Protein AF-A0AAD9JM05-F1 (afdb_monom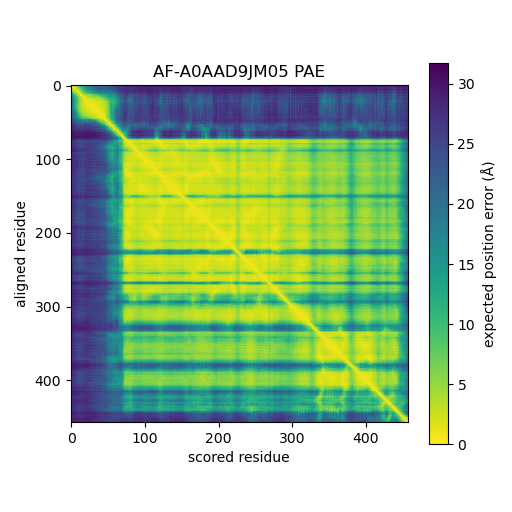er)

Structure (mmCIF, N/CA/C/O backbone):
data_AF-A0AAD9JM05-F1
#
_entry.id   AF-A0AAD9JM05-F1
#
loop_
_atom_site.group_PDB
_atom_site.id
_atom_site.type_symbol
_atom_site.label_atom_id
_atom_site.label_alt_id
_atom_site.label_comp_id
_atom_site.label_asym_id
_atom_site.label_entity_id
_atom_site.label_seq_id
_atom_site.pdbx_PDB_ins_code
_atom_site.Cartn_x
_atom_site.Cartn_y
_atom_site.Cartn_z
_atom_site.occupancy
_atom_site.B_iso_or_equiv
_atom_site.auth_seq_id
_atom_site.auth_comp_id
_atom_site.auth_asym_id
_atom_site.auth_atom_id
_atom_site.pdbx_PDB_model_num
ATOM 1 N N . MET A 1 1 ? 56.831 50.254 66.322 1.00 37.78 1 MET A N 1
ATOM 2 C CA . MET A 1 1 ? 56.619 48.962 65.635 1.00 37.78 1 MET A CA 1
ATOM 3 C C . MET A 1 1 ? 55.403 49.126 64.731 1.00 37.78 1 MET A C 1
ATOM 5 O O . MET A 1 1 ? 54.398 49.656 65.181 1.00 37.78 1 MET A O 1
ATOM 9 N N . PHE A 1 2 ? 55.580 48.858 63.439 1.00 45.72 2 PHE A N 1
ATOM 10 C CA . PHE A 1 2 ? 54.676 49.184 62.328 1.00 45.72 2 PHE A CA 1
ATOM 11 C C . PHE A 1 2 ? 53.300 48.504 62.426 1.00 45.72 2 PHE A C 1
ATOM 13 O O . PHE A 1 2 ? 53.253 47.329 62.763 1.00 45.72 2 PHE A O 1
ATOM 20 N N . LEU A 1 3 ? 52.231 49.178 61.975 1.00 38.38 3 LEU A N 1
ATOM 21 C CA . LEU A 1 3 ? 51.399 48.701 60.855 1.00 38.38 3 LEU A CA 1
ATOM 22 C C . LEU A 1 3 ? 50.434 49.791 60.358 1.00 38.38 3 LEU A C 1
ATOM 24 O O . LEU A 1 3 ? 49.739 50.459 61.118 1.00 38.38 3 LEU A O 1
ATOM 28 N N . ARG A 1 4 ? 50.478 49.988 59.037 1.00 42.06 4 ARG A N 1
ATOM 29 C CA . ARG A 1 4 ? 49.825 51.038 58.252 1.00 42.06 4 ARG A CA 1
ATOM 30 C C . ARG A 1 4 ? 48.463 50.585 57.723 1.00 42.06 4 ARG A C 1
ATOM 32 O O . ARG A 1 4 ? 48.304 49.465 57.253 1.00 42.06 4 ARG A O 1
ATOM 39 N N . SER A 1 5 ? 47.563 51.562 57.668 1.00 50.72 5 SER A N 1
ATOM 40 C CA . SER A 1 5 ? 46.422 51.694 56.755 1.00 50.72 5 SER A CA 1
ATOM 41 C C . SER A 1 5 ? 46.733 51.267 55.309 1.00 50.72 5 SER A C 1
ATOM 43 O O . SER A 1 5 ? 47.738 51.700 54.741 1.00 50.72 5 SER A O 1
ATOM 45 N N . THR A 1 6 ? 45.835 50.495 54.681 1.00 43.38 6 THR A N 1
ATOM 46 C CA . THR A 1 6 ? 45.721 50.420 53.213 1.00 43.38 6 THR A CA 1
ATOM 47 C C . THR A 1 6 ? 44.271 50.437 52.726 1.00 43.38 6 THR A C 1
ATOM 49 O O . THR A 1 6 ? 43.371 49.807 53.271 1.00 43.38 6 THR A O 1
ATOM 52 N N . ARG A 1 7 ? 44.096 51.254 51.685 1.00 42.69 7 ARG A N 1
ATOM 53 C CA . ARG A 1 7 ? 42.875 51.724 51.030 1.00 42.69 7 ARG A CA 1
ATOM 54 C C . ARG A 1 7 ? 42.122 50.661 50.222 1.00 42.69 7 ARG A C 1
ATOM 56 O O . ARG A 1 7 ? 42.712 49.852 49.517 1.00 42.69 7 ARG A O 1
ATOM 63 N N . VAL A 1 8 ? 40.808 50.863 50.194 1.00 53.06 8 VAL A N 1
ATOM 64 C CA . VAL A 1 8 ? 39.840 50.468 49.160 1.00 53.06 8 VAL A CA 1
ATOM 65 C C . VAL A 1 8 ? 40.237 51.023 47.782 1.00 53.06 8 VAL A C 1
ATOM 67 O O . VAL A 1 8 ? 40.497 52.223 47.674 1.00 53.06 8 VAL A O 1
ATOM 70 N N . ARG A 1 9 ? 40.208 50.197 46.719 1.00 51.00 9 ARG A N 1
ATOM 71 C CA . ARG A 1 9 ? 40.033 50.651 45.321 1.00 51.00 9 ARG A CA 1
ATOM 72 C C . ARG A 1 9 ? 39.644 49.528 44.339 1.00 51.00 9 ARG A C 1
ATOM 74 O O . ARG A 1 9 ? 40.257 48.471 44.312 1.00 51.00 9 ARG A O 1
ATOM 81 N N . CYS A 1 10 ? 38.716 49.902 43.450 1.00 49.16 10 CYS A N 1
ATOM 82 C CA . CYS A 1 10 ? 38.529 49.465 42.057 1.00 49.16 10 CYS A CA 1
ATOM 83 C C . CYS A 1 10 ? 37.802 48.140 41.742 1.00 49.16 10 CYS A C 1
ATOM 85 O O . CYS A 1 10 ? 38.430 47.131 41.447 1.00 49.16 10 CYS A O 1
ATOM 87 N N . ILE A 1 11 ? 36.478 48.227 41.537 1.00 57.25 11 ILE A N 1
ATOM 88 C CA . ILE A 1 11 ? 35.758 47.390 40.554 1.00 57.25 11 ILE A CA 1
ATOM 89 C C . ILE A 1 11 ? 34.821 48.275 39.702 1.00 57.25 11 ILE A C 1
ATOM 91 O O . ILE A 1 11 ? 33.682 48.497 40.098 1.00 57.25 11 ILE A O 1
ATOM 95 N N . PRO A 1 12 ? 35.256 48.792 38.530 1.00 54.28 12 PRO A N 1
ATOM 96 C CA . PRO A 1 12 ? 34.294 49.275 37.528 1.00 54.28 12 PRO A CA 1
ATOM 97 C C . PRO A 1 12 ? 34.461 48.667 36.124 1.00 54.28 12 PRO A C 1
ATOM 99 O O . PRO A 1 12 ? 33.682 48.986 35.233 1.00 54.28 12 PRO A O 1
ATOM 102 N N . LYS A 1 13 ? 35.434 47.774 35.879 1.00 52.75 13 LYS A N 1
ATOM 103 C CA . LYS A 1 13 ? 35.689 47.250 34.517 1.00 52.75 13 LYS A CA 1
ATOM 104 C C . LYS A 1 13 ? 34.936 45.963 34.154 1.00 52.75 13 LYS A C 1
ATOM 106 O O . LYS A 1 13 ? 34.778 45.678 32.971 1.00 52.75 13 LYS A O 1
ATOM 111 N N . CYS A 1 14 ? 34.414 45.209 35.125 1.00 50.91 14 CYS A N 1
ATOM 112 C CA . CYS A 1 14 ? 33.784 43.912 34.835 1.00 50.91 14 CYS A CA 1
ATOM 113 C C . CYS A 1 14 ? 32.326 44.025 34.335 1.00 50.91 14 CYS A C 1
ATOM 115 O O . CYS A 1 14 ? 31.890 43.226 33.509 1.00 50.91 14 CYS A O 1
ATOM 117 N N . MET A 1 15 ? 31.573 45.054 34.748 1.00 52.94 15 MET A N 1
ATOM 118 C CA . MET A 1 15 ? 30.158 45.198 34.357 1.00 52.94 15 MET A CA 1
ATOM 119 C C . MET A 1 15 ? 29.945 45.745 32.936 1.00 52.94 15 MET A C 1
ATOM 121 O O . MET A 1 15 ? 28.918 45.454 32.320 1.00 52.94 15 MET A O 1
ATOM 125 N N . ALA A 1 16 ? 30.904 46.494 32.380 1.00 57.19 16 ALA A N 1
ATOM 126 C CA . ALA A 1 16 ? 30.787 47.057 31.031 1.00 57.19 16 ALA A CA 1
ATOM 127 C C . ALA A 1 16 ? 30.811 45.967 29.938 1.00 57.19 16 ALA A C 1
ATOM 129 O O . ALA A 1 16 ? 30.020 46.005 28.994 1.00 57.19 16 ALA A O 1
ATOM 130 N N . ASN A 1 17 ? 31.637 44.931 30.117 1.00 64.06 17 ASN A N 1
ATOM 131 C CA . ASN A 1 17 ? 31.739 43.818 29.167 1.00 64.06 17 ASN A CA 1
ATOM 132 C C . ASN A 1 17 ? 30.512 42.894 29.179 1.00 64.06 17 ASN A C 1
ATOM 134 O O . ASN A 1 17 ? 30.196 42.270 28.166 1.00 64.06 17 ASN A O 1
ATOM 138 N N . PHE A 1 18 ? 29.789 42.821 30.298 1.00 71.88 18 PHE A N 1
ATOM 139 C CA . PHE A 1 18 ? 28.595 41.985 30.406 1.00 71.88 18 PHE A CA 1
ATOM 140 C C . PHE A 1 18 ? 27.402 42.582 29.645 1.00 71.88 18 PHE A C 1
ATOM 142 O O . PHE A 1 18 ? 26.741 41.878 28.880 1.00 71.88 18 PHE A O 1
ATOM 149 N N . LYS A 1 19 ? 27.182 43.899 29.770 1.00 74.81 19 LYS A N 1
ATOM 150 C CA . LYS A 1 19 ? 26.104 44.602 29.052 1.00 74.81 19 LYS A CA 1
ATOM 151 C C . LYS A 1 19 ? 26.294 44.557 27.534 1.00 74.81 19 LYS A C 1
ATOM 153 O O . LYS A 1 19 ? 25.334 44.295 26.814 1.00 74.81 19 LYS A O 1
ATOM 158 N N . SER A 1 20 ? 27.531 44.714 27.056 1.00 79.00 20 SER A N 1
ATOM 159 C CA . SER A 1 20 ? 27.848 44.633 25.622 1.00 79.00 20 SER A CA 1
ATOM 160 C C . SER A 1 20 ? 27.549 43.243 25.037 1.00 79.00 20 SER A C 1
ATOM 162 O O . SER A 1 20 ? 26.911 43.122 23.993 1.00 79.00 20 SER A O 1
ATOM 164 N N . ARG A 1 21 ? 27.892 42.165 25.756 1.00 83.44 21 ARG A N 1
ATOM 165 C CA . ARG A 1 21 ? 27.614 40.790 25.306 1.00 83.44 21 ARG A CA 1
ATOM 166 C C . ARG A 1 21 ? 26.123 40.449 25.259 1.00 83.44 21 ARG A C 1
ATOM 168 O O . ARG A 1 21 ? 25.711 39.702 24.374 1.00 83.44 21 ARG A O 1
ATOM 175 N N . ILE A 1 22 ? 25.317 40.974 26.184 1.00 88.31 22 ILE A N 1
ATOM 176 C CA . ILE A 1 22 ? 23.855 40.789 26.159 1.00 88.31 22 ILE A CA 1
ATOM 177 C C . ILE A 1 22 ? 23.239 41.556 24.989 1.00 88.31 22 ILE A C 1
ATOM 179 O O . ILE A 1 22 ? 22.421 40.997 24.262 1.00 88.31 22 ILE A O 1
ATOM 183 N N . LEU A 1 23 ? 23.674 42.798 24.768 1.00 90.12 23 LEU A N 1
ATOM 184 C CA . LEU A 1 23 ? 23.165 43.626 23.679 1.00 90.12 23 LEU A CA 1
ATOM 185 C C . LEU A 1 23 ? 23.454 42.999 22.306 1.00 90.12 23 LEU A C 1
ATOM 187 O O . LEU A 1 23 ? 22.552 42.903 21.480 1.00 90.12 23 LEU A O 1
ATOM 191 N N . ILE A 1 24 ? 24.666 42.473 22.093 1.00 92.75 24 ILE A N 1
ATOM 192 C CA . ILE A 1 24 ? 25.031 41.768 20.852 1.00 92.75 24 ILE A CA 1
ATOM 193 C C . ILE A 1 24 ? 24.142 40.534 20.628 1.00 92.75 24 ILE A C 1
ATOM 195 O O . ILE A 1 24 ? 23.675 40.303 19.514 1.00 92.75 24 ILE A O 1
ATOM 199 N N . LYS A 1 25 ? 23.858 39.753 21.680 1.00 90.94 25 LYS A N 1
ATOM 200 C CA . LYS A 1 25 ? 22.977 38.578 21.576 1.00 90.94 25 LYS A CA 1
ATOM 201 C C . LYS A 1 25 ? 21.530 38.955 21.250 1.00 90.94 25 LYS A C 1
ATOM 203 O O . LYS A 1 25 ? 20.905 38.265 20.450 1.00 90.94 25 LYS A O 1
ATOM 208 N N . LEU A 1 26 ? 21.014 40.041 21.828 1.00 93.00 26 LEU A N 1
ATOM 209 C CA . LEU A 1 26 ? 19.670 40.543 21.528 1.00 93.00 26 LEU A CA 1
ATOM 210 C C . LEU A 1 26 ? 19.562 41.047 20.086 1.00 93.00 26 LEU A C 1
ATOM 212 O O . LEU A 1 26 ? 18.587 40.731 19.412 1.00 93.00 26 LEU A O 1
ATOM 216 N N . ILE A 1 27 ? 20.579 41.756 19.587 1.00 94.69 27 ILE A N 1
ATOM 217 C CA . ILE A 1 27 ? 20.626 42.219 18.193 1.00 94.69 27 ILE A CA 1
ATOM 218 C C . ILE A 1 27 ? 20.654 41.026 17.228 1.00 94.69 27 ILE A C 1
ATOM 220 O O . ILE A 1 27 ? 19.870 40.989 16.283 1.00 94.69 27 ILE A O 1
ATOM 224 N N . LEU A 1 28 ? 21.490 40.015 17.487 1.00 93.44 28 LEU A N 1
ATOM 225 C CA . LEU A 1 28 ? 21.538 38.799 16.666 1.00 93.44 28 LEU A CA 1
ATOM 226 C C . LEU A 1 28 ? 20.205 38.042 16.668 1.00 93.44 28 LEU A C 1
ATOM 228 O O . LEU A 1 28 ? 19.767 37.574 15.618 1.00 93.44 28 LEU A O 1
ATOM 232 N N . PHE A 1 29 ? 19.543 37.950 17.824 1.00 94.25 29 PHE A N 1
ATOM 233 C CA . PHE A 1 29 ? 18.219 37.340 17.927 1.00 94.25 29 PHE A CA 1
ATOM 234 C C . PHE A 1 29 ? 17.171 38.116 17.119 1.00 94.25 29 PHE A C 1
ATOM 236 O O . PHE A 1 29 ? 16.393 37.505 16.390 1.00 94.25 29 PHE A O 1
ATOM 243 N N . LEU A 1 30 ? 17.183 39.452 17.189 1.00 93.69 30 LEU A N 1
ATOM 244 C CA . LEU A 1 30 ? 16.259 40.299 16.435 1.00 93.69 30 LEU A CA 1
ATOM 245 C C . LEU A 1 30 ? 16.467 40.154 14.919 1.00 93.69 30 LEU A C 1
ATOM 247 O O . LEU A 1 30 ? 15.496 40.022 14.180 1.00 93.69 30 LEU A O 1
ATOM 251 N N . ILE A 1 31 ? 17.723 40.110 14.459 1.00 95.12 31 ILE A N 1
ATOM 252 C CA . ILE A 1 31 ? 18.063 39.894 13.043 1.00 95.12 31 ILE A CA 1
ATOM 253 C C . ILE A 1 31 ? 17.558 38.525 12.573 1.00 95.12 31 ILE A C 1
ATOM 255 O O . ILE A 1 31 ? 16.892 38.440 11.544 1.00 95.12 31 ILE A O 1
ATOM 259 N N . LEU A 1 32 ? 17.816 37.458 13.337 1.00 92.62 32 LEU A N 1
ATOM 260 C CA . LEU A 1 32 ? 17.319 36.112 13.028 1.00 92.62 32 LEU A CA 1
ATOM 261 C C . LEU A 1 32 ? 15.789 36.060 12.984 1.00 92.62 32 LEU A C 1
ATOM 263 O O . LEU A 1 32 ? 15.227 35.433 12.088 1.00 92.62 32 LEU A O 1
ATOM 267 N N . PHE A 1 33 ? 15.117 36.741 13.913 1.00 93.94 33 PHE A N 1
ATOM 268 C CA . PHE A 1 33 ? 13.662 36.826 13.942 1.00 93.94 33 PHE A CA 1
ATOM 269 C C . PHE A 1 33 ? 13.113 37.554 12.709 1.00 93.94 33 PHE A C 1
ATOM 271 O O . PHE A 1 33 ? 12.190 37.054 12.068 1.00 93.94 33 PHE A O 1
ATOM 278 N N . VAL A 1 34 ? 13.708 38.683 12.313 1.00 93.88 34 VAL A N 1
ATOM 279 C CA . VAL A 1 34 ? 13.317 39.418 11.099 1.00 93.88 34 VAL A CA 1
ATOM 280 C C . VAL A 1 34 ? 13.545 38.570 9.846 1.00 93.88 34 VAL A C 1
ATOM 282 O O . VAL A 1 34 ? 12.632 38.447 9.035 1.00 93.88 34 VAL A O 1
ATOM 285 N N . VAL A 1 35 ? 14.704 37.916 9.709 1.00 93.44 35 VAL A N 1
ATOM 286 C CA . VAL A 1 35 ? 14.995 37.018 8.575 1.00 93.44 35 VAL A CA 1
ATOM 287 C C . VAL A 1 35 ? 13.996 35.863 8.518 1.00 93.44 35 VAL A C 1
ATOM 289 O O . VAL A 1 35 ? 13.474 35.561 7.447 1.00 93.44 35 VAL A O 1
ATOM 292 N N . PHE A 1 36 ? 13.679 35.247 9.658 1.00 90.88 36 PHE A N 1
ATOM 293 C CA . PHE A 1 36 ? 12.687 34.175 9.732 1.00 90.88 36 PHE A CA 1
ATOM 294 C C . PHE A 1 36 ? 11.293 34.661 9.317 1.00 90.88 36 PHE A C 1
ATOM 296 O O . PHE A 1 36 ? 10.617 33.997 8.535 1.00 90.88 36 PHE A O 1
ATOM 303 N N . THR A 1 37 ? 10.882 35.839 9.790 1.00 87.19 37 THR A N 1
ATOM 304 C CA . THR A 1 37 ? 9.564 36.418 9.488 1.00 87.19 37 THR A CA 1
ATOM 305 C C . THR A 1 37 ? 9.453 36.799 8.011 1.00 87.19 37 THR A C 1
ATOM 307 O O . THR A 1 37 ? 8.451 36.481 7.372 1.00 87.19 37 THR A O 1
ATOM 310 N N . LEU A 1 38 ? 10.504 37.398 7.441 1.00 86.50 38 LEU A N 1
ATOM 311 C CA . LEU A 1 38 ? 10.576 37.723 6.016 1.00 86.50 38 LEU A CA 1
ATOM 312 C C . LEU A 1 38 ? 10.581 36.461 5.154 1.00 86.50 38 LEU A C 1
ATOM 314 O O . LEU A 1 38 ? 9.834 36.401 4.185 1.00 86.50 38 LEU A O 1
ATOM 318 N N . HIS A 1 39 ? 11.347 35.431 5.524 1.00 82.50 39 HIS A N 1
ATOM 319 C CA . HIS A 1 39 ? 11.355 34.154 4.809 1.00 82.50 39 HIS A CA 1
ATOM 320 C C . HIS A 1 39 ? 9.986 33.464 4.863 1.00 82.50 39 HIS A C 1
ATOM 322 O O . HIS A 1 39 ? 9.526 32.929 3.857 1.00 82.50 39 HIS A O 1
ATOM 328 N N . TYR A 1 40 ? 9.301 33.522 6.008 1.00 79.50 40 TYR A N 1
ATOM 329 C CA . TYR A 1 40 ? 7.964 32.954 6.168 1.00 79.50 40 TYR A CA 1
ATOM 330 C C . TYR A 1 40 ? 6.915 33.709 5.344 1.00 79.50 40 TYR A C 1
ATOM 332 O O . TYR A 1 40 ? 6.093 33.082 4.678 1.00 79.50 40 TYR A O 1
ATOM 340 N N . GLN A 1 41 ? 6.960 35.046 5.327 1.00 77.19 41 GLN A N 1
ATOM 341 C CA . GLN A 1 41 ? 6.069 35.843 4.482 1.00 77.19 41 GLN A CA 1
ATOM 342 C C . GLN A 1 41 ? 6.364 35.662 2.990 1.00 77.19 41 GLN A C 1
ATOM 344 O O . GLN A 1 41 ? 5.424 35.554 2.208 1.00 77.19 41 GLN A O 1
ATOM 349 N N . PHE A 1 42 ? 7.633 35.537 2.587 1.00 73.12 42 PHE A N 1
ATOM 350 C CA . PHE A 1 42 ? 7.993 35.215 1.202 1.00 73.12 42 PHE A CA 1
ATOM 351 C C . PHE A 1 42 ? 7.511 33.816 0.800 1.00 73.12 42 PHE A C 1
ATOM 353 O O . PHE A 1 42 ? 6.931 33.652 -0.269 1.00 73.12 42 PHE A O 1
ATOM 360 N N . ALA A 1 43 ? 7.673 32.811 1.664 1.00 69.38 43 ALA A N 1
ATOM 361 C CA . ALA A 1 43 ? 7.160 31.465 1.417 1.00 69.38 43 ALA A CA 1
ATOM 362 C C . ALA A 1 43 ? 5.622 31.427 1.343 1.00 69.38 43 ALA A C 1
ATOM 364 O O . ALA A 1 43 ? 5.064 30.621 0.606 1.00 69.38 43 ALA A O 1
ATOM 365 N N . PHE A 1 44 ? 4.931 32.307 2.070 1.00 63.91 44 PHE A N 1
ATOM 366 C CA . PHE A 1 44 ? 3.475 32.430 2.021 1.00 63.91 44 PHE A CA 1
ATOM 367 C C . PHE A 1 44 ? 2.983 33.166 0.763 1.00 63.91 44 PHE A C 1
ATOM 369 O O . PHE A 1 44 ? 2.024 32.723 0.138 1.00 63.91 44 PHE A O 1
ATOM 376 N N . LEU A 1 45 ? 3.655 34.251 0.362 1.00 59.59 45 LEU A N 1
ATOM 377 C CA . LEU A 1 45 ? 3.280 35.062 -0.804 1.00 59.59 45 LEU A CA 1
ATOM 378 C C . LEU A 1 45 ? 3.657 34.405 -2.139 1.00 59.59 45 LEU A C 1
ATOM 380 O O . LEU A 1 45 ? 2.915 34.532 -3.108 1.00 59.59 45 LEU A O 1
ATOM 384 N N . PHE A 1 46 ? 4.768 33.666 -2.189 1.00 55.12 46 PHE A N 1
ATOM 385 C CA . PHE A 1 46 ? 5.264 33.025 -3.413 1.00 55.12 46 PHE A CA 1
ATOM 386 C C . PHE A 1 46 ? 5.100 31.497 -3.424 1.00 55.12 46 PHE A C 1
ATOM 388 O O . PHE A 1 46 ? 5.343 30.865 -4.446 1.00 55.12 46 PHE A O 1
ATOM 395 N N . GLY A 1 47 ? 4.621 30.890 -2.331 1.00 41.00 47 GLY A N 1
ATOM 396 C CA . GLY A 1 47 ? 4.272 29.462 -2.263 1.00 41.00 47 GLY A CA 1
ATOM 397 C C . GLY A 1 47 ? 2.966 29.088 -2.977 1.00 41.00 47 GLY A C 1
ATOM 398 O O . GLY A 1 47 ? 2.592 27.916 -3.003 1.00 41.00 47 GLY A O 1
ATOM 399 N N . SER A 1 48 ? 2.278 30.063 -3.577 1.00 39.59 48 SER A N 1
ATOM 400 C CA . SER A 1 48 ? 1.176 29.863 -4.524 1.00 39.59 48 SER A CA 1
ATOM 401 C C . SER A 1 48 ? 1.728 29.617 -5.936 1.00 39.59 48 SER A C 1
ATOM 403 O O . SER A 1 48 ? 1.404 30.320 -6.896 1.00 39.59 48 SER A O 1
ATOM 405 N N . GLU A 1 49 ? 2.599 28.625 -6.082 1.00 38.81 49 GLU A N 1
ATOM 406 C CA . GLU A 1 49 ? 2.994 28.146 -7.402 1.00 38.81 49 GLU A CA 1
ATOM 407 C C . GLU A 1 49 ? 1.755 27.518 -8.059 1.00 38.81 49 GLU A C 1
ATOM 409 O O . GLU A 1 49 ? 1.042 26.736 -7.422 1.00 38.81 49 GLU A O 1
ATOM 414 N N . LYS A 1 50 ? 1.452 27.921 -9.302 1.00 38.56 50 LYS A N 1
ATOM 415 C CA . LYS A 1 50 ? 0.313 27.431 -10.091 1.00 38.56 50 LYS A CA 1
ATOM 416 C C . LYS A 1 50 ? 0.282 25.902 -10.041 1.00 38.56 50 LYS A C 1
ATOM 418 O O . LYS A 1 50 ? 1.008 25.235 -10.774 1.00 38.56 50 LYS A O 1
ATOM 423 N N . ARG A 1 51 ? -0.585 25.339 -9.194 1.00 41.16 51 ARG A N 1
ATOM 424 C CA . ARG A 1 51 ? -0.959 23.931 -9.286 1.00 41.16 51 ARG A CA 1
ATOM 425 C C . ARG A 1 51 ? -1.583 23.744 -10.657 1.00 41.16 51 ARG A C 1
ATOM 427 O O . ARG A 1 51 ? -2.644 24.302 -10.929 1.00 41.16 51 ARG A O 1
ATOM 434 N N . SER A 1 52 ? -0.890 22.985 -11.501 1.00 39.22 52 SER A N 1
ATOM 435 C CA . SER A 1 52 ? -1.473 22.364 -12.682 1.00 39.22 52 SER A CA 1
ATOM 436 C C . SER A 1 52 ? -2.796 21.725 -12.261 1.00 39.22 52 SER A C 1
ATOM 438 O O . SER A 1 52 ? -2.823 20.805 -11.442 1.00 39.22 52 SER A O 1
ATOM 440 N N . SER A 1 53 ? -3.889 22.314 -12.731 1.00 35.38 53 SER A N 1
ATOM 441 C CA . SER A 1 53 ? -5.246 21.809 -12.582 1.00 35.38 53 SER A CA 1
ATOM 442 C C . SER A 1 53 ? -5.477 20.864 -13.747 1.00 35.38 53 SER A C 1
ATOM 444 O O . SER A 1 53 ? -6.187 21.202 -14.683 1.00 35.38 53 SER A O 1
ATOM 446 N N . ASP A 1 54 ? -4.798 19.719 -13.716 1.00 39.19 54 ASP A N 1
ATOM 447 C CA . ASP A 1 54 ? -5.074 18.628 -14.644 1.00 39.19 54 ASP A CA 1
ATOM 448 C C . ASP A 1 54 ? -6.097 17.702 -13.959 1.00 39.19 54 ASP A C 1
ATOM 450 O O . ASP A 1 54 ? -5.728 16.956 -13.044 1.00 39.19 54 ASP A O 1
ATOM 454 N N . PRO A 1 55 ? -7.404 17.826 -14.266 1.00 36.72 55 PRO A N 1
ATOM 455 C CA . PRO A 1 55 ? -8.467 17.084 -13.587 1.00 36.72 55 PRO A CA 1
ATOM 456 C C . PRO A 1 55 ? -8.444 15.571 -13.872 1.00 36.72 55 PRO A C 1
ATOM 458 O O . PRO A 1 55 ? -9.140 14.830 -13.180 1.00 36.72 55 PRO A O 1
ATOM 461 N N . ASP A 1 56 ? -7.607 15.104 -14.805 1.00 36.28 56 ASP A N 1
ATOM 462 C CA . ASP A 1 56 ? -7.525 13.696 -15.219 1.00 36.28 56 ASP A CA 1
ATOM 463 C C . ASP A 1 56 ? -6.525 12.841 -14.407 1.00 36.28 56 ASP A C 1
ATOM 465 O O . ASP A 1 56 ? -6.420 11.634 -14.621 1.00 36.28 56 ASP A O 1
ATOM 469 N N . ASP A 1 57 ? -5.809 13.413 -13.429 1.00 38.59 57 ASP A N 1
ATOM 470 C CA . ASP A 1 57 ? -4.807 12.688 -12.617 1.00 38.59 57 ASP A CA 1
ATOM 471 C C . ASP A 1 57 ? -5.415 11.923 -11.408 1.00 38.59 57 ASP A C 1
ATOM 473 O O . ASP A 1 57 ? -4.684 11.346 -10.595 1.00 38.59 57 ASP A O 1
ATOM 477 N N . PHE A 1 58 ? -6.747 11.883 -11.264 1.00 36.78 58 PHE A N 1
ATOM 478 C CA . PHE A 1 58 ? -7.421 11.095 -10.225 1.00 36.78 58 PHE A CA 1
ATOM 479 C C . PHE A 1 58 ? -7.796 9.704 -10.747 1.00 36.78 58 PHE A C 1
ATOM 481 O O . PHE A 1 58 ? -8.713 9.547 -11.548 1.00 36.78 58 PHE A O 1
ATOM 488 N N . VAL A 1 59 ? -7.095 8.686 -10.236 1.00 40.34 59 VAL A N 1
ATOM 489 C CA . VAL A 1 59 ? -7.410 7.260 -10.418 1.00 40.34 59 VAL A CA 1
ATOM 490 C C . VAL A 1 59 ? -8.915 7.038 -10.227 1.00 40.34 59 VAL A C 1
ATOM 492 O O . VAL A 1 59 ? -9.470 7.306 -9.160 1.00 40.34 59 VAL A O 1
ATOM 495 N N . THR A 1 60 ? -9.593 6.578 -11.275 1.00 28.61 60 THR A N 1
ATOM 496 C CA . THR A 1 60 ? -11.016 6.239 -11.245 1.00 28.61 60 THR A CA 1
ATOM 497 C C . THR A 1 60 ? -11.186 4.872 -10.582 1.00 28.61 60 THR A C 1
ATOM 499 O O . THR A 1 60 ? -11.022 3.823 -11.198 1.00 28.61 60 THR A O 1
ATOM 502 N N . TYR A 1 61 ? -11.499 4.886 -9.286 1.00 34.66 61 TYR A N 1
ATOM 503 C CA . TYR A 1 61 ? -11.702 3.681 -8.479 1.00 34.66 61 TYR A CA 1
ATOM 504 C C . TYR A 1 61 ? -12.987 2.948 -8.893 1.00 34.66 61 TYR A C 1
ATOM 506 O O . TYR A 1 61 ? -14.101 3.458 -8.729 1.00 34.66 61 TYR A O 1
ATOM 514 N N . SER A 1 62 ? -12.830 1.728 -9.409 1.00 31.48 62 SER A N 1
ATOM 515 C CA . SER A 1 62 ? -13.938 0.845 -9.780 1.00 31.48 62 SER A CA 1
ATOM 516 C C . SER A 1 62 ? -14.679 0.365 -8.529 1.00 31.48 62 SER A C 1
ATOM 518 O O . SER A 1 62 ? -14.117 -0.275 -7.643 1.00 31.48 62 SER A O 1
ATOM 520 N N . SER A 1 63 ? -15.968 0.685 -8.439 1.00 29.95 63 SER A N 1
ATOM 521 C CA . SER A 1 63 ? -16.812 0.368 -7.288 1.00 29.95 63 SER A CA 1
ATOM 522 C C . SER A 1 63 ? -17.161 -1.123 -7.217 1.00 29.95 63 SER A C 1
ATOM 524 O O . SER A 1 63 ? -17.982 -1.602 -8.003 1.00 29.95 63 SER A O 1
ATOM 526 N N . ARG A 1 64 ? -16.642 -1.852 -6.221 1.00 32.94 64 ARG A N 1
ATOM 527 C CA . ARG A 1 64 ? -17.224 -3.133 -5.779 1.00 32.94 64 ARG A CA 1
ATOM 528 C C . ARG A 1 64 ? -17.287 -3.241 -4.256 1.00 32.94 64 ARG A C 1
ATOM 530 O O . ARG A 1 64 ? -16.448 -2.710 -3.540 1.00 32.94 64 ARG A O 1
ATOM 537 N N . ARG A 1 65 ? -18.361 -3.892 -3.794 1.00 33.97 65 ARG A N 1
ATOM 538 C CA . ARG A 1 65 ? -18.741 -4.093 -2.388 1.00 33.97 65 ARG A CA 1
ATOM 539 C C . ARG A 1 65 ? -17.693 -4.914 -1.633 1.00 33.97 65 ARG A C 1
ATOM 541 O O . ARG A 1 65 ? -17.095 -5.818 -2.208 1.00 33.97 65 ARG A O 1
ATOM 548 N N . VAL A 1 66 ? -17.572 -4.643 -0.334 1.00 36.78 66 VAL A N 1
ATOM 549 C CA . VAL A 1 66 ? -16.908 -5.512 0.650 1.00 36.78 66 VAL A CA 1
ATOM 550 C C . VAL A 1 66 ? -17.562 -6.898 0.582 1.00 36.78 66 VAL A C 1
ATOM 552 O O . VAL A 1 66 ? -18.776 -7.012 0.755 1.00 36.78 66 VAL A O 1
ATOM 555 N N . ARG A 1 67 ? -16.776 -7.927 0.243 1.00 41.47 67 ARG A N 1
ATOM 556 C CA . ARG A 1 67 ? -17.245 -9.307 0.048 1.00 41.47 67 ARG A CA 1
ATOM 557 C C . ARG A 1 67 ? -17.066 -10.131 1.330 1.00 41.47 67 ARG A C 1
ATOM 559 O O . ARG A 1 67 ? -16.042 -9.970 1.993 1.00 41.47 67 ARG A O 1
ATOM 566 N N . PRO A 1 68 ? -18.029 -10.998 1.686 1.00 34.59 68 PRO A N 1
ATOM 567 C CA . PRO A 1 68 ? -17.855 -11.977 2.750 1.00 34.59 68 PRO A CA 1
ATOM 568 C C . PRO A 1 68 ? -16.965 -13.140 2.286 1.00 34.59 68 PRO A C 1
ATOM 570 O O . PRO A 1 68 ? -16.810 -13.398 1.092 1.00 34.59 68 PRO A O 1
ATOM 573 N N . ALA A 1 69 ? -16.359 -13.810 3.262 1.00 43.00 69 ALA A N 1
ATOM 574 C CA . ALA A 1 69 ? -15.303 -14.790 3.077 1.00 43.00 69 ALA A CA 1
ATOM 575 C C . ALA A 1 69 ? -15.800 -16.121 2.469 1.00 43.00 69 ALA A C 1
ATOM 577 O O . ALA A 1 69 ? -16.827 -16.655 2.876 1.00 43.00 69 ALA A O 1
ATOM 578 N N . PHE A 1 70 ? -14.998 -16.646 1.535 1.00 51.72 70 PHE A N 1
ATOM 579 C CA . PHE A 1 70 ? -14.989 -18.015 0.997 1.00 51.72 70 PHE A CA 1
ATOM 580 C C . PHE A 1 70 ? -16.283 -18.527 0.338 1.00 51.72 70 PHE A C 1
ATOM 582 O O . PHE A 1 70 ? -16.961 -19.416 0.844 1.00 51.72 70 PHE A O 1
ATOM 589 N N . GLY A 1 71 ? -16.547 -18.044 -0.880 1.00 35.88 71 GLY A N 1
ATOM 590 C CA . GLY A 1 71 ? -17.451 -18.689 -1.835 1.00 35.88 71 GLY A CA 1
ATOM 591 C C . GLY A 1 71 ? -17.117 -18.291 -3.275 1.00 35.88 71 GLY A C 1
ATOM 592 O O . GLY A 1 71 ? -17.438 -17.185 -3.686 1.00 35.88 71 GLY A O 1
ATOM 593 N N . GLY A 1 72 ? -16.446 -19.169 -4.030 1.00 53.22 72 GLY A N 1
ATOM 594 C CA . GLY A 1 72 ? -16.285 -19.089 -5.496 1.00 53.22 72 GLY A CA 1
ATOM 595 C C . GLY A 1 72 ? -15.476 -17.923 -6.090 1.00 53.22 72 GLY A C 1
ATOM 596 O O . GLY A 1 72 ? -15.249 -17.915 -7.297 1.00 53.22 72 GLY A O 1
ATOM 597 N N . ASP A 1 73 ? -15.040 -16.952 -5.291 1.00 67.12 73 ASP A N 1
ATOM 598 C CA . ASP A 1 73 ? -14.342 -15.763 -5.780 1.00 67.12 73 ASP A CA 1
ATOM 599 C C . ASP A 1 73 ? -12.814 -15.941 -5.809 1.00 67.12 73 ASP A C 1
ATOM 601 O O . ASP A 1 73 ? -12.195 -16.426 -4.863 1.00 67.12 73 ASP A O 1
ATOM 605 N N . VAL A 1 74 ? -12.210 -15.514 -6.919 1.00 89.19 74 VAL A N 1
ATOM 606 C CA . VAL A 1 74 ? -10.758 -15.463 -7.135 1.00 89.19 74 VAL A CA 1
ATOM 607 C C . VAL A 1 74 ? -10.141 -14.392 -6.231 1.00 89.19 74 VAL A C 1
ATOM 609 O O . VAL A 1 74 ? -10.584 -13.243 -6.259 1.00 89.19 74 VAL A O 1
ATOM 612 N N . PHE A 1 75 ? -9.106 -14.748 -5.462 1.00 94.56 75 PHE A N 1
ATOM 613 C CA . PHE A 1 75 ? -8.379 -13.792 -4.621 1.00 94.56 75 PHE A CA 1
ATOM 614 C C . PHE A 1 75 ? -7.651 -12.746 -5.460 1.00 94.56 75 PHE A C 1
ATOM 616 O O . PHE A 1 75 ? -6.926 -13.090 -6.401 1.00 94.56 75 PHE A O 1
ATOM 623 N N . ARG A 1 76 ? -7.774 -11.476 -5.066 1.00 97.00 76 ARG A N 1
ATOM 624 C CA . ARG A 1 76 ? -7.024 -10.378 -5.673 1.00 97.00 76 ARG A CA 1
ATOM 625 C C . ARG A 1 76 ? -5.681 -10.188 -4.982 1.00 97.00 76 ARG A C 1
ATOM 627 O O . ARG A 1 76 ? -5.620 -9.892 -3.788 1.00 97.00 76 ARG A O 1
ATOM 634 N N . VAL A 1 77 ? -4.606 -10.287 -5.757 1.00 98.19 77 VAL A N 1
ATOM 635 C CA . VAL A 1 77 ? -3.229 -10.130 -5.282 1.00 98.19 77 VAL A CA 1
ATOM 636 C C . VAL A 1 77 ? -2.633 -8.866 -5.881 1.00 98.19 77 VAL A C 1
ATOM 638 O O . VAL A 1 77 ? -2.406 -8.766 -7.087 1.00 98.19 77 VAL A O 1
ATOM 641 N N . ALA A 1 78 ? -2.359 -7.898 -5.018 1.00 98.44 78 ALA A N 1
ATOM 642 C CA . ALA A 1 78 ? -1.638 -6.696 -5.375 1.00 98.44 78 ALA A CA 1
ATOM 643 C C . ALA A 1 78 ? -0.133 -6.938 -5.278 1.00 98.44 78 ALA A C 1
ATOM 645 O O . ALA A 1 78 ? 0.383 -7.282 -4.221 1.00 98.44 78 ALA A O 1
ATOM 646 N N . ILE A 1 79 ? 0.579 -6.730 -6.376 1.00 98.31 79 ILE A N 1
ATOM 647 C CA . ILE A 1 79 ? 2.038 -6.736 -6.436 1.00 98.31 79 ILE A CA 1
ATOM 648 C C . ILE A 1 79 ? 2.471 -5.291 -6.556 1.00 98.31 79 ILE A C 1
ATOM 650 O O . ILE A 1 79 ? 1.994 -4.582 -7.434 1.00 98.31 79 ILE A O 1
ATOM 654 N N . GLY A 1 80 ? 3.363 -4.814 -5.705 1.00 95.56 80 GLY A N 1
ATOM 655 C CA . GLY A 1 80 ? 3.674 -3.396 -5.756 1.00 95.56 80 GLY A CA 1
ATOM 656 C C . GLY A 1 80 ? 4.988 -2.995 -5.141 1.00 95.56 80 GLY A C 1
ATOM 657 O O . GLY A 1 80 ? 5.616 -3.734 -4.388 1.00 95.56 80 GLY A O 1
ATOM 658 N N . GLY A 1 81 ? 5.404 -1.793 -5.499 1.00 95.25 81 GLY A N 1
ATOM 659 C CA . GLY A 1 81 ? 6.725 -1.282 -5.191 1.00 95.25 81 GLY A CA 1
ATOM 660 C C . GLY A 1 81 ? 6.838 0.208 -5.468 1.00 95.25 81 GLY A C 1
ATOM 661 O O . GLY A 1 81 ? 5.861 0.879 -5.805 1.00 95.25 81 GLY A O 1
ATOM 662 N N . ALA A 1 82 ? 8.058 0.718 -5.354 1.00 94.75 82 ALA A N 1
ATOM 663 C CA . ALA A 1 82 ? 8.414 2.021 -5.894 1.00 94.75 82 ALA A CA 1
ATOM 664 C C . ALA A 1 82 ? 9.105 1.820 -7.247 1.00 94.75 82 ALA A C 1
ATOM 666 O O . ALA A 1 82 ? 9.938 0.923 -7.381 1.00 94.75 82 ALA A O 1
ATOM 667 N N . VAL A 1 83 ? 8.784 2.665 -8.220 1.00 95.00 83 VAL A N 1
ATOM 668 C CA . VAL A 1 83 ? 9.455 2.714 -9.522 1.00 95.00 83 VAL A CA 1
ATOM 669 C C . VAL A 1 83 ? 10.021 4.110 -9.737 1.00 95.00 83 VAL A C 1
ATOM 671 O O . VAL A 1 83 ? 9.458 5.105 -9.277 1.00 95.00 83 VAL A O 1
ATOM 674 N N . SER A 1 84 ? 11.153 4.196 -10.431 1.00 93.62 84 SER A N 1
ATOM 675 C CA . SER A 1 84 ? 11.703 5.483 -10.834 1.00 93.62 84 SER A CA 1
ATOM 676 C C . SER A 1 84 ? 12.544 5.388 -12.094 1.00 93.62 84 SER A C 1
ATOM 678 O O . SER A 1 84 ? 13.335 4.455 -12.251 1.00 93.62 84 SER A O 1
ATOM 680 N N . SER A 1 85 ? 12.418 6.413 -12.936 1.00 93.44 85 SER A N 1
ATOM 681 C CA . SER A 1 85 ? 13.271 6.657 -14.096 1.00 93.44 85 SER A CA 1
ATOM 682 C C . SER A 1 85 ? 14.629 7.272 -13.740 1.00 93.44 85 SER A C 1
ATOM 684 O O . SER A 1 85 ? 15.480 7.451 -1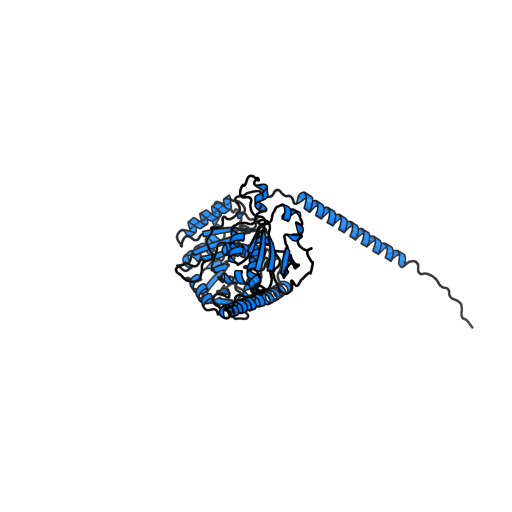4.613 1.00 93.44 85 SER A O 1
ATOM 686 N N . LYS A 1 86 ? 14.850 7.654 -12.474 1.00 89.50 86 LYS A N 1
ATOM 687 C CA . LYS A 1 86 ? 16.085 8.312 -12.028 1.00 89.50 86 LYS A CA 1
ATOM 688 C C . LYS A 1 86 ? 17.281 7.376 -12.197 1.00 89.50 86 LYS A C 1
ATOM 690 O O . LYS A 1 86 ? 17.260 6.234 -11.747 1.00 89.50 86 LYS A O 1
ATOM 695 N N . GLY A 1 87 ? 18.340 7.898 -12.814 1.00 86.25 87 GLY A N 1
ATOM 696 C CA . GLY A 1 87 ? 19.559 7.147 -13.124 1.00 86.25 87 GLY A CA 1
ATOM 697 C C . GLY A 1 87 ? 19.553 6.461 -14.493 1.00 86.25 87 GLY A C 1
ATOM 698 O O . GLY A 1 87 ? 20.593 5.946 -14.888 1.00 86.25 87 GLY A O 1
ATOM 699 N N . ILE A 1 88 ? 18.440 6.495 -15.238 1.00 88.88 88 ILE A N 1
ATOM 700 C CA . ILE A 1 88 ? 18.384 5.989 -16.616 1.00 88.88 88 ILE A CA 1
ATOM 701 C C . ILE A 1 88 ? 18.676 7.130 -17.584 1.00 88.88 88 ILE A C 1
ATOM 703 O O . ILE A 1 88 ? 17.897 8.076 -17.707 1.00 88.88 88 ILE A O 1
ATOM 707 N N . ILE A 1 89 ? 19.821 7.054 -18.258 1.00 86.25 89 ILE A N 1
ATOM 708 C CA . ILE A 1 89 ? 20.227 8.046 -19.254 1.00 86.25 89 ILE A CA 1
ATOM 709 C C . ILE A 1 89 ? 19.440 7.786 -20.548 1.00 86.25 89 ILE A C 1
ATOM 711 O O . ILE A 1 89 ? 19.289 6.639 -20.953 1.00 86.25 89 ILE A O 1
ATOM 715 N N . HIS A 1 90 ? 18.946 8.846 -21.195 1.00 89.31 90 HIS A N 1
ATOM 716 C CA . HIS A 1 90 ? 18.209 8.782 -22.469 1.00 89.31 90 HIS A CA 1
ATOM 717 C C . HIS A 1 90 ? 16.900 7.974 -22.438 1.00 89.31 90 HIS A C 1
ATOM 719 O O . HIS A 1 90 ? 16.455 7.477 -23.474 1.00 89.31 90 HIS A O 1
ATOM 725 N N . LEU A 1 91 ? 16.240 7.876 -21.279 1.00 94.69 91 LEU A N 1
ATOM 726 C CA . LEU A 1 91 ? 14.898 7.303 -21.235 1.00 94.69 91 LEU A CA 1
ATOM 727 C C . LEU A 1 91 ? 13.927 8.194 -22.025 1.00 94.69 91 LEU A C 1
ATOM 729 O O . LEU A 1 91 ? 13.805 9.388 -21.760 1.00 94.69 91 LEU A O 1
ATOM 733 N N . THR A 1 92 ? 13.223 7.593 -22.975 1.00 96.94 92 THR A N 1
ATOM 734 C CA . THR A 1 92 ? 12.171 8.206 -23.794 1.00 96.94 92 THR A CA 1
ATOM 735 C C . THR A 1 92 ? 10.922 7.324 -23.734 1.00 96.94 92 THR A C 1
ATOM 737 O O . THR A 1 92 ? 11.016 6.172 -23.303 1.00 96.94 92 THR A O 1
ATOM 740 N N . PRO A 1 93 ? 9.749 7.782 -24.206 1.00 97.56 93 PRO A N 1
ATOM 741 C CA . PRO A 1 93 ? 8.582 6.907 -24.315 1.00 97.56 93 PRO A CA 1
ATOM 742 C C . PRO A 1 93 ? 8.846 5.645 -25.157 1.00 97.56 93 PRO A C 1
ATOM 744 O O . PRO A 1 93 ? 8.343 4.576 -24.829 1.00 97.56 93 PRO A O 1
ATOM 747 N N . ALA A 1 94 ? 9.682 5.734 -26.199 1.00 96.56 94 ALA A N 1
ATOM 748 C CA . ALA A 1 94 ? 10.041 4.587 -27.038 1.00 96.56 94 ALA A CA 1
ATOM 749 C C . ALA A 1 94 ? 10.947 3.571 -26.319 1.00 96.56 94 ALA A C 1
ATOM 751 O O . ALA A 1 94 ? 10.902 2.384 -26.629 1.00 96.56 94 ALA A O 1
ATOM 752 N N . THR A 1 95 ? 11.738 4.027 -25.345 1.00 96.56 95 THR A N 1
ATOM 753 C CA . THR A 1 95 ? 12.678 3.205 -24.565 1.00 96.56 95 THR A CA 1
ATOM 754 C C . THR A 1 95 ? 12.187 2.933 -23.142 1.00 96.56 95 THR A C 1
ATOM 756 O O . THR A 1 95 ? 12.953 2.521 -22.278 1.00 96.56 95 THR A O 1
ATOM 759 N N . ILE A 1 96 ? 10.888 3.108 -22.868 1.00 97.19 96 ILE A N 1
ATOM 760 C CA . ILE A 1 96 ? 10.302 2.922 -21.528 1.00 97.19 96 ILE A CA 1
ATOM 761 C C . ILE A 1 96 ? 10.554 1.522 -20.939 1.00 97.19 96 ILE A C 1
ATOM 763 O O . ILE A 1 96 ? 10.591 1.346 -19.721 1.00 97.19 96 ILE A O 1
ATOM 767 N N . THR A 1 97 ? 10.766 0.530 -21.807 1.00 96.44 97 THR A N 1
ATOM 768 C CA . THR A 1 97 ? 11.090 -0.857 -21.457 1.00 96.44 97 THR A CA 1
ATOM 769 C C . THR A 1 97 ? 12.476 -1.043 -20.844 1.00 96.44 97 THR A C 1
ATOM 771 O O . THR A 1 97 ? 12.762 -2.130 -20.350 1.00 96.44 97 THR A O 1
ATOM 774 N N . ASP A 1 98 ? 13.316 -0.007 -20.827 1.00 94.88 98 ASP A N 1
ATOM 775 C CA . ASP A 1 98 ? 14.626 -0.036 -20.169 1.00 94.88 98 ASP A CA 1
ATOM 776 C C . ASP A 1 98 ? 14.499 0.016 -18.635 1.00 94.88 98 ASP A C 1
ATOM 778 O O . ASP A 1 98 ? 15.435 -0.329 -17.909 1.00 94.88 98 ASP A O 1
ATOM 782 N N . LEU A 1 99 ? 13.319 0.389 -18.115 1.00 94.69 99 LEU A N 1
ATOM 783 C CA . LEU A 1 99 ? 13.013 0.288 -16.689 1.00 94.69 99 LEU A CA 1
ATOM 784 C C . LEU A 1 99 ? 13.140 -1.178 -16.215 1.00 94.69 99 LEU A C 1
ATOM 786 O O . LEU A 1 99 ? 12.544 -2.063 -16.842 1.00 94.69 99 LEU A O 1
ATOM 790 N N . PRO A 1 100 ? 13.827 -1.448 -15.080 1.00 93.50 100 PRO A N 1
ATOM 791 C CA . PRO A 1 100 ? 14.088 -2.804 -14.578 1.00 93.50 100 PRO A CA 1
ATOM 792 C C . PRO A 1 100 ? 12.877 -3.731 -14.523 1.00 93.50 100 PRO A C 1
ATOM 794 O O . PRO A 1 100 ? 13.000 -4.919 -14.833 1.00 93.50 100 PRO A O 1
ATOM 797 N N . MET A 1 101 ? 11.687 -3.196 -14.222 1.00 95.12 101 MET A N 1
ATOM 798 C CA . MET A 1 101 ? 10.480 -4.018 -14.145 1.00 95.12 101 MET A CA 1
ATOM 799 C C . MET A 1 101 ? 10.205 -4.801 -15.431 1.00 95.12 101 MET A C 1
ATOM 801 O O . MET A 1 101 ? 9.809 -5.961 -15.351 1.00 95.12 101 MET A O 1
ATOM 805 N N . PHE A 1 102 ? 10.452 -4.232 -16.614 1.00 95.81 102 PHE A N 1
ATOM 806 C CA . PHE A 1 102 ? 10.071 -4.866 -17.882 1.00 95.81 102 PHE A CA 1
ATOM 807 C C . PHE A 1 102 ? 10.948 -6.057 -18.269 1.00 95.81 102 PHE A C 1
ATOM 809 O O . PHE A 1 102 ? 10.477 -6.980 -18.950 1.00 95.81 102 PHE A O 1
ATOM 816 N N . TRP A 1 103 ? 12.207 -6.060 -17.836 1.00 93.69 103 TRP A N 1
ATOM 817 C CA . TRP A 1 103 ? 13.181 -7.078 -18.219 1.00 93.69 103 TRP A CA 1
ATOM 818 C C . TRP A 1 103 ? 13.617 -7.988 -17.060 1.00 93.69 103 TRP A C 1
ATOM 820 O O . TRP A 1 103 ? 14.057 -9.105 -17.331 1.00 93.69 103 TRP A O 1
ATOM 830 N N . VAL A 1 104 ? 13.395 -7.596 -15.798 1.00 93.94 104 VAL A N 1
ATOM 831 C CA . VAL A 1 104 ? 13.637 -8.436 -14.607 1.00 93.94 104 VAL A CA 1
ATOM 832 C C . VAL A 1 104 ? 12.332 -8.994 -14.028 1.00 93.94 104 VAL A C 1
ATOM 834 O O . VAL A 1 104 ? 12.102 -10.211 -14.036 1.00 93.94 104 VAL A O 1
ATOM 837 N N . LEU A 1 105 ? 11.457 -8.113 -13.538 1.00 96.31 105 LEU A N 1
ATOM 838 C CA . LEU A 1 105 ? 10.302 -8.500 -12.727 1.00 96.31 105 LEU A CA 1
ATOM 839 C C . LEU A 1 105 ? 9.183 -9.143 -13.553 1.00 96.31 105 LEU A C 1
ATOM 841 O O . LEU A 1 105 ? 8.824 -10.292 -13.311 1.00 96.31 105 LEU A O 1
ATOM 845 N N . LEU A 1 106 ? 8.647 -8.444 -14.553 1.00 96.56 106 LEU A N 1
ATOM 846 C CA . LEU A 1 106 ? 7.509 -8.928 -15.344 1.00 96.56 106 LEU A CA 1
ATOM 847 C C . LEU A 1 106 ? 7.768 -10.288 -16.020 1.00 96.56 106 LEU A C 1
ATOM 849 O O . LEU A 1 106 ? 6.913 -11.173 -15.932 1.00 96.56 106 LEU A O 1
ATOM 853 N N . PRO A 1 107 ? 8.944 -10.537 -16.637 1.00 96.12 107 PRO A N 1
ATOM 854 C CA . PRO A 1 107 ? 9.203 -11.822 -17.281 1.00 96.12 107 PRO A CA 1
ATOM 855 C C . PRO A 1 107 ? 9.304 -12.962 -16.268 1.00 96.12 107 PRO A C 1
ATOM 857 O O . PRO A 1 107 ? 8.889 -14.084 -16.557 1.00 96.12 107 PRO A O 1
ATOM 860 N N . SER A 1 108 ? 9.882 -12.693 -15.094 1.00 97.31 108 SER A N 1
ATOM 861 C CA . SER A 1 108 ? 10.009 -13.691 -14.033 1.00 97.31 108 SER A CA 1
ATOM 862 C C . SER A 1 108 ? 8.667 -13.980 -13.359 1.00 97.31 108 SER A C 1
ATOM 864 O O . SER A 1 108 ? 8.356 -15.148 -13.129 1.00 97.31 108 SER A O 1
ATOM 866 N N . PHE A 1 109 ? 7.815 -12.968 -13.177 1.00 97.62 109 PHE A N 1
ATOM 867 C CA . PHE A 1 109 ? 6.426 -13.134 -12.753 1.00 97.62 109 PHE A CA 1
ATOM 868 C C . PHE A 1 109 ? 5.651 -14.071 -13.682 1.00 97.62 109 PHE A C 1
ATOM 870 O O . PHE A 1 109 ? 5.112 -15.065 -13.202 1.00 97.62 109 PHE A O 1
ATOM 877 N N . CYS A 1 110 ? 5.660 -13.835 -15.002 1.00 96.31 110 CYS A N 1
ATOM 878 C CA . CYS A 1 110 ? 4.892 -14.661 -15.943 1.00 96.31 110 CYS A CA 1
ATOM 879 C C . CYS A 1 110 ? 5.261 -16.156 -15.868 1.00 96.31 110 CYS A C 1
ATOM 881 O O . CYS A 1 110 ? 4.438 -17.015 -16.169 1.00 96.31 110 CYS A O 1
ATOM 883 N N . ARG A 1 111 ? 6.502 -16.481 -15.477 1.00 96.88 111 ARG A N 1
ATOM 884 C CA . ARG A 1 111 ? 6.987 -17.865 -15.347 1.00 96.88 111 ARG A CA 1
ATOM 885 C C . ARG A 1 111 ? 6.694 -18.509 -13.994 1.00 96.88 111 ARG A C 1
ATOM 887 O O . ARG A 1 111 ? 6.843 -19.726 -13.878 1.00 96.88 111 ARG A O 1
ATOM 894 N N . THR A 1 112 ? 6.397 -17.714 -12.969 1.00 97.69 112 THR A N 1
ATOM 895 C CA . THR A 1 112 ? 6.422 -18.166 -11.568 1.00 97.69 112 THR A CA 1
ATOM 896 C C . THR A 1 112 ? 5.136 -17.914 -10.793 1.00 97.69 112 THR A C 1
ATOM 898 O O . THR A 1 112 ? 4.910 -18.605 -9.800 1.00 97.69 112 THR A O 1
ATOM 901 N N . ALA A 1 113 ? 4.297 -16.969 -11.223 1.00 96.38 113 ALA A N 1
ATOM 902 C CA . ALA A 1 113 ? 3.006 -16.690 -10.606 1.00 96.38 113 ALA A CA 1
ATOM 903 C C . ALA A 1 113 ? 2.125 -17.948 -10.550 1.00 96.38 113 ALA A C 1
ATOM 905 O O . ALA A 1 113 ? 2.176 -18.801 -11.436 1.00 96.38 113 ALA A O 1
ATOM 906 N N . SER A 1 114 ? 1.327 -18.067 -9.488 1.00 96.12 114 SER A N 1
ATOM 907 C CA . SER A 1 114 ? 0.386 -19.185 -9.354 1.00 96.12 114 SER A CA 1
ATOM 908 C C . SER A 1 114 ? -0.847 -18.917 -10.222 1.00 96.12 114 SER A C 1
ATOM 910 O O . SER A 1 114 ? -1.320 -17.783 -10.258 1.00 96.12 114 SER A O 1
ATOM 912 N N . PRO A 1 115 ? -1.422 -19.913 -10.909 1.00 94.19 115 PRO A N 1
ATOM 913 C CA . PRO A 1 115 ? -2.716 -19.728 -11.558 1.00 94.19 115 PRO A CA 1
ATOM 914 C C . PRO A 1 115 ? -3.831 -19.534 -10.513 1.00 94.19 115 PRO A C 1
ATOM 916 O O . PRO A 1 115 ? -3.668 -19.896 -9.349 1.00 94.19 115 PRO A O 1
ATOM 919 N N . GLY A 1 116 ? -4.983 -19.003 -10.935 1.00 92.38 116 GLY A N 1
ATOM 920 C CA . GLY A 1 116 ? -6.174 -18.896 -10.077 1.00 92.38 116 GLY A CA 1
ATOM 921 C C . GLY A 1 116 ? -6.227 -17.667 -9.162 1.00 92.38 116 GLY A C 1
ATOM 922 O O . GLY A 1 116 ? -7.006 -17.668 -8.215 1.00 92.38 116 GLY A O 1
ATOM 923 N N . PHE A 1 117 ? -5.435 -16.629 -9.449 1.00 95.12 117 PHE A N 1
ATOM 924 C CA . PHE A 1 117 ? -5.428 -15.346 -8.736 1.00 95.12 117 PHE A CA 1
ATOM 925 C C . PHE A 1 117 ? -5.659 -14.171 -9.703 1.00 95.12 117 PHE A C 1
ATOM 927 O O . PHE A 1 117 ? -5.254 -14.229 -10.865 1.00 95.12 117 PHE A O 1
ATOM 934 N N . ASP A 1 118 ? -6.292 -13.099 -9.217 1.00 96.12 118 ASP A N 1
ATOM 935 C CA . ASP A 1 118 ? -6.513 -11.834 -9.935 1.00 96.12 118 ASP A CA 1
ATOM 936 C C . ASP A 1 118 ? -5.367 -10.869 -9.599 1.00 96.12 118 ASP A C 1
ATOM 938 O O . ASP A 1 118 ? -5.338 -10.258 -8.528 1.00 96.12 118 ASP A O 1
ATOM 942 N N . TYR A 1 119 ? -4.370 -10.781 -10.481 1.00 97.75 119 TYR A N 1
ATOM 943 C CA . TYR A 1 119 ? -3.144 -10.025 -10.223 1.00 97.75 119 TYR A CA 1
ATOM 944 C C . TYR A 1 119 ? -3.238 -8.570 -10.684 1.00 97.75 119 TYR A C 1
ATOM 946 O O . TYR A 1 119 ? -3.564 -8.267 -11.833 1.00 97.75 119 TYR A O 1
ATOM 954 N N . HIS A 1 120 ? -2.865 -7.654 -9.796 1.00 98.12 120 HIS A N 1
ATOM 955 C CA . HIS A 1 120 ? -2.799 -6.224 -10.073 1.00 98.12 120 HIS A CA 1
ATOM 956 C C . HIS A 1 120 ? -1.439 -5.670 -9.635 1.00 98.12 120 HIS A C 1
ATOM 958 O O . HIS A 1 120 ? -1.015 -5.894 -8.507 1.00 98.12 120 HIS A O 1
ATOM 964 N N . PHE A 1 121 ? -0.769 -4.914 -10.497 1.00 98.50 121 PHE A N 1
ATOM 965 C CA . PHE A 1 121 ? 0.483 -4.232 -10.198 1.00 98.50 121 PHE A CA 1
ATOM 966 C C . PHE A 1 121 ? 0.224 -2.791 -9.761 1.00 98.50 121 PHE A C 1
ATOM 968 O O . PHE A 1 121 ? -0.468 -2.064 -10.464 1.00 98.50 121 PHE A O 1
ATOM 975 N N . TYR A 1 122 ? 0.816 -2.363 -8.648 1.00 98.38 122 TYR A N 1
ATOM 976 C CA . TYR A 1 122 ? 0.746 -0.993 -8.138 1.00 98.38 122 TYR A CA 1
ATOM 977 C C . TYR A 1 122 ? 2.156 -0.448 -7.931 1.00 98.38 122 TYR A C 1
ATOM 979 O O . TYR A 1 122 ? 2.878 -0.893 -7.039 1.00 98.38 122 TYR A O 1
ATOM 987 N N . PHE A 1 123 ? 2.554 0.542 -8.726 1.00 98.00 123 PHE A N 1
ATOM 988 C CA . PHE A 1 123 ? 3.865 1.175 -8.584 1.00 98.00 123 PHE A CA 1
ATOM 989 C C . PHE A 1 123 ? 3.743 2.650 -8.233 1.00 98.00 123 PHE A C 1
ATOM 991 O O . PHE A 1 123 ? 3.191 3.445 -8.994 1.00 98.00 123 PHE A O 1
ATOM 998 N N . GLY A 1 124 ? 4.289 3.010 -7.072 1.00 97.19 124 GLY A N 1
ATOM 999 C CA . GLY A 1 124 ? 4.423 4.393 -6.639 1.00 97.19 124 GLY A CA 1
ATOM 1000 C C . GLY A 1 124 ? 5.592 5.075 -7.344 1.00 97.19 124 GLY A C 1
ATOM 1001 O O . GLY A 1 124 ? 6.684 4.508 -7.396 1.00 97.19 124 GLY A O 1
ATOM 1002 N N . TYR A 1 125 ? 5.384 6.288 -7.854 1.00 96.81 125 TYR A N 1
ATOM 1003 C CA . TYR A 1 125 ? 6.426 7.096 -8.494 1.00 96.81 125 TYR A CA 1
ATOM 1004 C C . TYR A 1 125 ? 6.413 8.534 -7.965 1.00 96.81 125 TYR A C 1
ATOM 1006 O O . TYR A 1 125 ? 5.359 9.089 -7.656 1.00 96.81 125 TYR A O 1
ATOM 1014 N N . ASP A 1 126 ? 7.590 9.149 -7.846 1.00 96.00 126 ASP A N 1
ATOM 1015 C CA . ASP A 1 126 ? 7.725 10.525 -7.352 1.00 96.00 126 ASP A CA 1
ATOM 1016 C C . ASP A 1 126 ? 7.027 11.529 -8.300 1.00 96.00 126 ASP A C 1
ATOM 1018 O O . ASP A 1 126 ? 7.023 11.350 -9.517 1.00 96.00 126 ASP A O 1
ATOM 1022 N N . TYR A 1 127 ? 6.488 12.636 -7.775 1.00 95.06 127 TYR A N 1
ATOM 1023 C CA . TYR A 1 127 ? 5.841 13.672 -8.604 1.00 95.06 127 TYR A CA 1
ATOM 1024 C C . TYR A 1 127 ? 6.770 14.315 -9.649 1.00 95.06 127 TYR A C 1
ATOM 1026 O O . TYR A 1 127 ? 6.273 14.942 -10.582 1.00 95.06 127 TYR A O 1
ATOM 1034 N N . ASP A 1 128 ? 8.089 14.210 -9.454 1.00 94.81 128 ASP A N 1
ATOM 1035 C CA . ASP A 1 128 ? 9.142 14.733 -10.329 1.00 94.81 128 ASP A CA 1
ATOM 1036 C C . ASP A 1 128 ? 9.804 13.645 -11.197 1.00 94.81 128 ASP A C 1
ATOM 1038 O O . ASP A 1 128 ? 10.820 13.902 -11.842 1.00 94.81 128 ASP A O 1
ATOM 1042 N N . ASP A 1 129 ? 9.259 12.426 -11.209 1.00 95.94 129 ASP A N 1
ATOM 1043 C CA . ASP A 1 129 ? 9.713 11.340 -12.081 1.00 95.94 129 ASP A CA 1
ATOM 1044 C C . ASP A 1 129 ? 9.262 11.560 -13.538 1.00 95.94 129 ASP A C 1
ATOM 1046 O O . ASP A 1 129 ? 8.273 12.251 -13.787 1.00 95.94 129 ASP A O 1
ATOM 1050 N N . LEU A 1 130 ? 9.927 10.941 -14.524 1.00 96.19 130 LEU A N 1
ATOM 1051 C CA . LEU A 1 130 ? 9.477 11.030 -15.922 1.00 96.19 130 LEU A CA 1
ATOM 1052 C C . LEU A 1 130 ? 8.073 10.438 -16.106 1.00 96.19 130 LEU A C 1
ATOM 1054 O O . LEU A 1 130 ? 7.308 10.926 -16.936 1.00 96.19 130 LEU A O 1
ATOM 1058 N N . LEU A 1 131 ? 7.682 9.472 -15.269 1.00 96.06 131 LEU A N 1
ATOM 1059 C CA . LEU A 1 131 ? 6.313 8.952 -15.200 1.00 96.06 131 LEU A CA 1
ATOM 1060 C C . LEU A 1 131 ? 5.280 10.000 -14.731 1.00 96.06 131 LEU A C 1
ATOM 1062 O O . LEU A 1 131 ? 4.076 9.782 -14.834 1.00 96.06 131 LEU A O 1
ATOM 1066 N N . ALA A 1 132 ? 5.683 11.183 -14.263 1.00 94.62 132 ALA A N 1
ATOM 1067 C CA . ALA A 1 132 ? 4.754 12.295 -14.061 1.00 94.62 132 ALA A CA 1
ATOM 1068 C C . ALA A 1 132 ? 4.250 12.898 -15.383 1.00 94.62 132 ALA A C 1
ATOM 1070 O O . ALA A 1 132 ? 3.195 13.536 -15.392 1.00 94.62 132 ALA A O 1
ATOM 1071 N N . ASN A 1 133 ? 4.929 12.640 -16.503 1.00 96.00 133 ASN A N 1
ATOM 1072 C CA . ASN A 1 133 ? 4.476 13.008 -17.839 1.00 96.00 133 ASN A CA 1
ATOM 1073 C C . ASN A 1 133 ? 3.537 11.931 -18.418 1.00 96.00 133 ASN A C 1
ATOM 1075 O O . ASN A 1 133 ? 3.849 10.738 -18.409 1.00 96.00 133 ASN A O 1
ATOM 1079 N N . SER A 1 134 ? 2.390 12.352 -18.958 1.00 95.88 134 SER A N 1
ATOM 1080 C CA . SER A 1 134 ? 1.360 11.453 -19.496 1.00 95.88 134 SER A CA 1
ATOM 1081 C C . SER A 1 134 ? 1.850 10.578 -20.656 1.00 95.88 134 SER A C 1
ATOM 1083 O O . SER A 1 134 ? 1.447 9.420 -20.744 1.00 95.88 134 SER A O 1
ATOM 1085 N N . SER A 1 135 ? 2.766 11.070 -21.502 1.00 97.75 135 SER A N 1
ATOM 1086 C CA . SER A 1 135 ? 3.334 10.286 -22.611 1.00 97.75 135 SER A CA 1
ATOM 1087 C C . SER A 1 135 ? 4.170 9.099 -22.121 1.00 97.75 135 SER A C 1
ATOM 1089 O O . SER A 1 135 ? 4.036 7.997 -22.649 1.00 97.75 135 SER A O 1
ATOM 1091 N N . TYR A 1 136 ? 4.961 9.286 -21.059 1.00 97.75 136 TYR A N 1
ATOM 1092 C CA . TYR A 1 136 ? 5.747 8.215 -20.445 1.00 97.75 136 TYR A CA 1
ATOM 1093 C C . TYR A 1 136 ? 4.849 7.203 -19.733 1.00 97.75 136 TYR A C 1
ATOM 1095 O O . TYR A 1 136 ? 5.071 6.002 -19.866 1.00 97.75 136 TYR A O 1
ATOM 1103 N N . ARG A 1 137 ? 3.800 7.657 -19.027 1.00 96.19 137 ARG A N 1
ATOM 1104 C CA . ARG A 1 137 ? 2.822 6.740 -18.411 1.00 96.19 137 ARG A CA 1
ATOM 1105 C C . ARG A 1 137 ? 2.101 5.895 -19.441 1.00 96.19 137 ARG A C 1
ATOM 1107 O O . ARG A 1 137 ? 2.016 4.686 -19.269 1.00 96.19 137 ARG A O 1
ATOM 1114 N N . LYS A 1 138 ? 1.598 6.527 -20.503 1.00 97.56 138 LYS A N 1
ATOM 1115 C CA . LYS A 1 138 ? 0.908 5.829 -21.588 1.00 97.56 138 LYS A CA 1
ATOM 1116 C C . LYS A 1 138 ? 1.820 4.772 -22.206 1.00 97.56 138 LYS A C 1
ATOM 1118 O O . LYS A 1 138 ? 1.419 3.619 -22.307 1.00 97.56 138 LYS A O 1
ATOM 1123 N N . ALA A 1 139 ? 3.065 5.136 -22.515 1.00 98.12 139 ALA A N 1
ATOM 1124 C CA . ALA A 1 139 ? 4.043 4.189 -23.034 1.00 98.12 139 ALA A CA 1
ATOM 1125 C C . ALA A 1 139 ? 4.321 3.031 -22.059 1.00 98.12 139 ALA A C 1
ATOM 1127 O O . ALA A 1 139 ? 4.404 1.884 -22.491 1.00 98.12 139 ALA A O 1
ATOM 1128 N N . ALA A 1 140 ? 4.429 3.303 -20.753 1.00 97.69 140 ALA A N 1
ATOM 1129 C CA . ALA A 1 140 ? 4.637 2.271 -19.737 1.00 97.69 140 ALA A CA 1
ATOM 1130 C C . ALA A 1 140 ? 3.452 1.294 -19.653 1.00 97.69 140 ALA A C 1
ATOM 1132 O O . ALA A 1 140 ? 3.671 0.087 -19.594 1.00 97.69 140 ALA A O 1
ATOM 1133 N N . ILE A 1 141 ? 2.216 1.802 -19.691 1.00 97.50 141 ILE A N 1
ATOM 1134 C CA . ILE A 1 141 ? 0.991 0.987 -19.690 1.00 97.50 141 ILE A CA 1
ATOM 1135 C C . ILE A 1 141 ? 0.929 0.121 -20.949 1.00 97.50 141 ILE A C 1
ATOM 1137 O O . ILE A 1 141 ? 0.806 -1.094 -20.849 1.00 97.50 141 ILE A O 1
ATOM 1141 N N . GLU A 1 142 ? 1.127 0.705 -22.131 1.00 97.50 142 GLU A N 1
ATOM 1142 C CA . GLU A 1 142 ? 1.111 -0.050 -23.387 1.00 97.50 142 GLU A CA 1
ATOM 1143 C C . GLU A 1 142 ? 2.223 -1.110 -23.449 1.00 97.50 142 GLU A C 1
ATOM 1145 O O . GLU A 1 142 ? 2.013 -2.221 -23.940 1.00 97.50 142 GLU A O 1
ATOM 1150 N N . ALA A 1 143 ? 3.424 -0.787 -22.959 1.00 97.19 143 ALA A N 1
ATOM 1151 C CA . ALA A 1 143 ? 4.524 -1.742 -22.867 1.00 97.19 143 ALA A CA 1
ATOM 1152 C C . ALA A 1 143 ? 4.207 -2.883 -21.892 1.00 97.19 143 ALA A C 1
ATOM 1154 O O . ALA A 1 143 ? 4.544 -4.036 -22.170 1.00 97.19 143 ALA A O 1
ATOM 1155 N N . PHE A 1 144 ? 3.541 -2.572 -20.779 1.00 97.69 144 PHE A N 1
ATOM 1156 C CA . PHE A 1 144 ? 3.103 -3.554 -19.797 1.00 97.69 144 PHE A CA 1
ATOM 1157 C C . PHE A 1 144 ? 2.053 -4.483 -20.405 1.00 97.69 144 PHE A C 1
ATOM 1159 O O . PHE A 1 144 ? 2.265 -5.692 -20.417 1.00 97.69 144 PHE A O 1
ATOM 1166 N N . ASP A 1 145 ? 0.994 -3.943 -21.007 1.00 96.56 145 ASP A N 1
ATOM 1167 C CA . ASP A 1 145 ? -0.079 -4.735 -21.615 1.00 96.56 145 ASP A CA 1
ATOM 1168 C C . ASP A 1 145 ? 0.469 -5.694 -22.679 1.00 96.56 145 ASP A C 1
ATOM 1170 O O . ASP A 1 145 ? 0.173 -6.891 -22.659 1.00 96.56 145 ASP A O 1
ATOM 1174 N N . ARG A 1 146 ? 1.366 -5.209 -23.553 1.00 95.19 146 ARG A N 1
ATOM 1175 C CA . ARG A 1 146 ? 2.055 -6.061 -24.539 1.00 95.19 146 ARG A CA 1
ATOM 1176 C C . ARG A 1 146 ? 2.866 -7.176 -23.881 1.00 95.19 146 ARG A C 1
ATOM 1178 O O . ARG A 1 146 ? 2.837 -8.311 -24.354 1.00 95.19 146 ARG A O 1
ATOM 1185 N N . ARG A 1 147 ? 3.611 -6.872 -22.812 1.00 95.12 147 ARG A N 1
ATOM 1186 C CA . ARG A 1 147 ? 4.462 -7.851 -22.115 1.00 95.12 147 ARG A CA 1
ATOM 1187 C C . ARG A 1 147 ? 3.635 -8.909 -21.385 1.00 95.12 147 ARG A C 1
ATOM 1189 O O . ARG A 1 147 ? 4.041 -10.069 -21.353 1.00 95.12 147 ARG A O 1
ATOM 1196 N N . MET A 1 148 ? 2.495 -8.510 -20.833 1.00 95.38 148 MET A N 1
ATOM 1197 C CA . MET A 1 148 ? 1.678 -9.315 -19.926 1.00 95.38 148 MET A CA 1
ATOM 1198 C C . MET A 1 148 ? 0.522 -10.056 -20.612 1.00 95.38 148 MET A C 1
ATOM 1200 O O . MET A 1 148 ? -0.099 -10.922 -19.992 1.00 95.38 148 MET A O 1
ATOM 1204 N N . ALA A 1 149 ? 0.275 -9.790 -21.900 1.00 91.75 149 ALA A N 1
ATOM 1205 C CA . ALA A 1 149 ? -0.793 -10.407 -22.692 1.00 91.75 149 ALA A CA 1
ATOM 1206 C C . ALA A 1 149 ? -0.791 -11.948 -22.661 1.00 91.75 149 ALA A C 1
ATOM 1208 O O . ALA A 1 149 ? -1.848 -12.570 -22.708 1.00 91.75 149 ALA A O 1
ATOM 1209 N N . SER A 1 150 ? 0.385 -12.575 -22.553 1.00 86.00 150 SER A N 1
ATOM 1210 C CA . SER A 1 150 ? 0.526 -14.040 -22.553 1.00 86.00 150 SER A CA 1
ATOM 1211 C C . SER A 1 150 ? 0.447 -14.694 -21.168 1.00 86.00 150 SER A C 1
ATOM 1213 O O . SER A 1 150 ? 0.451 -15.919 -21.084 1.00 86.00 150 SER A O 1
ATOM 1215 N N . CYS A 1 151 ? 0.386 -13.917 -20.080 1.00 86.31 151 CYS A N 1
ATOM 1216 C CA . CYS A 1 151 ? 0.529 -14.447 -18.720 1.00 86.31 151 CYS A CA 1
ATOM 1217 C C . CYS A 1 151 ? -0.586 -13.999 -17.763 1.00 86.31 151 CYS A C 1
ATOM 1219 O O . CYS A 1 151 ? -0.345 -13.613 -16.621 1.00 86.31 151 CYS A O 1
ATOM 1221 N N . GLY A 1 152 ? -1.830 -14.080 -18.247 1.00 80.44 152 GLY A N 1
ATOM 1222 C CA . GLY A 1 152 ? -3.039 -13.838 -17.451 1.00 80.44 152 GLY A CA 1
ATOM 1223 C C . GLY A 1 152 ? -3.527 -12.390 -17.443 1.00 80.44 152 GLY A C 1
ATOM 1224 O O . GLY A 1 152 ? -4.471 -12.093 -16.721 1.00 80.44 152 GLY A O 1
ATOM 1225 N N . ALA A 1 153 ? -2.906 -11.511 -18.241 1.00 87.31 153 ALA A N 1
ATOM 1226 C CA . ALA A 1 153 ? -3.280 -10.104 -18.403 1.00 87.31 153 ALA A CA 1
ATOM 1227 C C . ALA A 1 153 ? -3.559 -9.365 -17.070 1.00 87.31 153 ALA A C 1
ATOM 1229 O O . ALA A 1 153 ? -4.643 -8.795 -16.899 1.00 87.31 153 ALA A O 1
ATOM 1230 N N . PRO A 1 154 ? -2.606 -9.364 -16.110 1.00 94.06 154 PRO A N 1
ATOM 1231 C CA . PRO A 1 154 ? -2.702 -8.504 -14.936 1.00 94.06 154 PRO A CA 1
ATOM 1232 C C . PRO A 1 154 ? -2.874 -7.037 -15.333 1.00 94.06 154 PRO A C 1
ATOM 1234 O O . PRO A 1 154 ? -2.601 -6.649 -16.465 1.00 94.06 154 PRO A O 1
ATOM 1237 N N . ARG A 1 155 ? -3.292 -6.201 -14.382 1.00 95.19 155 ARG A N 1
ATOM 1238 C CA . ARG A 1 155 ? -3.473 -4.754 -14.602 1.00 95.19 155 ARG A CA 1
ATOM 1239 C C . ARG A 1 155 ? -2.331 -3.957 -13.998 1.00 95.19 155 ARG A C 1
ATOM 1241 O O . ARG A 1 155 ? -1.861 -4.322 -12.927 1.00 95.19 155 ARG A O 1
ATOM 1248 N N . LEU A 1 156 ? -1.941 -2.853 -14.629 1.00 97.56 156 LEU A N 1
ATOM 1249 C CA . LEU A 1 156 ? -0.963 -1.910 -14.086 1.00 97.56 156 LEU A CA 1
ATOM 1250 C C . LEU A 1 156 ? -1.642 -0.634 -13.580 1.00 97.56 156 LEU A C 1
ATOM 1252 O O . LEU A 1 156 ? -2.391 0.014 -14.304 1.00 97.56 156 LEU A O 1
ATOM 1256 N N . HIS A 1 157 ? -1.292 -0.243 -12.359 1.00 97.44 157 HIS A N 1
ATOM 1257 C CA . HIS A 1 157 ? -1.702 0.990 -11.701 1.00 97.44 157 HIS A CA 1
ATOM 1258 C C . HIS A 1 157 ? -0.455 1.785 -11.318 1.00 97.44 157 HIS A C 1
ATOM 1260 O O . HIS A 1 157 ? 0.406 1.309 -10.574 1.00 97.44 157 HIS A O 1
ATOM 1266 N N . LEU A 1 158 ? -0.346 3.010 -11.826 1.00 97.38 158 LEU A N 1
ATOM 1267 C CA . LEU A 1 158 ? 0.745 3.924 -11.495 1.00 97.38 158 LEU A CA 1
ATOM 1268 C C . LEU A 1 158 ? 0.238 4.966 -10.495 1.00 97.38 158 LEU A C 1
ATOM 1270 O O . LEU A 1 158 ? -0.700 5.706 -10.783 1.00 97.38 158 LEU A O 1
ATOM 1274 N N . VAL A 1 159 ? 0.870 5.037 -9.324 1.00 96.31 159 VAL A N 1
ATOM 1275 C CA . VAL A 1 159 ? 0.442 5.886 -8.206 1.00 96.31 159 VAL A CA 1
ATOM 1276 C C . VAL A 1 159 ? 1.391 7.073 -8.058 1.00 96.31 159 VAL A C 1
ATOM 1278 O O . VAL A 1 159 ? 2.535 6.924 -7.631 1.00 96.31 159 VAL A O 1
ATOM 1281 N N . LYS A 1 160 ? 0.912 8.274 -8.391 1.00 95.31 160 LYS A N 1
ATOM 1282 C CA . LYS A 1 160 ? 1.684 9.517 -8.252 1.00 95.31 160 LYS A CA 1
ATOM 1283 C C . LYS A 1 160 ? 1.855 9.892 -6.782 1.00 95.31 160 LYS A C 1
ATOM 1285 O O . LYS A 1 160 ? 0.880 10.130 -6.070 1.00 95.31 160 LYS A O 1
ATOM 1290 N N . CYS A 1 161 ? 3.095 10.031 -6.337 1.00 93.69 161 CYS A N 1
ATOM 1291 C CA . CYS A 1 161 ? 3.432 10.369 -4.962 1.00 93.69 161 CYS A CA 1
ATOM 1292 C C . CYS A 1 161 ? 3.770 11.866 -4.822 1.00 93.69 161 CYS A C 1
ATOM 1294 O O . CYS A 1 161 ? 4.640 12.363 -5.534 1.00 93.69 161 CYS A O 1
ATOM 1296 N N . PRO A 1 162 ? 3.177 12.612 -3.867 1.00 90.62 162 PRO A N 1
ATOM 1297 C CA . PRO A 1 162 ? 3.389 14.060 -3.706 1.00 90.62 162 PRO A CA 1
ATOM 1298 C C . PRO A 1 162 ? 4.715 14.412 -2.998 1.00 90.62 162 PRO A C 1
ATOM 1300 O O . PRO A 1 162 ? 4.821 15.408 -2.283 1.00 90.62 162 PRO A O 1
ATOM 1303 N N . TYR A 1 163 ? 5.727 13.562 -3.128 1.00 91.06 163 TYR A N 1
ATOM 1304 C CA . TYR A 1 163 ? 7.044 13.707 -2.519 1.00 91.06 163 TYR A CA 1
ATOM 1305 C C . TYR A 1 163 ? 8.104 13.085 -3.428 1.00 91.06 163 TYR A C 1
ATOM 1307 O O . TYR A 1 163 ? 7.782 12.449 -4.425 1.00 91.06 163 TYR A O 1
ATOM 1315 N N . ARG A 1 164 ? 9.375 13.293 -3.070 1.00 92.62 164 ARG A N 1
ATOM 1316 C CA . ARG A 1 164 ? 10.520 12.761 -3.810 1.00 92.62 164 ARG A CA 1
ATOM 1317 C C . ARG A 1 164 ? 11.476 11.986 -2.924 1.00 92.62 164 ARG A C 1
ATOM 1319 O O . ARG A 1 164 ? 11.749 12.410 -1.794 1.00 92.62 164 ARG A O 1
ATOM 1326 N N . GLY A 1 165 ? 12.047 10.918 -3.470 1.00 91.56 165 GLY A N 1
ATOM 1327 C CA . GLY A 1 165 ? 13.141 10.171 -2.861 1.00 91.56 165 GLY A CA 1
ATOM 1328 C C . GLY A 1 165 ? 12.768 9.522 -1.533 1.00 91.56 165 GLY A C 1
ATOM 1329 O O . GLY A 1 165 ? 13.543 9.601 -0.579 1.00 91.56 165 GLY A O 1
ATOM 1330 N N . ARG A 1 166 ? 11.556 8.961 -1.455 1.00 92.62 166 ARG A N 1
ATOM 1331 C CA . ARG A 1 166 ? 11.038 8.268 -0.268 1.00 92.62 166 ARG A CA 1
ATOM 1332 C C . ARG A 1 166 ? 10.417 6.921 -0.670 1.00 92.62 166 ARG A C 1
ATOM 1334 O O . ARG A 1 166 ? 9.193 6.813 -0.718 1.00 92.62 166 ARG A O 1
ATOM 1341 N N . PRO A 1 167 ? 11.235 5.906 -0.997 1.00 92.69 167 PRO A N 1
ATOM 1342 C CA . PRO A 1 167 ? 10.744 4.651 -1.565 1.00 92.69 167 PRO A CA 1
ATOM 1343 C C . PRO A 1 167 ? 9.778 3.902 -0.641 1.00 92.69 167 PRO A C 1
ATOM 1345 O O . PRO A 1 167 ? 8.752 3.434 -1.118 1.00 92.69 167 PRO A O 1
ATOM 1348 N N . ALA A 1 168 ? 10.020 3.860 0.675 1.00 93.06 168 ALA A N 1
ATOM 1349 C CA . ALA A 1 168 ? 9.091 3.214 1.610 1.00 93.06 168 ALA A CA 1
ATOM 1350 C C . ALA A 1 168 ? 7.733 3.928 1.677 1.00 93.06 168 ALA A C 1
ATOM 1352 O O . ALA A 1 168 ? 6.693 3.297 1.863 1.00 93.06 168 ALA A O 1
ATOM 1353 N N . TRP A 1 169 ? 7.714 5.251 1.481 1.00 93.88 169 TRP A N 1
ATOM 1354 C CA . TRP A 1 169 ? 6.455 5.983 1.373 1.00 93.88 169 TRP A CA 1
ATOM 1355 C C . TRP A 1 169 ? 5.728 5.648 0.076 1.00 93.88 169 TRP A C 1
ATOM 1357 O O . TRP A 1 169 ? 4.518 5.434 0.129 1.00 93.88 169 TRP A O 1
ATOM 1367 N N . ALA A 1 170 ? 6.451 5.572 -1.045 1.00 95.00 170 ALA A N 1
ATOM 1368 C CA . ALA A 1 170 ? 5.876 5.237 -2.347 1.00 95.00 170 ALA A CA 1
ATOM 1369 C C . ALA A 1 170 ? 5.315 3.808 -2.361 1.00 95.00 170 ALA A C 1
ATOM 1371 O O . ALA A 1 170 ? 4.195 3.596 -2.814 1.00 95.00 170 ALA A O 1
ATOM 1372 N N . GLN A 1 171 ? 6.041 2.855 -1.767 1.00 95.75 171 GLN A N 1
ATOM 1373 C CA . GLN A 1 171 ? 5.573 1.487 -1.528 1.00 95.75 171 GLN A CA 1
ATOM 1374 C C . GLN A 1 171 ? 4.299 1.476 -0.682 1.00 95.75 171 GLN A C 1
ATOM 1376 O O . GLN A 1 171 ? 3.320 0.836 -1.055 1.00 95.75 171 GLN A O 1
ATOM 1381 N N . ASN A 1 172 ? 4.275 2.227 0.425 1.00 95.25 172 ASN A N 1
ATOM 1382 C CA . ASN A 1 172 ? 3.066 2.355 1.230 1.00 95.25 172 ASN A CA 1
ATOM 1383 C C . ASN A 1 172 ? 1.894 2.916 0.412 1.00 95.25 172 ASN A C 1
ATOM 1385 O O . ASN A 1 172 ? 0.789 2.408 0.528 1.00 95.25 172 ASN A O 1
ATOM 1389 N N . ASP A 1 173 ? 2.108 3.943 -0.410 1.00 94.06 173 ASP A N 1
ATOM 1390 C CA . ASP A 1 173 ? 1.020 4.576 -1.169 1.00 94.06 173 ASP A CA 1
ATOM 1391 C C . ASP A 1 173 ? 0.482 3.681 -2.276 1.00 94.06 173 ASP A C 1
ATOM 1393 O O . ASP A 1 173 ? -0.732 3.625 -2.465 1.00 94.06 173 ASP A O 1
ATOM 1397 N N . ALA A 1 174 ? 1.359 2.923 -2.933 1.00 96.62 174 ALA A N 1
ATOM 1398 C CA . ALA A 1 174 ? 0.969 1.883 -3.872 1.00 96.62 174 ALA A CA 1
ATOM 1399 C C . ALA A 1 174 ? 0.090 0.813 -3.203 1.00 96.62 174 ALA A C 1
ATOM 1401 O O . ALA A 1 174 ? -0.980 0.485 -3.711 1.00 96.62 174 ALA A O 1
ATOM 1402 N N . MET A 1 175 ? 0.491 0.319 -2.028 1.00 97.38 175 MET A N 1
ATOM 1403 C CA . MET A 1 175 ? -0.281 -0.697 -1.303 1.00 97.38 175 MET A CA 1
ATOM 1404 C C . MET A 1 175 ? -1.577 -0.154 -0.708 1.00 97.38 175 MET A C 1
ATOM 1406 O O . MET A 1 175 ? -2.584 -0.856 -0.677 1.00 97.38 175 MET A O 1
ATOM 1410 N N . MET A 1 176 ? -1.595 1.107 -0.276 1.00 93.56 176 MET A N 1
ATOM 1411 C CA . MET A 1 176 ? -2.833 1.743 0.165 1.00 93.56 176 MET A CA 1
ATOM 1412 C C . MET A 1 176 ? -3.810 1.922 -1.001 1.00 93.56 176 MET A C 1
ATOM 1414 O O . MET A 1 176 ? -4.994 1.661 -0.817 1.00 93.56 176 MET A O 1
ATOM 1418 N N . ALA A 1 177 ? -3.340 2.296 -2.197 1.00 92.25 177 ALA A N 1
ATOM 1419 C CA . ALA A 1 177 ? -4.186 2.323 -3.393 1.00 92.25 177 ALA A CA 1
ATOM 1420 C C . ALA A 1 177 ? -4.780 0.934 -3.680 1.00 92.25 177 ALA A C 1
ATOM 1422 O O . ALA A 1 177 ? -5.994 0.800 -3.815 1.00 92.25 177 ALA A O 1
ATOM 1423 N N . ALA A 1 178 ? -3.948 -0.110 -3.628 1.00 96.06 178 ALA A N 1
ATOM 1424 C CA . ALA A 1 178 ? -4.391 -1.490 -3.788 1.00 96.06 178 ALA A CA 1
ATOM 1425 C C . ALA A 1 178 ? -5.436 -1.930 -2.747 1.00 96.06 178 ALA A C 1
ATOM 1427 O O . ALA A 1 178 ? -6.391 -2.632 -3.080 1.00 96.06 178 ALA A O 1
ATOM 1428 N N . TYR A 1 179 ? -5.277 -1.506 -1.490 1.00 93.19 179 TYR A N 1
ATOM 1429 C CA . TYR A 1 179 ? -6.255 -1.751 -0.431 1.00 93.19 179 TYR A CA 1
ATOM 1430 C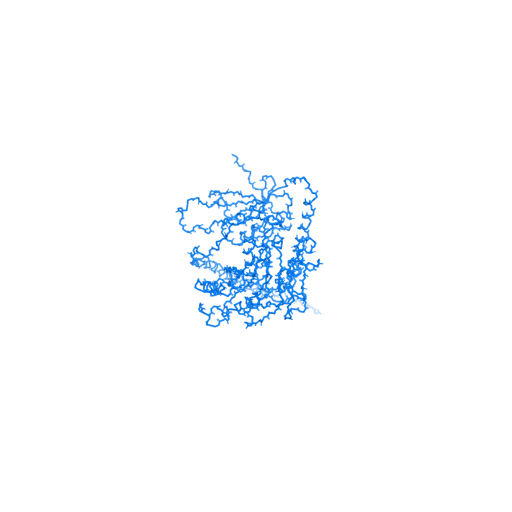 C . TYR A 1 179 ? -7.607 -1.101 -0.759 1.00 93.19 179 TYR A C 1
ATOM 1432 O O . TYR A 1 179 ? -8.648 -1.741 -0.611 1.00 93.19 179 TYR A O 1
ATOM 1440 N N . PHE A 1 180 ? -7.607 0.140 -1.257 1.00 85.31 180 PHE A N 1
ATOM 1441 C CA . PHE A 1 180 ? -8.838 0.825 -1.673 1.00 85.31 180 PHE A CA 1
ATOM 1442 C C . PHE A 1 180 ? -9.490 0.211 -2.912 1.00 85.31 180 PHE A C 1
ATOM 1444 O O . PHE A 1 180 ? -10.712 0.270 -3.039 1.00 85.31 180 PHE A O 1
ATOM 1451 N N . ASP A 1 181 ? -8.703 -0.437 -3.767 1.00 89.81 181 ASP A N 1
ATOM 1452 C CA . ASP A 1 181 ? -9.191 -1.253 -4.880 1.00 89.81 181 ASP A CA 1
ATOM 1453 C C . ASP A 1 181 ? -9.650 -2.658 -4.453 1.00 89.81 181 ASP A C 1
ATOM 1455 O O . ASP A 1 181 ? -10.027 -3.481 -5.292 1.00 89.81 181 ASP A O 1
ATOM 1459 N N . GLY A 1 182 ? -9.659 -2.951 -3.149 1.00 90.81 182 GLY A N 1
ATOM 1460 C CA . GLY A 1 182 ? -10.183 -4.195 -2.595 1.00 90.81 182 GLY A CA 1
ATOM 1461 C C . GLY A 1 182 ? -9.283 -5.403 -2.835 1.00 90.81 182 GLY A C 1
ATOM 1462 O O . GLY A 1 182 ? -9.800 -6.499 -3.029 1.00 90.81 182 GLY A O 1
ATOM 1463 N N . ALA A 1 183 ? -7.961 -5.216 -2.871 1.00 96.19 183 ALA A N 1
ATOM 1464 C CA . ALA A 1 183 ? -7.026 -6.336 -2.864 1.00 96.19 183 ALA A CA 1
ATOM 1465 C C . ALA A 1 183 ? -7.103 -7.132 -1.548 1.00 96.19 183 ALA A C 1
ATOM 1467 O O . ALA A 1 183 ? -7.261 -6.558 -0.467 1.00 96.19 183 ALA A O 1
ATOM 1468 N N . ASP A 1 184 ? -6.966 -8.455 -1.651 1.00 97.31 184 ASP A N 1
ATOM 1469 C CA . ASP A 1 184 ? -6.983 -9.373 -0.508 1.00 97.31 184 ASP A CA 1
ATOM 1470 C C . ASP A 1 184 ? -5.576 -9.603 0.039 1.00 97.31 184 ASP A C 1
ATOM 1472 O O . ASP A 1 184 ? -5.368 -9.648 1.251 1.00 97.31 184 ASP A O 1
ATOM 1476 N N . PHE A 1 185 ? -4.598 -9.712 -0.858 1.00 98.56 185 PHE A N 1
ATOM 1477 C CA . PHE A 1 185 ? -3.196 -9.910 -0.516 1.00 98.56 185 PHE A CA 1
ATOM 1478 C C . PHE A 1 185 ? -2.314 -8.849 -1.156 1.00 98.56 185 PHE A C 1
ATOM 1480 O O . PHE A 1 185 ? -2.595 -8.352 -2.247 1.00 98.56 185 PHE A O 1
ATOM 1487 N N . PHE A 1 186 ? -1.214 -8.547 -0.482 1.00 98.69 186 PHE A N 1
ATOM 1488 C CA . PHE A 1 186 ? -0.226 -7.565 -0.890 1.00 98.69 186 PHE A CA 1
ATOM 1489 C C . PHE A 1 186 ? 1.142 -8.221 -0.930 1.00 98.69 186 PHE A C 1
ATOM 1491 O O . PHE A 1 186 ? 1.548 -8.842 0.049 1.00 98.69 186 PHE A O 1
ATOM 1498 N N . TYR A 1 187 ? 1.855 -8.052 -2.037 1.00 98.62 187 TYR A N 1
ATOM 1499 C CA . TYR A 1 187 ? 3.232 -8.475 -2.192 1.00 98.62 187 TYR A CA 1
ATOM 1500 C C . TYR A 1 187 ? 4.112 -7.280 -2.521 1.00 98.62 187 TYR A C 1
ATOM 1502 O O . TYR A 1 187 ? 4.074 -6.750 -3.638 1.00 98.62 187 TYR A O 1
ATOM 1510 N N . ARG A 1 188 ? 4.927 -6.856 -1.557 1.00 97.19 188 ARG A N 1
ATOM 1511 C CA . ARG A 1 188 ? 5.883 -5.779 -1.776 1.00 97.19 188 ARG A CA 1
ATOM 1512 C C . ARG A 1 188 ? 7.151 -6.314 -2.433 1.00 97.19 188 ARG A C 1
ATOM 1514 O O . ARG A 1 188 ? 7.844 -7.166 -1.882 1.00 97.19 188 ARG A O 1
ATOM 1521 N N . LEU A 1 189 ? 7.485 -5.739 -3.585 1.00 95.12 189 LEU A N 1
ATOM 1522 C CA . LEU A 1 189 ? 8.675 -6.037 -4.378 1.00 95.12 189 LEU A CA 1
ATOM 1523 C C . LEU A 1 189 ? 9.456 -4.762 -4.719 1.00 95.12 189 LEU A C 1
ATOM 1525 O O . LEU A 1 189 ? 8.927 -3.647 -4.646 1.00 95.12 189 LEU A O 1
ATOM 1529 N N . ASN A 1 190 ? 10.712 -4.938 -5.126 1.00 92.50 190 ASN A N 1
ATOM 1530 C CA . ASN A 1 190 ? 11.424 -3.923 -5.893 1.00 92.50 190 ASN A CA 1
ATOM 1531 C C . ASN A 1 190 ? 11.168 -4.169 -7.391 1.00 92.50 190 ASN A C 1
ATOM 1533 O O . ASN A 1 190 ? 10.826 -5.276 -7.809 1.00 92.50 190 ASN A O 1
ATOM 1537 N N . ASP A 1 191 ? 11.304 -3.132 -8.213 1.00 91.88 191 ASP A N 1
ATOM 1538 C CA . ASP A 1 191 ? 11.134 -3.240 -9.668 1.00 91.88 191 ASP A CA 1
ATOM 1539 C C . ASP A 1 191 ? 12.256 -4.048 -10.347 1.00 91.88 191 ASP A C 1
ATOM 1541 O O . ASP A 1 191 ? 12.072 -4.537 -11.457 1.00 91.88 191 ASP A O 1
ATOM 1545 N N . ASP A 1 192 ? 13.387 -4.244 -9.674 1.00 92.75 192 ASP A N 1
ATOM 1546 C CA . ASP A 1 192 ? 14.521 -5.077 -10.082 1.00 92.75 192 ASP A CA 1
ATOM 1547 C C . ASP A 1 192 ? 14.590 -6.420 -9.321 1.00 92.75 192 ASP A C 1
ATOM 1549 O O . ASP A 1 192 ? 15.645 -7.052 -9.213 1.00 92.75 192 ASP A O 1
ATOM 1553 N N . THR A 1 193 ? 13.457 -6.892 -8.790 1.00 94.94 193 THR A N 1
ATOM 1554 C CA . THR A 1 193 ? 13.355 -8.231 -8.198 1.00 94.94 193 THR A CA 1
ATOM 1555 C C . THR A 1 193 ? 13.057 -9.281 -9.269 1.00 94.94 193 THR A C 1
ATOM 1557 O O . THR A 1 193 ? 12.051 -9.205 -9.973 1.00 94.94 193 THR A O 1
ATOM 1560 N N . MET A 1 194 ? 13.884 -10.325 -9.345 1.00 96.62 194 MET A N 1
ATOM 1561 C CA . MET A 1 194 ? 13.614 -11.529 -10.130 1.00 96.62 194 MET A CA 1
ATOM 1562 C C . MET A 1 194 ? 12.957 -12.605 -9.256 1.00 96.62 194 MET A C 1
ATOM 1564 O O . MET A 1 194 ? 13.551 -13.074 -8.284 1.00 96.62 194 MET A O 1
ATOM 1568 N N . LEU A 1 195 ? 11.755 -13.037 -9.636 1.00 97.12 195 LEU A N 1
ATOM 1569 C CA . LEU A 1 195 ? 11.031 -14.137 -8.993 1.00 97.12 195 LEU A CA 1
ATOM 1570 C C . LEU A 1 195 ? 11.551 -15.487 -9.515 1.00 97.12 195 LEU A C 1
ATOM 1572 O O . LEU A 1 195 ? 11.597 -15.708 -10.726 1.00 97.12 195 LEU A O 1
ATOM 1576 N N . VAL A 1 196 ? 11.967 -16.390 -8.620 1.00 97.56 196 VAL A N 1
ATOM 1577 C CA . VAL A 1 196 ? 12.634 -17.648 -9.012 1.00 97.56 196 VAL A CA 1
ATOM 1578 C C . VAL A 1 196 ? 11.724 -18.858 -8.8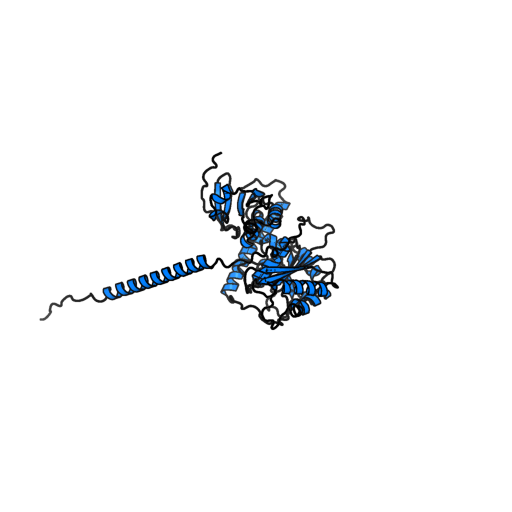14 1.00 97.56 196 VAL A C 1
ATOM 1580 O O . VAL A 1 196 ? 11.528 -19.643 -9.743 1.00 97.56 196 VAL A O 1
ATOM 1583 N N . THR A 1 197 ? 11.145 -19.013 -7.624 1.00 97.75 197 THR A N 1
ATOM 1584 C CA . THR A 1 197 ? 10.324 -20.188 -7.295 1.00 97.75 197 THR A CA 1
ATOM 1585 C C . THR A 1 197 ? 8.929 -20.080 -7.911 1.00 97.75 197 THR A C 1
ATOM 1587 O O . THR A 1 197 ? 8.249 -19.071 -7.744 1.00 97.75 197 THR A O 1
ATOM 1590 N N . ARG A 1 198 ? 8.474 -21.129 -8.610 1.00 98.06 198 ARG A N 1
ATOM 1591 C CA . ARG A 1 198 ? 7.101 -21.217 -9.138 1.00 98.06 198 ARG A CA 1
ATOM 1592 C C . ARG A 1 198 ? 6.075 -21.391 -8.021 1.00 98.06 198 ARG A C 1
ATOM 1594 O O . ARG A 1 198 ? 6.392 -21.933 -6.972 1.00 98.06 198 ARG A O 1
ATOM 1601 N N . ASN A 1 199 ? 4.834 -21.002 -8.294 1.00 96.81 199 ASN A N 1
ATOM 1602 C CA . ASN A 1 199 ? 3.693 -21.135 -7.388 1.00 96.81 199 ASN A CA 1
ATOM 1603 C C . ASN A 1 199 ? 3.860 -20.415 -6.037 1.00 96.81 199 ASN A C 1
ATOM 1605 O O . ASN A 1 199 ? 3.194 -20.750 -5.059 1.00 96.81 199 ASN A O 1
ATOM 1609 N N . TRP A 1 200 ? 4.712 -19.387 -5.987 1.00 97.94 200 TRP A N 1
ATOM 1610 C CA . TRP A 1 200 ? 5.002 -18.641 -4.760 1.00 97.94 200 TRP A CA 1
ATOM 1611 C C . TRP A 1 200 ? 3.746 -18.015 -4.133 1.00 97.94 200 TRP A C 1
ATOM 1613 O O . TRP A 1 200 ? 3.650 -17.929 -2.913 1.00 97.94 200 TRP A O 1
ATOM 1623 N N . THR A 1 201 ? 2.768 -17.596 -4.946 1.00 97.81 201 THR A N 1
ATOM 1624 C CA . THR A 1 201 ? 1.539 -16.953 -4.456 1.00 97.81 201 THR A CA 1
ATOM 1625 C C . THR A 1 201 ? 0.700 -17.917 -3.631 1.00 97.81 201 THR A C 1
ATOM 1627 O O . THR A 1 201 ? 0.350 -17.589 -2.501 1.00 97.81 201 THR A O 1
ATOM 1630 N N . ALA A 1 202 ? 0.420 -19.112 -4.162 1.00 97.31 202 ALA A N 1
ATOM 1631 C CA . ALA A 1 202 ? -0.321 -20.143 -3.443 1.00 97.31 202 ALA A CA 1
ATOM 1632 C C . ALA A 1 202 ? 0.397 -20.523 -2.141 1.00 97.31 202 ALA A C 1
ATOM 1634 O O . ALA A 1 202 ? -0.225 -20.544 -1.084 1.00 97.31 202 ALA A O 1
ATOM 1635 N N . THR A 1 203 ? 1.721 -20.702 -2.197 1.00 98.06 203 THR A N 1
ATOM 1636 C CA . THR A 1 203 ? 2.539 -21.003 -1.016 1.00 98.06 203 THR A CA 1
ATOM 1637 C C . THR A 1 203 ? 2.414 -19.927 0.064 1.00 98.06 203 THR A C 1
ATOM 1639 O O . THR A 1 203 ? 2.154 -20.251 1.219 1.00 98.06 203 THR A O 1
ATOM 1642 N N . PHE A 1 204 ? 2.540 -18.642 -0.279 1.00 98.31 204 PHE A N 1
ATOM 1643 C CA . PHE A 1 204 ? 2.396 -17.569 0.710 1.00 98.31 204 PHE A CA 1
ATOM 1644 C C . PHE A 1 204 ? 0.981 -17.470 1.291 1.00 98.31 204 PHE A C 1
ATOM 1646 O O . PHE A 1 204 ? 0.830 -17.246 2.494 1.00 98.31 204 PHE A O 1
ATOM 1653 N N . VAL A 1 205 ? -0.050 -17.647 0.461 1.00 97.88 205 VAL A N 1
ATOM 1654 C CA . VAL A 1 205 ? -1.450 -17.637 0.908 1.00 97.88 205 VAL A CA 1
ATOM 1655 C C . VAL A 1 205 ? -1.718 -18.787 1.878 1.00 97.88 205 VAL A C 1
ATOM 1657 O O . VAL A 1 205 ? -2.286 -18.555 2.944 1.00 97.88 205 VAL A O 1
ATOM 1660 N N . GLU A 1 206 ? -1.267 -20.003 1.565 1.00 96.56 206 GLU A N 1
ATOM 1661 C CA . GLU A 1 206 ? -1.395 -21.162 2.454 1.00 96.56 206 GLU A CA 1
ATOM 1662 C C . GLU A 1 206 ? -0.702 -20.944 3.803 1.00 96.56 206 GLU A C 1
ATOM 1664 O O . GLU A 1 206 ? -1.286 -21.235 4.847 1.00 96.56 206 GLU A O 1
ATOM 1669 N N . GLU A 1 207 ? 0.515 -20.394 3.805 1.00 96.88 207 GLU A N 1
ATOM 1670 C CA . GLU A 1 207 ? 1.250 -20.129 5.045 1.00 96.88 207 GLU A CA 1
ATOM 1671 C C . GLU A 1 207 ? 0.543 -19.096 5.925 1.00 96.88 207 GLU A C 1
ATOM 1673 O O . GLU A 1 207 ? 0.406 -19.301 7.131 1.00 96.88 207 GLU A O 1
ATOM 1678 N N . LEU A 1 208 ? 0.019 -18.016 5.337 1.00 96.75 208 LEU A N 1
ATOM 1679 C CA . LEU A 1 208 ? -0.792 -17.048 6.077 1.00 96.75 208 LEU A CA 1
ATOM 1680 C C . LEU A 1 208 ? -2.089 -17.676 6.604 1.00 96.75 208 LEU A C 1
ATOM 1682 O O . LEU A 1 208 ? -2.497 -17.374 7.728 1.00 96.75 208 LEU A O 1
ATOM 1686 N N . LEU A 1 209 ? -2.728 -18.564 5.837 1.00 95.19 209 LEU A N 1
ATOM 1687 C CA . LEU A 1 209 ? -3.952 -19.248 6.259 1.00 95.19 209 LEU A CA 1
ATOM 1688 C C . LEU A 1 209 ? -3.722 -20.189 7.451 1.00 95.19 209 LEU A C 1
ATOM 1690 O O . LEU A 1 209 ? -4.599 -20.294 8.309 1.00 95.19 209 LEU A O 1
ATOM 1694 N N . ARG A 1 210 ? -2.547 -20.828 7.529 1.00 94.19 210 ARG A N 1
ATOM 1695 C CA . ARG A 1 210 ? -2.142 -21.727 8.628 1.00 94.19 210 ARG A CA 1
ATOM 1696 C C . ARG A 1 210 ? -1.814 -21.002 9.936 1.00 94.19 210 ARG A C 1
ATOM 1698 O O . ARG A 1 210 ? -1.705 -21.649 10.978 1.00 94.19 210 ARG A O 1
ATOM 1705 N N . MET A 1 211 ? -1.648 -19.679 9.915 1.00 92.19 211 MET A N 1
ATOM 1706 C CA . MET A 1 211 ? -1.405 -18.909 11.136 1.00 92.19 211 MET A CA 1
ATOM 1707 C C . MET A 1 211 ? -2.624 -18.945 12.067 1.00 92.19 211 MET A C 1
ATOM 1709 O O . MET A 1 211 ? -3.752 -19.181 11.645 1.00 92.19 211 MET A O 1
ATOM 1713 N N . SER A 1 212 ? -2.410 -18.696 13.361 1.00 87.62 212 SER A N 1
ATOM 1714 C CA . SER A 1 212 ? -3.495 -18.661 14.352 1.00 87.62 212 SER A CA 1
ATOM 1715 C C . SER A 1 212 ? -3.509 -17.325 15.086 1.00 87.62 212 SER A C 1
ATOM 1717 O O . SER A 1 212 ? -2.620 -17.107 15.904 1.00 87.62 212 SER A O 1
ATOM 1719 N N . PRO A 1 213 ? -4.440 -16.398 14.811 1.00 88.81 213 PRO A N 1
ATOM 1720 C CA . PRO A 1 213 ? -5.524 -16.517 13.859 1.00 88.81 213 PRO A CA 1
ATOM 1721 C C . PRO A 1 213 ? -5.004 -16.448 12.430 1.00 88.81 213 PRO A C 1
ATOM 1723 O O . PRO A 1 213 ? -3.934 -15.892 12.152 1.00 88.81 213 PRO A O 1
ATOM 1726 N N . SER A 1 214 ? -5.808 -17.036 11.555 1.00 92.06 214 SER A N 1
ATOM 1727 C CA . SER A 1 214 ? -5.558 -17.087 10.127 1.00 92.06 214 SER A CA 1
ATOM 1728 C C . SER A 1 214 ? -5.375 -15.678 9.574 1.00 92.06 214 SER A C 1
ATOM 1730 O O . SER A 1 214 ? -6.019 -14.732 10.033 1.00 92.06 214 SER A O 1
ATOM 1732 N N . LEU A 1 215 ? -4.481 -15.540 8.597 1.00 95.12 215 LEU A N 1
ATOM 1733 C CA . LEU A 1 215 ? -4.230 -14.306 7.855 1.00 95.12 215 LEU A CA 1
ATOM 1734 C C . LEU A 1 215 ? -3.624 -13.162 8.687 1.00 95.12 215 LEU A C 1
ATOM 1736 O O . LEU A 1 215 ? -3.472 -12.055 8.180 1.00 95.12 215 LEU A O 1
ATOM 1740 N N . VAL A 1 216 ? -3.234 -13.387 9.946 1.00 94.69 216 VAL A N 1
ATOM 1741 C CA . VAL A 1 216 ? -2.551 -12.374 10.767 1.00 94.69 216 VAL A CA 1
ATOM 1742 C C . VAL A 1 216 ? -1.063 -12.696 10.873 1.00 94.69 216 VAL A C 1
ATOM 1744 O O . VAL A 1 216 ? -0.616 -13.385 11.795 1.00 94.69 216 VAL A O 1
ATOM 1747 N N . GLY A 1 217 ? -0.299 -12.134 9.937 1.00 96.25 217 GLY A N 1
ATOM 1748 C CA . GLY A 1 217 ? 1.156 -12.219 9.891 1.00 96.25 217 GLY A CA 1
ATOM 1749 C C . GLY A 1 217 ? 1.740 -11.668 8.597 1.00 96.25 217 GLY A C 1
ATOM 1750 O O . GLY A 1 217 ? 1.045 -11.020 7.814 1.00 96.25 217 GLY A O 1
ATOM 1751 N N . ALA A 1 218 ? 3.023 -11.941 8.396 1.00 97.62 218 ALA A N 1
ATOM 1752 C CA . ALA A 1 218 ? 3.773 -11.624 7.197 1.00 97.62 218 ALA A CA 1
ATOM 1753 C C . ALA A 1 218 ? 4.668 -12.802 6.813 1.00 97.62 218 ALA A C 1
ATOM 1755 O O . ALA A 1 218 ? 5.352 -13.392 7.654 1.00 97.62 218 ALA A O 1
ATOM 1756 N N . VAL A 1 219 ? 4.678 -13.132 5.531 1.00 97.50 219 VAL A N 1
ATOM 1757 C CA . VAL A 1 219 ? 5.564 -14.144 4.957 1.00 97.50 219 VAL A CA 1
ATOM 1758 C C . VAL A 1 219 ? 6.397 -13.514 3.853 1.00 97.50 219 VAL A C 1
ATOM 1760 O O . VAL A 1 219 ? 6.121 -12.401 3.424 1.00 97.50 219 VAL A O 1
ATOM 1763 N N . GLY A 1 220 ? 7.451 -14.172 3.405 1.00 97.00 220 GLY A N 1
ATOM 1764 C CA . GLY A 1 220 ? 8.256 -13.664 2.305 1.00 97.00 220 GLY A CA 1
ATOM 1765 C C . GLY A 1 220 ? 9.262 -14.694 1.823 1.00 97.00 220 GLY A C 1
ATOM 1766 O O . GLY A 1 220 ? 9.518 -15.681 2.517 1.00 97.00 220 GLY A O 1
ATOM 1767 N N . PRO A 1 221 ? 9.833 -14.490 0.633 1.00 96.38 221 PRO A N 1
ATOM 1768 C CA . PRO A 1 221 ? 10.848 -15.364 0.092 1.00 96.38 221 PRO A CA 1
ATOM 1769 C C . PRO A 1 221 ? 12.183 -15.154 0.805 1.00 96.38 221 PRO A C 1
ATOM 1771 O O . PRO A 1 221 ? 12.471 -14.085 1.357 1.00 96.38 221 PRO A O 1
ATOM 1774 N N . TYR A 1 222 ? 13.040 -16.157 0.706 1.00 93.50 222 TYR A N 1
ATOM 1775 C CA . TYR A 1 222 ? 14.461 -15.984 0.923 1.00 93.50 222 TYR A CA 1
ATOM 1776 C C . TYR A 1 222 ? 15.094 -15.213 -0.244 1.00 93.50 222 TYR A C 1
ATOM 1778 O O . TYR A 1 222 ? 14.844 -15.483 -1.421 1.00 93.50 222 TYR A O 1
ATOM 1786 N N . CYS A 1 223 ? 15.924 -14.233 0.105 1.00 89.12 223 CYS A N 1
ATOM 1787 C CA . CYS A 1 223 ? 16.723 -13.452 -0.827 1.00 89.12 223 CYS A CA 1
ATOM 1788 C C . CYS A 1 223 ? 18.192 -13.693 -0.478 1.00 89.12 223 CYS A C 1
ATOM 1790 O O . CYS A 1 223 ? 18.629 -13.305 0.603 1.00 89.12 223 CYS A O 1
ATOM 1792 N N . GLU A 1 224 ? 18.942 -14.327 -1.379 1.00 74.38 224 GLU A N 1
ATOM 1793 C CA . GLU A 1 224 ? 20.344 -14.724 -1.156 1.00 74.38 224 GLU A CA 1
ATOM 1794 C C . GLU A 1 224 ? 21.249 -13.527 -0.833 1.00 74.38 224 GLU A C 1
ATOM 1796 O O . GLU A 1 224 ? 22.113 -13.597 0.035 1.00 74.38 224 GLU A O 1
ATOM 1801 N N . ARG A 1 225 ? 20.992 -12.388 -1.486 1.00 72.38 225 ARG A N 1
ATOM 1802 C CA . ARG A 1 225 ? 21.688 -11.112 -1.245 1.00 72.38 225 ARG A CA 1
ATOM 1803 C C . ARG A 1 225 ? 21.056 -10.283 -0.123 1.00 72.38 225 ARG A C 1
ATOM 1805 O O . ARG A 1 225 ? 21.377 -9.109 0.045 1.00 72.38 225 ARG A O 1
ATOM 1812 N N . GLY A 1 226 ? 20.112 -10.866 0.609 1.00 62.03 226 GLY A N 1
ATOM 1813 C CA . GLY A 1 226 ? 19.465 -10.229 1.741 1.00 62.03 226 GLY A CA 1
ATOM 1814 C C . GLY A 1 226 ? 20.392 -10.118 2.958 1.00 62.03 226 GLY A C 1
ATOM 1815 O O . GLY A 1 226 ? 21.470 -10.714 3.000 1.00 62.03 226 GLY A O 1
ATOM 1816 N N . PRO A 1 227 ? 19.977 -9.362 3.986 1.00 62.47 227 PRO A N 1
ATOM 1817 C CA . PRO A 1 227 ? 20.696 -9.318 5.252 1.00 62.47 227 PRO A CA 1
ATOM 1818 C C . PRO A 1 227 ? 20.857 -10.724 5.856 1.00 62.47 227 PRO A C 1
ATOM 1820 O O . PRO A 1 227 ? 19.954 -11.551 5.764 1.00 62.47 227 PRO A O 1
ATOM 1823 N N . ALA A 1 228 ? 21.974 -10.972 6.552 1.00 59.91 228 ALA A N 1
ATOM 1824 C CA . ALA A 1 228 ? 22.223 -12.250 7.237 1.00 59.91 228 ALA A CA 1
ATOM 1825 C C . ALA A 1 228 ? 21.147 -12.583 8.293 1.00 59.91 228 ALA A C 1
ATOM 1827 O O . ALA A 1 228 ? 20.866 -13.745 8.586 1.00 59.91 228 ALA A O 1
ATOM 1828 N N . VAL A 1 229 ? 20.517 -11.553 8.862 1.00 67.56 229 VAL A N 1
ATOM 1829 C CA . VAL A 1 229 ? 19.299 -11.704 9.659 1.00 67.56 229 VAL A CA 1
ATOM 1830 C C . VAL A 1 229 ? 18.133 -11.888 8.693 1.00 67.56 229 VAL A C 1
ATOM 1832 O O . VAL A 1 229 ? 17.912 -11.013 7.865 1.00 67.56 229 VAL A O 1
ATOM 1835 N N . LYS A 1 230 ? 17.358 -12.973 8.845 1.00 81.44 230 LYS A N 1
ATOM 1836 C CA . LYS A 1 230 ? 16.127 -13.244 8.077 1.00 81.44 230 LYS A CA 1
ATOM 1837 C C . LYS A 1 230 ? 15.109 -12.097 8.221 1.00 81.44 230 LYS A C 1
ATOM 1839 O O . LYS A 1 230 ? 14.247 -12.124 9.100 1.00 81.44 230 LYS A O 1
ATOM 1844 N N . ILE A 1 231 ? 15.261 -11.068 7.392 1.00 88.25 231 ILE A N 1
ATOM 1845 C CA . ILE A 1 231 ? 14.401 -9.889 7.274 1.00 88.25 231 ILE A CA 1
ATOM 1846 C C . ILE A 1 231 ? 13.515 -10.086 6.049 1.00 88.25 231 ILE A C 1
ATOM 1848 O O . ILE A 1 231 ? 13.980 -10.523 4.995 1.00 88.25 231 ILE A O 1
ATOM 1852 N N . LEU A 1 232 ? 12.240 -9.729 6.183 1.00 93.00 232 LEU A N 1
ATOM 1853 C CA . LEU A 1 232 ? 11.260 -9.727 5.103 1.00 93.00 232 LEU A CA 1
ATOM 1854 C C . LEU A 1 232 ? 11.524 -8.552 4.152 1.00 93.00 232 LEU A C 1
ATOM 1856 O O . LEU A 1 232 ? 10.802 -7.560 4.117 1.00 93.00 232 LEU A O 1
ATOM 1860 N N . THR A 1 233 ? 12.598 -8.669 3.373 1.00 92.19 233 THR A N 1
ATOM 1861 C CA . THR A 1 233 ? 12.954 -7.707 2.319 1.00 92.19 233 THR A CA 1
ATOM 1862 C C . THR A 1 233 ? 11.954 -7.706 1.168 1.00 92.19 233 THR A C 1
ATOM 1864 O O . THR A 1 233 ? 11.976 -6.776 0.376 1.00 92.19 233 THR A O 1
ATOM 1867 N N . HIS A 1 234 ? 11.092 -8.718 1.083 1.00 95.44 234 HIS A N 1
ATOM 1868 C CA . HIS A 1 234 ? 9.996 -8.842 0.128 1.00 95.44 234 HIS A CA 1
ATOM 1869 C C . HIS A 1 234 ? 8.801 -9.451 0.870 1.00 95.44 234 HIS A C 1
ATOM 1871 O O . HIS A 1 234 ? 8.596 -10.660 0.867 1.00 95.44 234 HIS A O 1
ATOM 1877 N N . ASP A 1 235 ? 8.076 -8.638 1.624 1.00 97.12 235 ASP A N 1
ATOM 1878 C CA . ASP A 1 235 ? 6.963 -9.101 2.448 1.00 97.12 235 ASP A CA 1
ATOM 1879 C C . ASP A 1 235 ? 5.681 -9.316 1.641 1.00 97.12 235 ASP A C 1
ATOM 1881 O O . ASP A 1 235 ? 5.324 -8.534 0.760 1.00 97.12 235 ASP A O 1
ATOM 1885 N N . PHE A 1 236 ? 4.983 -10.384 2.004 1.00 98.56 236 PHE A N 1
ATOM 1886 C CA . PHE A 1 236 ? 3.667 -10.774 1.545 1.00 98.56 236 PHE A CA 1
ATOM 1887 C C . PHE A 1 236 ? 2.728 -10.847 2.752 1.00 98.56 236 PHE A C 1
ATOM 1889 O O . PHE A 1 236 ? 2.989 -11.566 3.723 1.00 98.56 236 PHE A O 1
ATOM 1896 N N . VAL A 1 237 ? 1.634 -10.094 2.705 1.00 98.62 237 VAL A N 1
ATOM 1897 C CA . VAL A 1 237 ? 0.655 -9.987 3.795 1.00 98.62 237 VAL A CA 1
ATOM 1898 C C . VAL A 1 237 ? -0.769 -10.045 3.256 1.00 98.62 237 VAL A C 1
ATOM 1900 O O . VAL A 1 237 ? -1.027 -9.754 2.091 1.00 98.62 237 VAL A O 1
ATOM 1903 N N . HIS A 1 238 ? -1.715 -10.391 4.122 1.00 98.25 238 HIS A N 1
ATOM 1904 C CA . HIS A 1 238 ? -3.142 -10.253 3.841 1.00 98.25 238 HIS A CA 1
ATOM 1905 C C . HIS A 1 238 ? -3.644 -8.846 4.213 1.00 98.25 238 HIS A C 1
ATOM 1907 O O . HIS A 1 238 ? -3.014 -8.132 4.996 1.00 98.25 238 HIS A O 1
ATOM 1913 N N . ARG A 1 239 ? -4.815 -8.454 3.702 1.00 96.31 239 ARG A N 1
ATOM 1914 C CA . ARG A 1 239 ? -5.488 -7.171 3.978 1.00 96.31 239 ARG A CA 1
ATOM 1915 C C . ARG A 1 239 ? -5.719 -6.840 5.442 1.00 96.31 239 ARG A C 1
ATOM 1917 O O . ARG A 1 239 ? -5.690 -5.668 5.814 1.00 96.31 239 ARG A O 1
ATOM 1924 N N . THR A 1 240 ? -5.830 -7.862 6.278 1.00 94.50 240 THR A N 1
ATOM 1925 C CA . THR A 1 240 ? -5.834 -7.752 7.744 1.00 94.50 240 THR A CA 1
ATOM 1926 C C . THR A 1 240 ? -4.639 -6.953 8.261 1.00 94.50 240 THR A C 1
ATOM 1928 O O . THR A 1 240 ? -4.783 -6.245 9.247 1.00 94.50 240 THR A O 1
ATOM 1931 N N . HIS A 1 241 ? -3.477 -6.987 7.600 1.00 96.31 241 HIS A N 1
ATOM 1932 C CA . HIS A 1 241 ? -2.334 -6.140 7.948 1.00 96.31 241 HIS A CA 1
ATOM 1933 C C . HIS A 1 241 ? -2.699 -4.650 7.934 1.00 96.31 241 HIS A C 1
ATOM 1935 O O . HIS A 1 241 ? -2.535 -3.948 8.935 1.00 96.31 241 HIS A O 1
ATOM 1941 N N . VAL A 1 242 ? -3.256 -4.181 6.815 1.00 93.38 242 VAL A N 1
ATOM 1942 C CA . VAL A 1 242 ? -3.698 -2.791 6.672 1.00 93.38 242 VAL A CA 1
ATOM 1943 C C . VAL A 1 242 ? -4.886 -2.515 7.589 1.00 93.38 242 VAL A C 1
ATOM 1945 O O . VAL A 1 242 ? -4.986 -1.421 8.117 1.00 93.38 242 VAL A O 1
ATOM 1948 N N . GLU A 1 243 ? -5.759 -3.480 7.862 1.00 88.81 243 GLU A N 1
ATOM 1949 C CA . GLU A 1 243 ? -6.867 -3.294 8.813 1.00 88.81 243 GLU A CA 1
ATOM 1950 C C . GLU A 1 243 ? -6.396 -3.156 10.269 1.00 88.81 243 GLU A C 1
ATOM 1952 O O . GLU A 1 243 ? -6.995 -2.405 11.036 1.00 88.81 243 GLU A O 1
ATOM 1957 N N . ILE A 1 244 ? -5.311 -3.834 10.654 1.00 90.19 244 ILE A N 1
ATOM 1958 C CA . ILE A 1 244 ? -4.734 -3.753 12.002 1.00 90.19 244 ILE A CA 1
ATOM 1959 C C . ILE A 1 244 ? -4.042 -2.406 12.221 1.00 90.19 244 ILE A C 1
ATOM 1961 O O . ILE A 1 244 ? -4.138 -1.840 13.308 1.00 90.19 244 ILE A O 1
ATOM 1965 N N . PHE A 1 245 ? -3.316 -1.896 11.222 1.00 90.44 245 PHE A N 1
ATOM 1966 C CA . PHE A 1 245 ? -2.457 -0.716 11.390 1.00 90.44 245 PHE A CA 1
ATOM 1967 C C . PHE A 1 245 ? -3.010 0.570 10.753 1.00 90.44 245 PHE A C 1
ATOM 1969 O O . PHE A 1 245 ? -2.636 1.679 11.147 1.00 90.44 245 PHE A O 1
ATOM 1976 N N . GLY A 1 246 ? -3.888 0.427 9.761 1.00 85.50 246 GLY A N 1
ATOM 1977 C CA . GLY A 1 246 ? -4.367 1.456 8.831 1.00 85.50 246 GLY A CA 1
ATOM 1978 C C . GLY A 1 246 ? -3.286 2.102 7.974 1.00 85.50 246 GLY A C 1
ATOM 1979 O O . GLY A 1 246 ? -3.400 3.256 7.560 1.00 85.50 246 GLY A O 1
ATOM 1980 N N . TYR A 1 247 ? -2.212 1.364 7.733 1.00 90.19 247 TYR A N 1
ATOM 1981 C CA . TYR A 1 247 ? -1.182 1.655 6.748 1.00 90.19 247 TYR A CA 1
ATOM 1982 C C . TYR A 1 247 ? -0.496 0.344 6.357 1.00 90.19 247 TYR A C 1
ATOM 1984 O O . TYR A 1 247 ? -0.613 -0.649 7.074 1.00 90.19 247 TYR A O 1
ATOM 1992 N N . TYR A 1 248 ? 0.245 0.358 5.251 1.00 95.38 248 TYR A N 1
ATOM 1993 C CA . TYR A 1 248 ? 1.134 -0.745 4.886 1.00 95.38 248 TYR A CA 1
ATOM 1994 C C . TYR A 1 248 ? 2.500 -0.604 5.566 1.00 95.38 248 TYR A C 1
ATOM 1996 O O . TYR A 1 248 ? 3.014 -1.537 6.164 1.00 95.38 248 TYR A O 1
ATOM 2004 N N . TYR A 1 249 ? 3.059 0.611 5.567 1.00 94.62 249 TYR A N 1
ATOM 2005 C CA . TYR A 1 249 ? 4.223 0.956 6.380 1.00 94.62 249 TYR A CA 1
ATOM 2006 C C . TYR A 1 249 ? 4.000 2.243 7.170 1.00 94.62 249 TYR A C 1
ATOM 2008 O O . TYR A 1 249 ? 3.402 3.199 6.660 1.00 94.62 249 TYR A O 1
ATOM 2016 N N . PRO A 1 250 ? 4.544 2.340 8.396 1.00 90.75 250 PRO A N 1
ATOM 2017 C CA . PRO A 1 250 ? 4.522 3.586 9.137 1.00 90.75 250 PRO A CA 1
ATOM 2018 C C . PRO A 1 250 ? 5.241 4.688 8.360 1.00 90.75 250 PRO A C 1
ATOM 2020 O O . PRO A 1 250 ? 6.397 4.541 7.964 1.00 90.75 250 PRO A O 1
ATOM 2023 N N . ARG A 1 251 ? 4.607 5.861 8.242 1.00 86.75 251 ARG A N 1
ATOM 2024 C CA . ARG A 1 251 ? 5.216 7.057 7.621 1.00 86.75 251 ARG A CA 1
ATOM 2025 C C . ARG A 1 251 ? 6.510 7.519 8.291 1.00 86.75 251 ARG A C 1
ATOM 2027 O O . ARG A 1 251 ? 7.251 8.310 7.717 1.00 86.75 251 ARG A O 1
ATOM 2034 N N . THR A 1 252 ? 6.803 7.034 9.490 1.00 86.88 252 THR A N 1
ATOM 2035 C CA . THR A 1 252 ? 8.086 7.248 10.158 1.00 86.88 252 THR A CA 1
ATOM 2036 C C . THR A 1 252 ? 9.271 6.722 9.335 1.00 86.88 252 THR A C 1
ATOM 2038 O O . THR A 1 252 ? 10.343 7.320 9.390 1.00 86.88 252 THR A O 1
ATOM 2041 N N . PHE A 1 253 ? 9.075 5.677 8.524 1.00 89.00 253 PHE A N 1
ATOM 2042 C CA . PHE A 1 253 ? 10.112 5.096 7.671 1.00 89.00 253 PHE A CA 1
ATOM 2043 C C . PHE A 1 253 ? 9.974 5.624 6.245 1.00 89.00 253 PHE A C 1
ATOM 2045 O O . PHE A 1 253 ? 9.043 5.269 5.528 1.00 89.00 253 PHE A O 1
ATOM 2052 N N . SER A 1 254 ? 10.867 6.529 5.838 1.00 85.56 254 SER A N 1
ATOM 2053 C CA . SER A 1 254 ? 10.854 7.108 4.487 1.00 85.56 254 SER A CA 1
ATOM 2054 C C . SER A 1 254 ? 11.703 6.356 3.471 1.00 85.56 254 SER A C 1
ATOM 2056 O O . SER A 1 254 ? 11.466 6.490 2.273 1.00 85.56 254 SER A O 1
ATOM 2058 N N . ASP A 1 255 ? 12.702 5.613 3.934 1.00 85.12 255 ASP A N 1
ATOM 2059 C CA . ASP A 1 255 ? 13.688 4.919 3.113 1.00 85.12 255 ASP A CA 1
ATOM 2060 C C . ASP A 1 255 ? 13.905 3.485 3.618 1.00 85.12 255 ASP A C 1
ATOM 2062 O O . ASP A 1 255 ? 13.054 2.632 3.386 1.00 85.12 255 ASP A O 1
ATOM 2066 N N . TRP A 1 256 ? 15.027 3.201 4.273 1.00 83.75 256 TRP A N 1
ATOM 2067 C CA . TRP A 1 256 ? 15.336 1.873 4.802 1.00 83.75 256 TRP A CA 1
ATOM 2068 C C . TRP A 1 256 ? 14.561 1.626 6.108 1.00 83.75 256 TRP A C 1
ATOM 2070 O O . TRP A 1 256 ? 13.957 2.549 6.658 1.00 83.75 256 TRP A O 1
ATOM 2080 N N . TYR A 1 257 ? 14.594 0.392 6.621 1.00 88.81 257 TYR A N 1
ATOM 2081 C CA . TYR A 1 257 ? 13.968 -0.054 7.876 1.00 88.81 257 TYR A CA 1
ATOM 2082 C C . TYR A 1 257 ? 12.455 -0.318 7.853 1.00 88.81 257 TYR A C 1
ATOM 2084 O O . TYR A 1 257 ? 11.916 -0.794 8.856 1.00 88.81 257 TYR A O 1
ATOM 2092 N N . ALA A 1 258 ? 11.749 -0.076 6.746 1.00 91.81 258 ALA A N 1
ATOM 2093 C CA . ALA A 1 258 ? 10.349 -0.499 6.623 1.00 91.81 258 ALA A CA 1
ATOM 2094 C C . ALA A 1 258 ? 10.212 -2.039 6.665 1.00 91.81 258 ALA A C 1
ATOM 2096 O O . ALA A 1 258 ? 9.356 -2.585 7.364 1.00 91.81 258 ALA A O 1
ATOM 2097 N N . ASP A 1 259 ? 11.139 -2.731 6.005 1.00 91.81 259 ASP A N 1
ATOM 2098 C CA . ASP A 1 259 ? 11.344 -4.181 6.041 1.00 91.81 259 ASP A CA 1
ATOM 2099 C C . ASP A 1 259 ? 11.741 -4.688 7.438 1.00 91.81 259 ASP A C 1
ATOM 2101 O O . ASP A 1 259 ? 11.218 -5.699 7.922 1.00 91.81 259 ASP A O 1
ATOM 2105 N N . ASN A 1 260 ? 12.612 -3.958 8.143 1.00 92.31 260 ASN A N 1
ATOM 2106 C CA . ASN A 1 260 ? 12.899 -4.234 9.548 1.00 92.31 260 ASN A CA 1
ATOM 2107 C C . ASN A 1 260 ? 11.628 -4.119 10.393 1.00 92.31 260 ASN A C 1
ATOM 2109 O O . ASN A 1 260 ? 11.347 -5.019 11.181 1.00 92.31 260 ASN A O 1
ATOM 2113 N N . TRP A 1 261 ? 10.852 -3.042 10.248 1.00 94.38 261 TRP A N 1
ATOM 2114 C CA . TRP A 1 261 ? 9.630 -2.844 11.025 1.00 94.38 261 TRP A CA 1
ATOM 2115 C C . TRP A 1 261 ? 8.645 -3.995 10.829 1.00 94.38 261 TRP A C 1
ATOM 2117 O O . TRP A 1 261 ? 8.230 -4.582 11.830 1.00 94.38 261 TRP A O 1
ATOM 2127 N N . ILE A 1 262 ? 8.326 -4.369 9.585 1.00 95.12 262 ILE A N 1
ATOM 2128 C CA . ILE A 1 262 ? 7.341 -5.431 9.339 1.00 95.12 262 ILE A CA 1
ATOM 2129 C C . ILE A 1 262 ? 7.841 -6.789 9.840 1.00 95.12 262 ILE A C 1
ATOM 2131 O O . ILE A 1 262 ? 7.088 -7.566 10.427 1.00 95.12 262 ILE A O 1
ATOM 2135 N N . THR A 1 263 ? 9.148 -7.037 9.734 1.00 93.38 263 THR A N 1
ATOM 2136 C CA . THR A 1 263 ? 9.766 -8.210 10.355 1.00 93.38 263 THR A CA 1
ATOM 2137 C C . THR A 1 263 ? 9.583 -8.155 11.873 1.00 93.38 263 THR A C 1
ATOM 2139 O O . THR A 1 263 ? 9.054 -9.081 12.481 1.00 93.38 263 THR A O 1
ATOM 2142 N N . HIS A 1 264 ? 9.980 -7.062 12.525 1.00 92.88 264 HIS A N 1
ATOM 2143 C CA . HIS A 1 264 ? 9.981 -6.942 13.983 1.00 92.88 264 HIS A CA 1
ATOM 2144 C C . HIS A 1 264 ? 8.590 -6.839 14.610 1.00 92.88 264 HIS A C 1
ATOM 2146 O O . HIS A 1 264 ? 8.453 -7.185 15.791 1.00 92.88 264 HIS A O 1
ATOM 2152 N N . VAL A 1 265 ? 7.579 -6.349 13.890 1.00 94.25 265 VAL A N 1
ATOM 2153 C CA . VAL A 1 265 ? 6.211 -6.259 14.411 1.00 94.25 265 VAL A CA 1
ATOM 2154 C C . VAL A 1 265 ? 5.585 -7.652 14.515 1.00 94.25 265 VAL A C 1
ATOM 2156 O O . VAL A 1 265 ? 4.947 -7.941 15.520 1.00 94.25 265 VAL A O 1
ATOM 2159 N N . TYR A 1 266 ? 5.888 -8.564 13.586 1.00 94.06 266 TYR A N 1
ATOM 2160 C CA . TYR A 1 266 ? 5.348 -9.929 13.592 1.00 94.06 266 TYR A CA 1
ATOM 2161 C C . TYR A 1 266 ? 6.277 -11.003 14.197 1.00 94.06 266 TYR A C 1
ATOM 2163 O O . TYR A 1 266 ? 5.815 -12.076 14.585 1.00 94.06 266 TYR A O 1
ATOM 2171 N N . ARG A 1 267 ? 7.584 -10.736 14.341 1.00 85.75 267 ARG A N 1
ATOM 2172 C CA . ARG A 1 267 ? 8.588 -11.746 14.745 1.00 85.75 267 ARG A CA 1
ATOM 2173 C C . ARG A 1 267 ? 8.378 -12.376 16.120 1.00 85.75 267 ARG A C 1
ATOM 2175 O O . ARG A 1 267 ? 8.709 -13.545 16.284 1.00 85.75 267 ARG A O 1
ATOM 2182 N N . LYS A 1 268 ? 7.883 -11.629 17.117 1.00 74.38 268 LYS A N 1
ATOM 2183 C CA . LYS A 1 268 ? 7.825 -12.126 18.508 1.00 74.38 268 LYS A CA 1
ATOM 2184 C C . LYS A 1 268 ? 6.943 -13.373 18.647 1.00 74.38 268 LYS A C 1
ATOM 2186 O O . LYS A 1 268 ? 7.270 -14.247 19.438 1.00 74.38 268 LYS A O 1
ATOM 2191 N N . ASP A 1 269 ? 5.891 -13.461 17.840 1.00 70.12 269 ASP A N 1
ATOM 2192 C CA . ASP A 1 269 ? 4.892 -14.527 17.921 1.00 70.12 269 ASP A CA 1
ATOM 2193 C C . ASP A 1 269 ? 5.021 -15.527 16.757 1.00 70.12 269 ASP A C 1
ATOM 2195 O 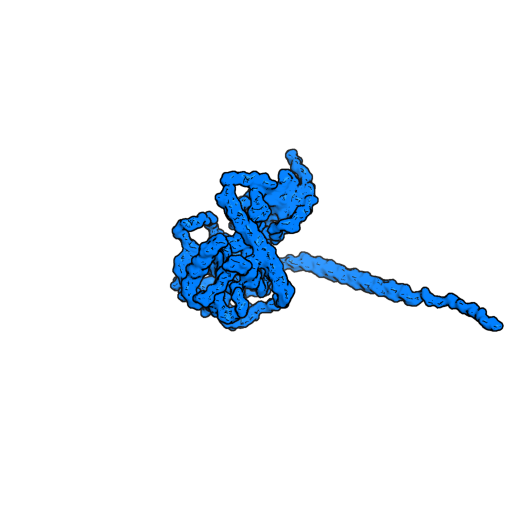O . ASP A 1 269 ? 4.059 -16.213 16.430 1.00 70.12 269 ASP A O 1
ATOM 2199 N N . VAL A 1 270 ? 6.196 -15.583 16.106 1.00 76.38 270 VAL A N 1
ATOM 2200 C CA . VAL A 1 270 ? 6.486 -16.460 14.948 1.00 76.38 270 VAL A CA 1
ATOM 2201 C C . VAL A 1 270 ? 5.530 -16.212 13.765 1.00 76.38 270 VAL A C 1
ATOM 2203 O O . VAL A 1 270 ? 5.249 -17.089 12.960 1.00 76.38 270 VAL A O 1
ATOM 2206 N N . ARG A 1 271 ? 5.037 -14.975 13.627 1.00 87.00 271 ARG A N 1
ATOM 2207 C CA . ARG A 1 271 ? 4.145 -14.550 12.530 1.00 87.00 271 ARG A CA 1
ATOM 2208 C C . ARG A 1 271 ? 4.885 -13.847 11.399 1.00 87.00 271 ARG A C 1
ATOM 2210 O O . ARG A 1 271 ? 4.250 -13.264 10.532 1.00 87.00 271 ARG A O 1
ATOM 2217 N N . ALA A 1 272 ? 6.215 -13.831 11.459 1.00 92.88 272 ALA A N 1
ATOM 2218 C CA . ALA A 1 272 ? 7.095 -13.338 10.408 1.00 92.88 272 ALA A CA 1
ATOM 2219 C C . ALA A 1 272 ? 7.901 -14.527 9.882 1.00 92.88 272 ALA A C 1
ATOM 2221 O O . ALA A 1 272 ? 8.792 -15.003 10.590 1.00 92.88 272 ALA A O 1
ATOM 2222 N N . LEU A 1 273 ? 7.584 -15.011 8.681 1.00 94.00 273 LEU A N 1
ATOM 2223 C CA . LEU A 1 273 ? 8.216 -16.205 8.114 1.00 94.00 273 LEU A CA 1
ATOM 2224 C C . LEU A 1 273 ? 8.950 -15.876 6.817 1.00 94.00 273 LEU A C 1
ATOM 2226 O O . LEU A 1 273 ? 8.340 -15.505 5.821 1.00 94.00 273 LEU A O 1
ATOM 2230 N N . VAL A 1 274 ? 10.267 -16.063 6.822 1.00 94.50 274 VAL A N 1
ATOM 2231 C CA . VAL A 1 274 ? 11.049 -16.149 5.584 1.00 94.50 274 VAL A CA 1
ATOM 2232 C C . VAL A 1 274 ? 11.048 -17.612 5.155 1.00 94.50 274 VAL A C 1
ATOM 2234 O O . VAL A 1 274 ? 11.535 -18.468 5.896 1.00 94.50 274 VAL A O 1
ATOM 2237 N N . LEU A 1 275 ? 10.470 -17.897 3.991 1.00 94.88 275 LEU A N 1
ATOM 2238 C CA . LEU A 1 275 ? 10.363 -19.242 3.442 1.00 94.88 275 LEU A CA 1
ATOM 2239 C C . LEU A 1 275 ? 11.616 -19.559 2.625 1.00 94.88 275 LEU A C 1
ATOM 2241 O O . LEU A 1 275 ? 11.756 -19.107 1.493 1.00 94.88 275 LEU A O 1
ATOM 2245 N N . ASP A 1 276 ? 12.510 -20.371 3.189 1.00 93.25 276 ASP A N 1
ATOM 2246 C CA . ASP A 1 276 ? 13.814 -20.689 2.580 1.00 93.25 276 ASP A CA 1
ATOM 2247 C C . ASP A 1 276 ? 13.710 -21.413 1.222 1.00 93.25 276 ASP A C 1
ATOM 2249 O O . ASP A 1 276 ? 14.649 -21.392 0.434 1.00 93.25 276 ASP A O 1
ATOM 2253 N N . HIS A 1 277 ? 12.564 -22.033 0.928 1.00 94.31 277 HIS A N 1
ATOM 2254 C CA . HIS A 1 277 ? 12.295 -22.724 -0.338 1.00 94.31 277 HIS A CA 1
ATOM 2255 C C . HIS A 1 277 ? 11.622 -21.831 -1.400 1.00 94.31 277 HIS A C 1
ATOM 2257 O O . HIS A 1 277 ? 11.507 -22.231 -2.561 1.00 94.31 277 HIS A O 1
ATOM 2263 N N . VAL A 1 278 ? 11.181 -20.621 -1.034 1.00 96.62 278 VAL A N 1
ATOM 2264 C CA . VAL A 1 278 ? 10.664 -19.627 -1.982 1.00 96.62 278 VAL A CA 1
ATOM 2265 C C . VAL A 1 278 ? 11.747 -18.586 -2.210 1.00 96.62 278 VAL A C 1
ATOM 2267 O O . VAL A 1 278 ? 12.126 -17.871 -1.292 1.00 96.62 278 VAL A O 1
ATOM 2270 N N . LEU A 1 279 ? 12.259 -18.508 -3.432 1.00 96.44 279 LEU A N 1
ATOM 2271 C CA . LEU A 1 279 ? 13.463 -1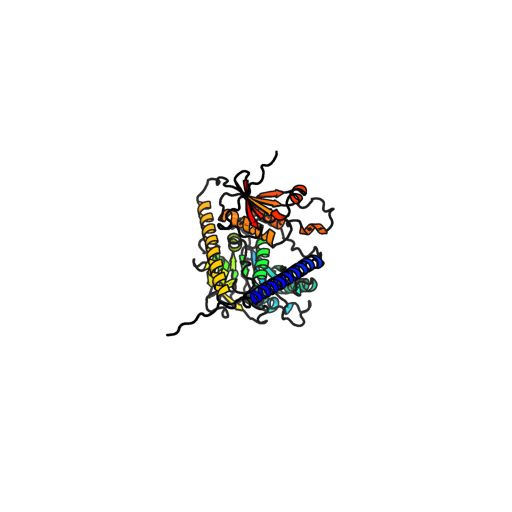7.757 -3.754 1.00 96.44 279 LEU A CA 1
ATOM 2272 C C . LEU A 1 279 ? 13.149 -16.535 -4.615 1.00 96.44 279 LEU A C 1
ATOM 2274 O O . LEU A 1 279 ? 12.349 -16.595 -5.557 1.00 96.44 279 LEU A O 1
ATOM 2278 N N . VAL A 1 280 ? 13.860 -15.448 -4.326 1.00 95.62 280 VAL A N 1
ATOM 2279 C CA . VAL A 1 280 ? 13.971 -14.268 -5.188 1.00 95.62 280 VAL A CA 1
ATOM 2280 C C . VAL A 1 280 ? 15.426 -13.836 -5.303 1.00 95.62 280 VAL A C 1
ATOM 2282 O O . VAL A 1 280 ? 16.231 -14.065 -4.401 1.00 95.62 280 VAL A O 1
ATOM 2285 N N . ASN A 1 281 ? 15.757 -13.174 -6.406 1.00 93.56 281 ASN A N 1
ATOM 2286 C CA . ASN A 1 281 ? 17.057 -12.550 -6.600 1.00 93.56 281 ASN A CA 1
ATOM 2287 C C . ASN A 1 281 ? 16.879 -11.044 -6.809 1.00 93.56 281 ASN A C 1
ATOM 2289 O O . ASN A 1 281 ? 16.188 -10.618 -7.733 1.00 93.56 281 ASN A O 1
ATOM 2293 N N . HIS A 1 282 ? 17.495 -10.243 -5.944 1.00 89.19 282 HIS A N 1
ATOM 2294 C CA . HIS A 1 282 ? 17.545 -8.792 -6.084 1.00 89.19 282 HIS A CA 1
ATOM 2295 C C . HIS A 1 282 ? 18.736 -8.428 -6.974 1.00 89.19 282 HIS A C 1
ATOM 2297 O O . HIS A 1 282 ? 19.894 -8.605 -6.579 1.00 89.19 282 HIS A O 1
ATOM 2303 N N . THR A 1 283 ? 18.461 -7.991 -8.206 1.00 85.56 283 THR A N 1
ATOM 2304 C CA . THR A 1 283 ? 19.519 -7.894 -9.217 1.00 85.56 283 THR A CA 1
ATOM 2305 C C . THR A 1 283 ? 20.425 -6.680 -9.017 1.00 85.56 283 THR A C 1
ATOM 2307 O O . THR A 1 283 ? 21.576 -6.737 -9.445 1.00 85.56 283 THR A O 1
ATOM 2310 N N . GLU A 1 284 ? 19.939 -5.621 -8.354 1.00 82.38 284 GLU A N 1
ATOM 2311 C CA . GLU A 1 284 ? 20.659 -4.360 -8.095 1.00 82.38 284 GLU A CA 1
ATOM 2312 C C . GLU A 1 284 ? 21.243 -3.720 -9.361 1.00 82.38 284 GLU A C 1
ATOM 2314 O O . GLU A 1 284 ? 22.262 -3.029 -9.338 1.00 82.38 284 GLU A O 1
ATOM 2319 N N . THR A 1 285 ? 20.594 -3.947 -10.499 1.00 79.12 285 THR A N 1
ATOM 2320 C CA . THR A 1 285 ? 21.138 -3.646 -11.830 1.00 79.12 285 THR A CA 1
ATOM 2321 C C . THR A 1 285 ? 21.314 -2.156 -12.079 1.00 79.12 285 THR A C 1
ATOM 2323 O O . THR A 1 285 ? 22.157 -1.762 -12.879 1.00 79.12 285 THR A O 1
ATOM 2326 N N . MET A 1 286 ? 20.574 -1.327 -11.342 1.00 79.19 286 MET A N 1
ATOM 2327 C CA . MET A 1 286 ? 20.656 0.135 -11.393 1.00 79.19 286 MET A CA 1
ATOM 2328 C C . MET A 1 286 ? 21.387 0.731 -10.183 1.00 79.19 286 MET A C 1
ATOM 2330 O O . MET A 1 286 ? 21.389 1.948 -9.993 1.00 79.19 286 MET A O 1
ATOM 2334 N N . GLY A 1 287 ? 21.973 -0.114 -9.329 1.00 81.69 287 GLY A N 1
ATOM 2335 C CA . GLY A 1 287 ? 22.539 0.294 -8.050 1.00 81.69 287 GLY A CA 1
ATOM 2336 C C . GLY A 1 287 ? 21.532 1.037 -7.161 1.00 81.69 287 GLY A C 1
ATOM 2337 O O . GLY A 1 287 ? 20.314 0.858 -7.231 1.00 81.69 287 GLY A O 1
ATOM 2338 N N . LYS A 1 288 ? 22.042 1.911 -6.287 1.00 79.00 288 LYS A N 1
ATOM 2339 C CA . LYS A 1 288 ? 21.202 2.705 -5.379 1.00 79.00 288 LYS A CA 1
ATOM 2340 C C . LYS A 1 288 ? 20.642 3.934 -6.096 1.00 79.00 288 LYS A C 1
ATOM 2342 O O . LYS A 1 288 ? 21.352 4.916 -6.288 1.00 79.00 288 LYS A O 1
ATOM 2347 N N . ARG A 1 289 ? 19.339 3.923 -6.389 1.00 76.12 289 ARG A N 1
ATOM 2348 C CA . ARG A 1 289 ? 18.621 5.074 -6.981 1.00 76.12 289 ARG A CA 1
ATOM 2349 C C . ARG A 1 289 ? 18.273 6.181 -5.987 1.00 76.12 289 ARG A C 1
ATOM 2351 O O . ARG A 1 289 ? 18.022 7.319 -6.377 1.00 76.12 289 ARG A O 1
ATOM 2358 N N . TYR A 1 290 ? 18.272 5.866 -4.693 1.00 75.06 290 TYR A N 1
ATOM 2359 C CA . TYR A 1 290 ? 17.930 6.813 -3.637 1.00 75.06 290 TYR A CA 1
ATOM 2360 C C . TYR A 1 290 ? 19.072 6.964 -2.642 1.00 75.06 290 TYR A C 1
ATOM 2362 O O . TYR A 1 290 ? 19.679 5.988 -2.198 1.00 75.06 290 TYR A O 1
ATOM 2370 N N . ARG A 1 291 ? 19.332 8.213 -2.242 1.00 76.25 291 ARG A N 1
ATOM 2371 C CA . ARG A 1 291 ? 20.256 8.503 -1.148 1.00 76.25 291 ARG A CA 1
ATOM 2372 C C . ARG A 1 291 ? 19.571 8.198 0.177 1.00 76.25 291 ARG A C 1
ATOM 2374 O O . ARG A 1 291 ? 18.612 8.878 0.540 1.00 76.25 291 ARG A O 1
ATOM 2381 N N . VAL A 1 292 ? 20.107 7.228 0.906 1.00 74.81 292 VAL A N 1
ATOM 2382 C CA . VAL A 1 292 ? 19.651 6.902 2.259 1.00 74.81 292 VAL A CA 1
ATOM 2383 C C . VAL A 1 292 ? 20.013 8.061 3.180 1.00 74.81 292 VAL A C 1
ATOM 2385 O O . VAL A 1 292 ? 21.166 8.497 3.203 1.00 74.81 292 VAL A O 1
ATOM 2388 N N . LYS A 1 293 ? 19.027 8.621 3.883 1.00 67.12 293 LYS A N 1
ATOM 2389 C CA . LYS A 1 293 ? 19.240 9.811 4.724 1.00 67.12 293 LYS A CA 1
ATOM 2390 C C . LYS A 1 293 ? 19.462 9.453 6.185 1.00 67.12 293 LYS A C 1
ATOM 2392 O O . LYS A 1 293 ? 20.177 10.181 6.864 1.00 67.12 293 LYS A O 1
ATOM 2397 N N . ASN A 1 294 ? 18.872 8.354 6.652 1.00 66.44 294 ASN A N 1
ATOM 2398 C CA . ASN A 1 294 ? 18.862 7.993 8.065 1.00 66.44 294 ASN A CA 1
ATOM 2399 C C . ASN A 1 294 ? 19.298 6.536 8.257 1.00 66.44 294 ASN A C 1
ATOM 2401 O O . ASN A 1 294 ? 18.490 5.619 8.156 1.00 66.44 294 ASN A O 1
ATOM 2405 N N . VAL A 1 295 ? 20.577 6.328 8.561 1.00 68.94 295 VAL A N 1
ATOM 2406 C CA . VAL A 1 295 ? 21.133 5.013 8.911 1.00 68.94 295 VAL A CA 1
ATOM 2407 C C . VAL A 1 295 ? 21.765 5.052 10.295 1.00 68.94 295 VAL A C 1
ATOM 2409 O O . VAL A 1 295 ? 22.312 6.076 10.702 1.00 68.94 295 VAL A O 1
ATOM 2412 N N . GLY A 1 296 ? 21.694 3.931 11.013 1.00 75.19 296 GLY A N 1
ATOM 2413 C CA . GLY A 1 296 ? 22.398 3.728 12.280 1.00 75.19 296 GLY A CA 1
ATOM 2414 C C . GLY A 1 296 ? 21.490 3.513 13.492 1.00 75.19 296 GLY A C 1
ATOM 2415 O O . GLY A 1 296 ? 20.273 3.348 13.380 1.00 75.19 296 GLY A O 1
ATOM 2416 N N . LEU A 1 297 ? 22.111 3.522 14.676 1.00 71.31 297 LEU A N 1
ATOM 2417 C CA . LEU A 1 297 ? 21.508 3.113 15.951 1.00 71.31 297 LEU A CA 1
ATOM 2418 C C . LEU A 1 297 ? 20.208 3.861 16.290 1.00 71.31 297 LEU A C 1
ATOM 2420 O O . LEU A 1 297 ? 19.281 3.279 16.849 1.00 71.31 297 LEU A O 1
ATOM 2424 N N . SER A 1 298 ? 20.106 5.145 15.940 1.00 75.38 298 SER A N 1
ATOM 2425 C CA . SER A 1 298 ? 18.896 5.939 16.186 1.00 75.38 298 SER A CA 1
ATOM 2426 C C . SER A 1 298 ? 17.684 5.403 15.420 1.00 75.38 298 SER A C 1
ATOM 2428 O O . SER A 1 298 ? 16.587 5.345 15.981 1.00 75.38 298 SER A O 1
ATOM 2430 N N . MET A 1 299 ? 17.877 4.967 14.172 1.00 80.62 299 MET A N 1
ATOM 2431 C CA . MET A 1 299 ? 16.810 4.415 13.343 1.00 80.62 299 MET A CA 1
ATOM 2432 C C . MET A 1 299 ? 16.447 2.992 13.769 1.00 80.62 299 MET A C 1
ATOM 2434 O O . MET A 1 299 ? 15.272 2.640 13.809 1.00 80.62 299 MET A O 1
ATOM 2438 N N . GLU A 1 300 ? 17.422 2.192 14.192 1.00 80.12 300 GLU A N 1
ATOM 2439 C CA . GLU A 1 300 ? 17.156 0.868 14.760 1.00 80.12 300 GLU A CA 1
ATOM 2440 C C . GLU A 1 300 ? 16.365 0.956 16.077 1.00 80.12 300 GLU A C 1
ATOM 2442 O O . GLU A 1 300 ? 15.362 0.264 16.265 1.00 80.12 300 GLU A O 1
ATOM 2447 N N . LEU A 1 301 ? 16.744 1.873 16.975 1.00 80.62 301 LEU A N 1
ATOM 2448 C CA . LEU A 1 301 ? 15.990 2.149 18.200 1.00 80.62 301 LEU A CA 1
ATOM 2449 C C . LEU A 1 301 ? 14.575 2.647 17.894 1.00 80.62 301 LEU A C 1
ATOM 2451 O O . LEU A 1 301 ? 13.621 2.227 18.553 1.00 80.62 301 LEU A O 1
ATOM 2455 N N . MET A 1 302 ? 14.424 3.526 16.901 1.00 83.94 302 MET A N 1
ATOM 2456 C CA . MET A 1 302 ? 13.118 3.993 16.436 1.00 83.94 302 MET A CA 1
ATOM 2457 C C . MET A 1 302 ? 12.279 2.829 15.901 1.00 83.94 302 MET A C 1
ATOM 2459 O O . MET A 1 302 ? 11.133 2.676 16.312 1.00 83.94 302 MET A O 1
ATOM 2463 N N . THR A 1 303 ? 12.867 1.964 15.076 1.00 85.31 303 THR A N 1
ATOM 2464 C CA . THR A 1 303 ? 12.221 0.768 14.521 1.00 85.31 303 THR A CA 1
ATOM 2465 C C . THR A 1 303 ? 11.720 -0.150 15.627 1.00 85.31 303 THR A C 1
ATOM 2467 O O . THR A 1 303 ? 10.546 -0.514 15.649 1.00 85.31 303 THR A O 1
ATOM 2470 N N . ASN A 1 304 ? 12.572 -0.452 16.607 1.00 86.75 304 ASN A N 1
ATOM 2471 C CA . ASN A 1 304 ? 12.218 -1.294 17.746 1.00 86.75 304 ASN A CA 1
ATOM 2472 C C . ASN A 1 304 ? 11.115 -0.679 18.619 1.00 86.75 304 ASN A C 1
ATOM 2474 O O . ASN A 1 304 ? 10.217 -1.390 19.076 1.00 86.75 304 ASN A O 1
ATOM 2478 N N . ARG A 1 305 ? 11.151 0.641 18.843 1.00 88.38 305 ARG A N 1
ATOM 2479 C CA . ARG A 1 305 ? 10.103 1.362 19.584 1.00 88.38 305 ARG A CA 1
ATOM 2480 C C . ARG A 1 305 ? 8.767 1.323 18.845 1.00 88.38 305 ARG A C 1
ATOM 2482 O O . ARG A 1 305 ? 7.757 0.999 19.468 1.00 88.38 305 ARG A O 1
ATOM 2489 N N . THR A 1 306 ? 8.768 1.613 17.546 1.00 88.62 306 THR A N 1
ATOM 2490 C CA . THR A 1 306 ? 7.569 1.588 16.699 1.00 88.62 306 THR A CA 1
ATOM 2491 C C . THR A 1 306 ? 6.992 0.175 16.629 1.00 88.62 306 THR A C 1
ATOM 2493 O O . THR A 1 306 ? 5.848 -0.024 17.020 1.00 88.62 306 THR A O 1
ATOM 2496 N N . ALA A 1 307 ? 7.807 -0.837 16.316 1.00 90.81 307 ALA A N 1
ATOM 2497 C CA . ALA A 1 307 ? 7.370 -2.234 16.284 1.00 90.81 307 ALA A CA 1
ATOM 2498 C C . ALA A 1 307 ? 6.830 -2.722 17.642 1.00 90.81 307 ALA A C 1
ATOM 2500 O O . ALA A 1 307 ? 5.866 -3.481 17.690 1.00 90.81 307 ALA A O 1
ATOM 2501 N N . ARG A 1 308 ? 7.410 -2.283 18.771 1.00 90.44 308 ARG A N 1
ATOM 2502 C CA . ARG A 1 308 ? 6.879 -2.605 20.108 1.00 90.44 308 ARG A CA 1
ATOM 2503 C C . ARG A 1 308 ? 5.492 -2.004 20.332 1.00 90.44 308 ARG A C 1
ATOM 2505 O O . ARG A 1 308 ? 4.651 -2.682 20.914 1.00 90.44 308 ARG A O 1
ATOM 2512 N N . LYS A 1 309 ? 5.273 -0.754 19.917 1.00 88.69 309 LYS A N 1
ATOM 2513 C CA . LYS A 1 309 ? 3.963 -0.100 20.007 1.00 88.69 309 LYS A CA 1
ATOM 2514 C C . LYS A 1 309 ? 2.943 -0.832 19.135 1.00 88.69 309 LYS A C 1
ATOM 2516 O O . LYS A 1 309 ? 1.884 -1.197 19.624 1.00 88.69 309 LYS A O 1
ATOM 2521 N N . ASP A 1 310 ? 3.294 -1.112 17.888 1.00 91.50 310 ASP A N 1
ATOM 2522 C CA . ASP A 1 310 ? 2.378 -1.719 16.921 1.00 91.50 310 ASP A CA 1
ATOM 2523 C C . ASP A 1 310 ? 2.061 -3.188 17.256 1.00 91.50 310 ASP A C 1
ATOM 2525 O O . ASP A 1 310 ? 0.950 -3.659 17.026 1.00 91.50 310 ASP A O 1
ATOM 2529 N N . ARG A 1 311 ? 2.965 -3.900 17.943 1.00 92.00 311 ARG A N 1
ATOM 2530 C CA . ARG A 1 311 ? 2.649 -5.207 18.547 1.00 92.00 311 ARG A CA 1
ATOM 2531 C C . ARG A 1 311 ? 1.498 -5.149 19.550 1.00 92.00 311 ARG A C 1
ATOM 2533 O O . ARG A 1 311 ? 0.719 -6.092 19.624 1.00 92.00 311 ARG A O 1
ATOM 2540 N N . GLN A 1 312 ? 1.369 -4.062 20.312 1.00 90.31 312 GLN A N 1
ATOM 2541 C CA . GLN A 1 312 ? 0.230 -3.895 21.222 1.00 90.31 312 GLN A CA 1
ATOM 2542 C C . GLN A 1 312 ? -1.076 -3.736 20.437 1.00 90.31 312 GLN A C 1
ATOM 2544 O O . GLN A 1 312 ? -2.118 -4.202 20.890 1.00 90.31 312 GLN A O 1
ATOM 2549 N N . THR A 1 313 ? -1.024 -3.122 19.252 1.00 90.06 313 THR A N 1
ATOM 2550 C CA . THR A 1 313 ? -2.172 -3.019 18.343 1.00 90.06 313 THR A CA 1
ATOM 2551 C C . THR A 1 313 ? -2.600 -4.394 17.835 1.00 90.06 313 THR A C 1
ATOM 2553 O O . THR A 1 313 ? -3.787 -4.701 17.894 1.00 90.06 313 THR A O 1
ATOM 2556 N N . ILE A 1 314 ? -1.648 -5.256 17.439 1.00 91.94 314 ILE A N 1
ATOM 2557 C CA . ILE A 1 314 ? -1.947 -6.659 17.099 1.00 91.94 314 ILE A CA 1
ATOM 2558 C C . ILE A 1 314 ? -2.633 -7.346 18.284 1.00 91.94 314 ILE A C 1
ATOM 2560 O O . ILE A 1 314 ? -3.696 -7.926 18.112 1.00 91.94 314 ILE A O 1
ATOM 2564 N N . GLN A 1 315 ? -2.069 -7.266 19.492 1.00 90.62 315 GLN A N 1
ATOM 2565 C CA . GLN A 1 315 ? -2.635 -7.939 20.670 1.00 90.62 315 GLN A CA 1
ATOM 2566 C C . GLN A 1 315 ? -4.092 -7.530 20.935 1.00 90.62 315 GLN A C 1
ATOM 2568 O O . GLN A 1 315 ? -4.946 -8.398 21.097 1.00 90.62 315 GLN A O 1
ATOM 2573 N N . ARG A 1 316 ? -4.399 -6.231 20.870 1.00 88.38 316 ARG A N 1
ATOM 2574 C CA . ARG A 1 316 ? -5.773 -5.725 21.026 1.00 88.38 316 ARG A CA 1
ATOM 2575 C C . ARG A 1 316 ? -6.702 -6.186 19.926 1.00 88.38 316 ARG A C 1
ATOM 2577 O O . ARG A 1 316 ? -7.835 -6.562 20.200 1.00 88.38 316 ARG A O 1
ATOM 2584 N N . TYR A 1 317 ? -6.232 -6.154 18.682 1.00 87.81 317 TYR A N 1
ATOM 2585 C CA . TYR A 1 317 ? -7.004 -6.664 17.558 1.00 87.81 317 TYR A CA 1
ATOM 2586 C C . TYR A 1 317 ? -7.385 -8.126 17.814 1.00 87.81 317 TYR A C 1
ATOM 2588 O O . TYR A 1 317 ? -8.542 -8.504 17.696 1.00 87.81 317 TYR A O 1
ATOM 2596 N N . MET A 1 318 ? -6.446 -8.934 18.297 1.00 87.31 318 MET A N 1
ATOM 2597 C CA . MET A 1 318 ? -6.671 -10.351 18.585 1.00 87.31 318 MET A CA 1
ATOM 2598 C C . MET A 1 318 ? -7.660 -10.564 19.743 1.00 87.31 318 MET A C 1
ATOM 2600 O O . MET A 1 318 ? -8.492 -11.467 19.689 1.00 87.31 318 MET A O 1
ATOM 2604 N N . GLU A 1 319 ? -7.603 -9.727 20.779 1.00 87.44 319 GLU A N 1
ATOM 2605 C CA . GLU A 1 319 ? -8.576 -9.717 21.882 1.00 87.44 319 GLU A CA 1
ATOM 2606 C C . GLU A 1 319 ? -9.979 -9.311 21.408 1.00 87.44 319 GLU A C 1
ATOM 2608 O O . GLU A 1 319 ? -10.974 -9.925 21.801 1.00 87.44 319 GLU A O 1
ATOM 2613 N N . MET A 1 320 ? -10.070 -8.323 20.514 1.00 83.06 320 MET A N 1
ATOM 2614 C CA . MET A 1 320 ? -11.328 -7.900 19.894 1.00 83.06 320 MET A CA 1
ATOM 2615 C C . MET A 1 320 ? -11.973 -9.042 19.094 1.00 83.06 320 MET A C 1
ATOM 2617 O O . MET A 1 320 ? -13.186 -9.219 19.162 1.00 83.06 320 MET A O 1
ATOM 2621 N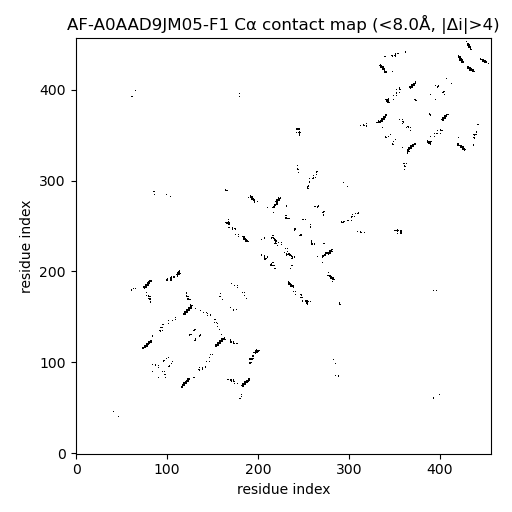 N . PHE A 1 321 ? -11.190 -9.846 18.368 1.00 78.31 321 PHE A N 1
ATOM 2622 C CA . PHE A 1 321 ? -11.727 -11.008 17.648 1.00 78.31 321 PHE A CA 1
ATOM 2623 C C . PHE A 1 321 ? -12.274 -12.071 18.608 1.00 78.31 321 PHE A C 1
ATOM 2625 O O . PHE A 1 321 ? -13.419 -12.485 18.470 1.00 78.31 321 PHE A O 1
ATOM 2632 N N . ARG A 1 322 ? -11.514 -12.430 19.651 1.00 82.50 322 ARG A N 1
ATOM 2633 C CA . ARG A 1 322 ? -11.951 -13.420 20.656 1.00 82.50 322 ARG A CA 1
ATOM 2634 C C . ARG A 1 322 ? -13.225 -13.011 21.404 1.00 82.50 322 ARG A C 1
ATOM 2636 O O . ARG A 1 322 ? -14.024 -13.863 21.785 1.00 82.50 322 ARG A O 1
ATOM 2643 N N . THR A 1 323 ? -13.403 -11.715 21.655 1.00 78.31 323 THR A N 1
ATOM 2644 C CA . THR A 1 323 ? -14.580 -11.197 22.374 1.00 78.31 323 THR A CA 1
ATOM 2645 C C . THR A 1 323 ? -15.825 -11.146 21.489 1.00 78.31 323 THR A C 1
ATOM 2647 O O . THR A 1 323 ? -16.915 -11.421 21.983 1.00 78.31 323 THR A O 1
ATOM 2650 N N . ARG A 1 324 ? -15.685 -10.883 20.179 1.00 72.00 324 ARG A N 1
ATOM 2651 C CA . ARG A 1 324 ? -16.814 -10.929 19.230 1.00 72.00 324 ARG A CA 1
ATOM 2652 C C . ARG A 1 324 ? -17.432 -12.318 19.111 1.00 72.00 324 ARG A C 1
ATOM 2654 O O . ARG A 1 324 ? -18.652 -12.414 19.060 1.00 72.00 324 ARG A O 1
ATOM 2661 N N . ASP A 1 325 ? -16.614 -13.366 19.136 1.00 67.06 325 ASP A N 1
ATOM 2662 C CA . ASP A 1 325 ? -17.106 -14.747 19.043 1.00 67.06 325 ASP A CA 1
ATOM 2663 C C . ASP A 1 325 ? -17.864 -15.201 20.304 1.00 67.06 325 ASP A C 1
ATOM 2665 O O . ASP A 1 325 ? -18.607 -16.178 20.264 1.00 67.06 325 ASP A O 1
ATOM 2669 N N . THR A 1 326 ? -17.697 -14.499 21.431 1.00 69.50 326 THR A N 1
ATOM 2670 C CA . THR A 1 326 ? -18.260 -14.904 22.730 1.00 69.50 326 THR A CA 1
ATOM 2671 C C . THR A 1 326 ? -19.426 -14.036 23.207 1.00 69.50 326 THR A C 1
ATOM 2673 O O . THR A 1 326 ? -20.197 -14.486 24.055 1.00 69.50 326 THR A O 1
ATOM 2676 N N . SER A 1 327 ? -19.617 -12.822 22.673 1.00 63.72 327 SER A N 1
ATOM 2677 C CA . SER A 1 327 ? -20.694 -11.919 23.105 1.00 63.72 327 SER A CA 1
ATOM 2678 C C . SER A 1 327 ? -21.871 -11.874 22.123 1.00 63.72 327 SER A C 1
ATOM 2680 O O . SER A 1 327 ? -21.764 -11.277 21.054 1.00 63.72 327 SER A O 1
ATOM 2682 N N . SER A 1 328 ? -23.027 -12.426 22.511 1.00 61.34 328 SER A N 1
ATOM 2683 C CA . SER A 1 328 ? -24.286 -12.302 21.751 1.00 61.34 328 SER A CA 1
ATOM 2684 C C . SER A 1 328 ? -25.063 -11.009 22.035 1.00 61.34 328 SER A C 1
ATOM 2686 O O . SER A 1 328 ? -26.024 -10.698 21.333 1.00 61.34 328 SER A O 1
ATOM 2688 N N . SER A 1 329 ? -24.674 -10.239 23.055 1.00 63.16 329 SER A N 1
ATOM 2689 C CA . SER A 1 329 ? -25.339 -8.985 23.403 1.00 63.16 329 SER A CA 1
ATOM 2690 C C . SER A 1 329 ? -24.722 -7.805 22.655 1.00 63.16 329 SER A C 1
ATOM 2692 O O . SER A 1 329 ? -23.504 -7.625 22.625 1.00 63.16 329 SER A O 1
ATOM 2694 N N . ALA A 1 330 ? -25.580 -6.977 22.051 1.00 61.91 330 ALA A N 1
ATOM 2695 C CA . ALA A 1 330 ? -25.154 -5.732 21.426 1.00 61.91 330 ALA A CA 1
ATOM 2696 C C . ALA A 1 330 ? -24.408 -4.875 22.469 1.00 61.91 330 ALA A C 1
ATOM 2698 O O . ALA A 1 330 ? -24.952 -4.631 23.553 1.00 61.91 330 ALA A O 1
ATOM 2699 N N . PRO A 1 331 ? -23.168 -4.431 22.193 1.00 63.81 331 PRO A N 1
ATOM 2700 C CA . PRO A 1 331 ? -22.416 -3.644 23.154 1.00 63.81 331 PRO A CA 1
ATOM 2701 C C . PRO A 1 331 ? -23.178 -2.353 23.460 1.00 63.81 331 PRO A C 1
ATOM 2703 O O . PRO A 1 331 ? -23.569 -1.623 22.549 1.00 63.81 331 PRO A O 1
ATOM 2706 N N . LEU A 1 332 ? -23.379 -2.065 24.750 1.00 68.19 332 LEU A N 1
ATOM 2707 C CA . LEU A 1 332 ? -23.907 -0.777 25.205 1.00 68.19 332 LEU A CA 1
ATOM 2708 C C . LEU A 1 332 ? -23.102 0.348 24.541 1.00 68.19 332 LEU A C 1
ATOM 2710 O O . LEU A 1 332 ? -21.871 0.343 24.618 1.00 68.19 332 LEU A O 1
ATOM 2714 N N . LYS A 1 333 ? -23.782 1.300 23.889 1.00 68.88 333 LYS A N 1
ATOM 2715 C CA . LYS A 1 333 ? -23.133 2.438 23.223 1.00 68.88 333 LYS A CA 1
ATOM 2716 C C . LYS A 1 333 ? -22.402 3.272 24.278 1.00 68.88 333 LYS A C 1
ATOM 2718 O O . LYS A 1 333 ? -23.029 3.931 25.102 1.00 68.88 333 LYS A O 1
ATOM 2723 N N . ARG A 1 334 ? -21.067 3.203 24.284 1.00 79.94 334 ARG A N 1
ATOM 2724 C CA . ARG A 1 334 ? -20.221 3.804 25.338 1.00 79.94 334 ARG A CA 1
ATOM 2725 C C . ARG A 1 334 ? -19.842 5.264 25.064 1.00 79.94 334 ARG A C 1
ATOM 2727 O O . ARG A 1 334 ? -19.454 5.964 25.998 1.00 79.94 334 ARG A O 1
ATOM 2734 N N . GLY A 1 335 ? -19.974 5.714 23.817 1.00 87.50 335 GLY A N 1
ATOM 2735 C CA . GLY A 1 335 ? -19.647 7.066 23.369 1.00 87.50 335 GLY A CA 1
ATOM 2736 C C . GLY A 1 335 ? -19.487 7.137 21.852 1.00 87.50 335 GLY A C 1
ATOM 2737 O O . GLY A 1 335 ? -19.790 6.172 21.138 1.00 87.50 335 GLY A O 1
ATOM 2738 N N . SER A 1 336 ? -18.982 8.272 21.376 1.00 86.62 336 SER A N 1
ATOM 2739 C CA . SER A 1 336 ? -18.662 8.478 19.966 1.00 86.62 336 SER A CA 1
ATOM 2740 C C . SER A 1 336 ? -17.285 9.118 19.788 1.00 86.62 336 SER A C 1
ATOM 2742 O O . SER A 1 336 ? -16.842 9.936 20.592 1.00 86.62 336 SER A O 1
ATOM 2744 N N . ILE A 1 337 ? -16.607 8.751 18.709 1.00 87.75 337 ILE A N 1
ATOM 2745 C CA . ILE A 1 337 ? -15.412 9.415 18.201 1.00 87.75 337 ILE A CA 1
ATOM 2746 C C . ILE A 1 337 ? -15.844 10.181 16.965 1.00 87.75 337 ILE A C 1
ATOM 2748 O O . ILE A 1 337 ? -16.379 9.592 16.034 1.00 87.75 337 ILE A O 1
ATOM 2752 N N . CYS A 1 338 ? -15.610 11.481 16.948 1.00 86.06 338 CYS A N 1
ATOM 2753 C CA . CYS A 1 338 ? -16.005 12.354 15.860 1.00 86.06 338 CYS A CA 1
ATOM 2754 C C . CYS A 1 338 ? -14.763 12.841 15.119 1.00 86.06 338 CYS A C 1
ATOM 2756 O O . CYS A 1 338 ? -13.776 13.248 15.731 1.00 86.06 338 CYS A O 1
ATOM 2758 N N . ILE A 1 339 ? -14.812 12.850 13.797 1.00 86.56 339 ILE A N 1
ATOM 2759 C CA . ILE A 1 339 ? -13.824 13.516 12.956 1.00 86.56 339 ILE A CA 1
ATOM 2760 C C . ILE A 1 339 ? -14.560 14.420 11.982 1.00 86.56 339 ILE A C 1
ATOM 2762 O O . ILE A 1 339 ? -15.606 14.058 11.451 1.00 86.56 339 ILE A O 1
ATOM 2766 N N . ILE A 1 340 ? -14.010 15.600 11.748 1.00 83.69 340 ILE A N 1
ATOM 2767 C CA . ILE A 1 340 ? -14.429 16.433 10.630 1.00 83.69 340 ILE A CA 1
ATOM 2768 C C . ILE A 1 340 ? -13.429 16.177 9.505 1.00 83.69 340 ILE A C 1
ATOM 2770 O O . ILE A 1 340 ? -12.217 16.255 9.722 1.00 83.69 340 ILE A O 1
ATOM 2774 N N . LEU A 1 341 ? -13.927 15.801 8.332 1.00 85.25 341 LEU A N 1
ATOM 2775 C CA . LEU A 1 341 ? -13.120 15.463 7.169 1.00 85.25 341 LEU A CA 1
ATOM 2776 C C . LEU A 1 341 ? -13.473 16.402 6.016 1.00 85.25 341 LEU A C 1
ATOM 2778 O O . LEU A 1 341 ? -14.640 16.660 5.729 1.00 85.25 341 LEU A O 1
ATOM 2782 N N . PHE A 1 342 ? -12.443 16.924 5.358 1.00 83.75 342 PHE A N 1
ATOM 2783 C CA . PHE A 1 342 ? -12.589 17.908 4.294 1.00 83.75 342 PHE A CA 1
ATOM 2784 C C . PHE A 1 342 ? -11.482 17.757 3.251 1.00 83.75 342 PHE A C 1
ATOM 2786 O O . PHE A 1 342 ? -10.310 17.567 3.599 1.00 83.75 342 PHE A O 1
ATOM 2793 N N . GLY A 1 343 ? -11.849 17.904 1.979 1.00 83.50 343 GLY A N 1
ATOM 2794 C CA . GLY A 1 343 ? -10.935 17.819 0.848 1.00 83.50 343 GLY A CA 1
ATOM 2795 C C . GLY A 1 343 ? -10.518 16.406 0.456 1.00 83.50 343 GLY A C 1
ATOM 2796 O O . GLY A 1 343 ? -10.773 15.417 1.144 1.00 83.50 343 GLY A O 1
ATOM 2797 N N . SER A 1 344 ? -9.798 16.335 -0.660 1.00 80.81 344 SER A N 1
ATOM 2798 C CA . SER A 1 344 ? -9.251 15.094 -1.217 1.00 80.81 344 SER A CA 1
ATOM 2799 C C . SER A 1 344 ? -7.813 14.798 -0.775 1.00 80.81 344 SER A C 1
ATOM 2801 O O . SER A 1 344 ? -7.168 13.893 -1.301 1.00 80.81 344 SER A O 1
ATOM 2803 N N . ASN A 1 345 ? -7.279 15.544 0.200 1.00 79.69 345 ASN A N 1
ATOM 2804 C CA . ASN A 1 345 ? -5.908 15.345 0.665 1.00 79.69 345 ASN A CA 1
ATOM 2805 C C . ASN A 1 345 ? -5.745 13.954 1.299 1.00 79.69 345 ASN A C 1
ATOM 2807 O O . ASN A 1 345 ? -6.349 13.657 2.333 1.00 79.69 345 ASN A O 1
ATOM 2811 N N . THR A 1 346 ? -4.871 13.143 0.705 1.00 73.81 346 THR A N 1
ATOM 2812 C CA . THR A 1 346 ? -4.625 11.748 1.092 1.00 73.81 346 THR A CA 1
ATOM 2813 C C . THR A 1 346 ? -4.183 11.591 2.542 1.00 73.81 346 THR A C 1
ATOM 2815 O O . THR A 1 346 ? -4.557 10.618 3.187 1.00 73.81 346 THR A O 1
ATOM 2818 N N . ASN A 1 347 ? -3.462 12.559 3.117 1.00 72.62 347 ASN A N 1
ATOM 2819 C CA . ASN A 1 347 ? -3.060 12.484 4.524 1.00 72.62 347 ASN A CA 1
ATOM 2820 C C . ASN A 1 347 ? -4.269 12.503 5.471 1.00 72.62 347 ASN A C 1
ATOM 2822 O O . ASN A 1 347 ? -4.265 11.800 6.481 1.00 72.62 347 ASN A O 1
ATOM 2826 N N . PHE A 1 348 ? -5.306 13.285 5.151 1.00 81.19 348 PHE A N 1
ATOM 2827 C CA . PHE A 1 348 ? -6.505 13.377 5.986 1.00 81.19 348 PHE A CA 1
ATOM 2828 C C . PHE A 1 348 ? -7.465 12.225 5.716 1.00 81.19 348 PHE A C 1
ATOM 2830 O O . PHE A 1 348 ? -7.944 11.607 6.662 1.00 81.19 348 PHE A O 1
ATOM 2837 N N . THR A 1 349 ? -7.712 11.896 4.448 1.00 83.56 349 THR A N 1
ATOM 2838 C CA . THR A 1 349 ? -8.630 10.811 4.078 1.00 83.56 349 THR A CA 1
ATOM 2839 C C . THR A 1 349 ? -8.100 9.449 4.527 1.00 83.56 349 THR A C 1
ATOM 2841 O O . THR A 1 349 ? -8.835 8.695 5.162 1.00 83.56 349 THR A O 1
ATOM 2844 N N . HIS A 1 350 ? -6.808 9.158 4.327 1.00 81.94 350 HIS A N 1
ATOM 2845 C CA . HIS A 1 350 ? -6.202 7.921 4.836 1.00 81.94 350 HIS A CA 1
ATOM 2846 C C . HIS A 1 350 ? -6.125 7.929 6.368 1.00 81.94 350 HIS A C 1
ATOM 2848 O O . HIS A 1 350 ? -6.326 6.895 6.998 1.00 81.94 350 HIS A O 1
ATOM 2854 N N . GLY A 1 351 ? -5.880 9.093 6.985 1.00 83.38 351 GLY A N 1
ATOM 2855 C CA . GLY A 1 351 ? -5.929 9.254 8.440 1.00 83.38 351 GLY A CA 1
ATOM 2856 C C . GLY A 1 351 ? -7.302 8.915 9.027 1.00 83.38 351 GLY A C 1
ATOM 2857 O O . GLY A 1 351 ? -7.378 8.186 10.014 1.00 83.38 351 GLY A O 1
ATOM 2858 N N . ALA A 1 352 ? -8.379 9.378 8.387 1.00 87.50 352 ALA A N 1
ATOM 2859 C CA . ALA A 1 352 ? -9.752 9.084 8.783 1.00 87.50 352 ALA A CA 1
ATOM 2860 C C . ALA A 1 352 ? -10.093 7.598 8.635 1.00 87.50 352 ALA A C 1
ATOM 2862 O O . ALA A 1 352 ? -10.629 7.013 9.569 1.00 87.50 352 ALA A O 1
ATOM 2863 N N . ILE A 1 353 ? -9.726 6.976 7.511 1.00 87.44 353 ILE A N 1
ATOM 2864 C CA . ILE A 1 353 ? -9.912 5.534 7.287 1.00 87.44 353 ILE A CA 1
ATOM 2865 C C . ILE A 1 353 ? -9.168 4.718 8.337 1.00 87.44 353 ILE A C 1
ATOM 2867 O O . ILE A 1 353 ? -9.759 3.848 8.972 1.00 87.44 353 ILE A O 1
ATOM 2871 N N . ARG A 1 354 ? -7.897 5.045 8.579 1.00 84.81 354 ARG A N 1
ATOM 2872 C CA . ARG A 1 354 ? -7.105 4.401 9.627 1.00 84.81 354 ARG A CA 1
ATOM 2873 C C . ARG A 1 354 ? -7.762 4.545 10.990 1.00 84.81 354 ARG A C 1
ATOM 2875 O O . ARG A 1 354 ? -7.846 3.581 11.738 1.00 84.81 354 ARG A O 1
ATOM 2882 N N . ASN A 1 355 ? -8.236 5.736 11.335 1.00 88.81 355 ASN A N 1
ATOM 2883 C CA . ASN A 1 355 ? -8.891 5.954 12.618 1.00 88.81 355 ASN A CA 1
ATOM 2884 C C . ASN A 1 355 ? -10.230 5.208 12.716 1.00 88.81 355 ASN A C 1
ATOM 2886 O O . ASN A 1 355 ? -10.519 4.669 13.779 1.00 88.81 355 ASN A O 1
ATOM 2890 N N . ALA A 1 356 ? -10.983 5.077 11.623 1.00 89.56 356 ALA A N 1
ATOM 2891 C CA . ALA A 1 356 ? -12.175 4.234 11.566 1.00 89.56 356 ALA A CA 1
ATOM 2892 C C . ALA A 1 356 ? -11.847 2.742 11.775 1.00 89.56 356 ALA A C 1
ATOM 2894 O O . ALA A 1 356 ? -12.557 2.066 12.512 1.00 89.56 356 ALA A O 1
ATOM 2895 N N . GLN A 1 357 ? -10.746 2.238 11.203 1.00 86.56 357 GLN A N 1
ATOM 2896 C CA . GLN A 1 357 ? -10.266 0.862 11.420 1.00 86.56 357 GLN A CA 1
ATOM 2897 C C . GLN A 1 357 ? -9.826 0.619 12.871 1.00 86.56 357 GLN A C 1
ATOM 2899 O O . GLN A 1 357 ? -10.114 -0.425 13.454 1.00 86.56 357 GLN A O 1
ATOM 2904 N N . LEU A 1 358 ? -9.142 1.595 13.471 1.00 86.62 358 LEU A N 1
ATOM 2905 C CA . LEU A 1 358 ? -8.591 1.491 14.823 1.00 86.62 358 LEU A CA 1
ATOM 2906 C C . LEU A 1 358 ? -9.617 1.771 15.924 1.00 86.62 358 LEU A C 1
ATOM 2908 O O . LEU A 1 358 ? -9.449 1.293 17.046 1.00 86.62 358 LEU A O 1
ATOM 2912 N N . ALA A 1 359 ? -10.673 2.532 15.633 1.00 88.62 359 ALA A N 1
ATOM 2913 C CA . ALA A 1 359 ? -11.732 2.854 16.582 1.00 88.62 359 ALA A CA 1
ATOM 2914 C C . ALA A 1 359 ? -12.299 1.613 17.299 1.00 88.62 359 ALA A C 1
ATOM 2916 O O . ALA A 1 359 ? -12.267 1.610 18.529 1.00 88.62 359 ALA A O 1
ATOM 2917 N N . PRO A 1 360 ? -12.726 0.530 16.617 1.00 86.56 360 PRO A N 1
ATOM 2918 C CA . PRO A 1 360 ? -13.227 -0.663 17.301 1.00 86.56 360 PRO A CA 1
ATOM 2919 C C . PRO A 1 360 ? -12.152 -1.411 18.105 1.00 86.56 360 PRO A C 1
ATOM 2921 O O . PRO A 1 360 ? -12.494 -2.093 19.067 1.00 86.56 360 PRO A O 1
ATOM 2924 N N . VAL A 1 361 ? -10.868 -1.264 17.750 1.00 85.06 361 VAL A N 1
ATOM 2925 C CA . VAL A 1 361 ? -9.739 -1.906 18.447 1.00 85.06 361 VAL A CA 1
ATOM 2926 C C . VAL A 1 361 ? -9.420 -1.197 19.766 1.00 85.06 361 VAL A C 1
ATOM 2928 O O . VAL A 1 361 ? -9.155 -1.847 20.775 1.00 85.06 361 VAL A O 1
ATOM 2931 N N . TYR A 1 362 ? -9.431 0.138 19.779 1.00 84.25 362 TYR A N 1
ATOM 2932 C CA . TYR A 1 362 ? -9.099 0.929 20.972 1.00 84.25 362 TYR A CA 1
ATOM 2933 C C . TYR A 1 362 ? -10.318 1.315 21.815 1.00 84.25 362 TYR A C 1
ATOM 2935 O O . TYR A 1 362 ? -10.187 1.489 23.025 1.00 84.25 362 TYR A O 1
ATOM 2943 N N . TYR A 1 363 ? -11.488 1.440 21.193 1.00 85.62 363 TYR A N 1
ATOM 2944 C CA . TYR A 1 363 ? -12.728 1.901 21.812 1.00 85.62 363 TYR A CA 1
ATOM 2945 C C . TYR A 1 363 ? -13.904 0.991 21.411 1.00 85.62 363 TYR A C 1
ATOM 2947 O O . TYR A 1 363 ? -14.830 1.417 20.716 1.00 85.62 363 TYR A O 1
ATOM 2955 N N . PRO A 1 364 ? -13.896 -0.287 21.832 1.00 84.50 364 PRO A N 1
ATOM 2956 C CA . PRO A 1 364 ? -14.956 -1.225 21.481 1.00 84.50 364 PRO A CA 1
ATOM 2957 C C . PRO A 1 364 ? -16.327 -0.731 21.972 1.00 84.50 364 PRO A C 1
ATOM 2959 O O . PRO A 1 364 ? -16.485 -0.313 23.125 1.00 84.50 364 PRO A O 1
ATOM 2962 N N . GLY A 1 365 ? -17.324 -0.783 21.082 1.00 84.69 365 GLY A N 1
ATOM 2963 C CA . GLY A 1 365 ? -18.695 -0.313 21.335 1.00 84.69 365 GLY A CA 1
ATOM 2964 C C . GLY A 1 365 ? -18.910 1.194 21.150 1.00 84.69 365 GLY A C 1
ATOM 2965 O O . GLY A 1 365 ? -19.973 1.705 21.505 1.00 84.69 365 GLY A O 1
ATOM 2966 N N . TRP A 1 366 ? -17.915 1.920 20.638 1.00 88.69 366 TRP A N 1
ATOM 2967 C CA . TRP A 1 366 ? -18.044 3.338 20.314 1.00 88.69 366 TRP A CA 1
ATOM 2968 C C . TRP A 1 366 ? -18.392 3.533 18.845 1.00 88.69 366 TRP A C 1
ATOM 2970 O O . TRP A 1 366 ? -17.977 2.761 17.983 1.00 88.69 366 TRP A O 1
ATOM 2980 N N . GLU A 1 367 ? -19.142 4.592 18.562 1.00 90.19 367 GLU A N 1
ATOM 2981 C CA . GLU A 1 367 ? -19.487 4.973 17.194 1.00 90.19 367 GLU A CA 1
ATOM 2982 C C . GLU A 1 367 ? -18.414 5.898 16.610 1.00 90.19 367 GLU A C 1
ATOM 2984 O O . GLU A 1 367 ? -18.035 6.876 17.250 1.00 90.19 367 GLU A O 1
ATOM 2989 N N . PHE A 1 368 ? -17.956 5.636 15.386 1.00 91.19 368 PHE A N 1
ATOM 2990 C CA . PHE A 1 368 ? -17.070 6.547 14.659 1.00 91.19 368 PHE A CA 1
ATOM 2991 C C . PHE A 1 368 ? -17.902 7.423 13.711 1.00 91.19 368 PHE A C 1
ATOM 2993 O O . PHE A 1 368 ? -18.506 6.917 12.768 1.00 91.19 368 PHE A O 1
ATOM 3000 N N . ILE A 1 369 ? -17.977 8.726 13.976 1.00 90.94 369 ILE A N 1
ATOM 3001 C CA . ILE A 1 369 ? -18.796 9.700 13.247 1.00 90.94 369 ILE A CA 1
ATOM 3002 C C . ILE A 1 369 ? -17.890 10.600 12.412 1.00 90.94 369 ILE A C 1
ATOM 3004 O O . ILE A 1 369 ? -16.910 11.150 12.912 1.00 90.94 369 ILE A O 1
ATOM 3008 N N . ILE A 1 370 ? -18.247 10.794 11.149 1.00 89.94 370 ILE A N 1
ATOM 3009 C CA . ILE A 1 370 ? -17.495 11.605 10.198 1.00 89.94 370 ILE A CA 1
ATOM 3010 C C . ILE A 1 370 ? -18.393 12.711 9.687 1.00 89.94 370 ILE A C 1
ATOM 3012 O O . ILE A 1 370 ? -19.336 12.466 8.937 1.00 89.94 370 ILE A O 1
ATOM 3016 N N . TYR A 1 371 ? -18.069 13.931 10.081 1.00 88.19 371 TYR A N 1
ATOM 3017 C CA . TYR A 1 371 ? -18.682 15.132 9.551 1.00 88.19 371 TYR A CA 1
ATOM 3018 C C . TYR A 1 371 ? -17.980 15.503 8.253 1.00 88.19 371 TYR A C 1
ATOM 3020 O O . TYR A 1 371 ? -16.750 15.587 8.226 1.00 88.19 371 TYR A O 1
ATOM 3028 N N . TYR A 1 372 ? -18.734 15.694 7.178 1.00 89.44 372 TYR A N 1
ATOM 3029 C CA . TYR A 1 372 ? -18.153 15.984 5.874 1.00 89.44 372 TYR A CA 1
ATOM 3030 C C . TYR A 1 372 ? -19.000 16.937 5.053 1.00 89.44 372 TYR A C 1
ATOM 3032 O O . TYR A 1 372 ? -20.225 16.918 5.130 1.00 89.44 372 TYR A O 1
ATOM 3040 N N . HIS A 1 373 ? -18.339 17.744 4.227 1.00 85.88 373 HIS A N 1
ATOM 3041 C CA . HIS A 1 373 ? -19.042 18.601 3.288 1.00 85.88 373 HIS A CA 1
ATOM 3042 C C . HIS A 1 373 ? -19.470 17.793 2.051 1.00 85.88 373 HIS A C 1
ATOM 3044 O O . HIS A 1 373 ? -18.592 17.287 1.337 1.00 85.88 373 HIS A O 1
ATOM 3050 N N . PRO A 1 374 ? -20.778 17.657 1.769 1.00 86.25 374 PRO A N 1
ATOM 3051 C CA . PRO A 1 374 ? -21.245 16.924 0.602 1.00 86.25 374 PRO A CA 1
ATOM 3052 C C . PRO A 1 374 ? -20.876 17.657 -0.693 1.00 86.25 374 PRO A C 1
ATOM 3054 O O . PRO A 1 374 ? -20.728 18.880 -0.728 1.00 86.25 374 PRO A O 1
ATOM 3057 N N . LYS A 1 375 ? -20.711 16.907 -1.783 1.00 85.31 375 LYS A N 1
ATOM 3058 C CA . LYS A 1 375 ? -20.571 17.501 -3.115 1.00 85.31 375 LYS A CA 1
ATOM 3059 C C . LYS A 1 375 ? -21.948 18.024 -3.560 1.00 85.31 375 LYS A C 1
ATOM 3061 O O . LYS A 1 375 ? -22.910 17.268 -3.440 1.00 85.31 375 LYS A O 1
ATOM 3066 N N . PRO A 1 376 ? -22.073 19.268 -4.059 1.00 80.12 376 PRO A N 1
ATOM 3067 C CA . PRO A 1 376 ? -23.348 19.772 -4.557 1.00 80.12 376 PRO A CA 1
ATOM 3068 C C . PRO A 1 376 ? -23.828 18.928 -5.746 1.00 80.12 376 PRO A C 1
ATOM 3070 O O . PRO A 1 376 ? -23.027 18.553 -6.606 1.00 80.12 376 PRO A O 1
ATOM 3073 N N . GLU A 1 377 ? -25.131 18.640 -5.790 1.00 76.31 377 GLU A N 1
ATOM 3074 C CA . GLU A 1 377 ? -25.756 17.811 -6.834 1.00 76.31 377 GLU A CA 1
ATOM 3075 C C . GLU A 1 377 ? -25.622 18.445 -8.226 1.00 76.31 377 GLU A C 1
ATOM 3077 O O . GLU A 1 377 ? -25.407 17.755 -9.222 1.00 76.31 377 GLU A O 1
ATOM 3082 N N . THR A 1 378 ? -25.660 19.777 -8.292 1.00 73.88 378 THR A N 1
ATOM 3083 C CA . THR A 1 378 ? -25.466 20.547 -9.520 1.00 73.88 378 THR A CA 1
ATOM 3084 C C . THR A 1 378 ? -24.061 21.143 -9.540 1.00 73.88 378 THR A C 1
ATOM 3086 O O . THR A 1 378 ? -23.752 22.080 -8.804 1.00 73.88 378 THR A O 1
ATOM 3089 N N . THR A 1 379 ? -23.195 20.624 -10.409 1.00 58.47 379 THR A N 1
ATOM 3090 C CA . THR A 1 379 ? -21.840 21.150 -10.661 1.00 58.47 379 THR A CA 1
ATOM 3091 C C . THR A 1 379 ? -21.891 22.425 -11.513 1.00 58.47 379 THR A C 1
ATOM 3093 O O . THR A 1 379 ? -21.286 22.517 -12.573 1.00 58.47 379 THR A O 1
ATOM 3096 N N . THR A 1 380 ? -22.640 23.433 -11.063 1.00 58.59 380 THR A N 1
ATOM 3097 C CA . THR A 1 380 ? -22.612 24.778 -11.663 1.00 58.59 380 THR A CA 1
ATOM 3098 C C . THR A 1 380 ? -21.413 25.594 -11.172 1.00 58.59 380 THR A C 1
ATOM 3100 O O . THR A 1 380 ? -21.019 26.564 -11.814 1.00 58.59 380 THR A O 1
ATOM 3103 N N . GLY A 1 381 ? -20.780 25.177 -10.070 1.00 56.25 381 GLY A N 1
ATOM 3104 C CA . GLY A 1 381 ? -19.483 25.690 -9.639 1.00 56.25 381 GLY A CA 1
ATOM 3105 C C . GLY A 1 381 ? -18.365 25.162 -10.536 1.00 56.25 381 GLY A C 1
ATOM 3106 O O . GLY A 1 381 ? -18.230 23.952 -10.715 1.00 56.25 381 GLY A O 1
ATOM 3107 N N . GLY A 1 382 ? -17.561 26.068 -11.097 1.00 55.16 382 GLY A N 1
ATOM 3108 C CA . GLY A 1 382 ? -16.427 25.723 -11.954 1.00 55.16 382 GLY A CA 1
ATOM 3109 C C . GLY A 1 382 ? -15.405 24.772 -11.297 1.00 55.16 382 GLY A C 1
ATOM 3110 O O . GLY A 1 382 ? -15.454 24.516 -10.091 1.00 55.16 382 GLY A O 1
ATOM 3111 N N . PRO A 1 383 ? -14.422 24.267 -12.066 1.00 60.66 383 PRO A N 1
ATOM 3112 C CA . PRO A 1 383 ? -13.451 23.251 -11.632 1.00 60.66 383 PRO A CA 1
ATOM 3113 C C . PRO A 1 383 ? -12.618 23.614 -10.385 1.00 60.66 383 PRO A C 1
ATOM 3115 O O . PRO A 1 383 ? -11.951 22.748 -9.818 1.00 60.66 383 PRO A O 1
ATOM 3118 N N . SER A 1 384 ? -12.668 24.863 -9.907 1.00 58.19 384 SER A N 1
ATOM 3119 C CA . SER A 1 384 ? -11.867 25.342 -8.779 1.00 58.19 384 SER A CA 1
ATOM 3120 C C . SER A 1 384 ? -12.193 24.672 -7.440 1.00 58.19 384 SER A C 1
ATOM 3122 O O . SER A 1 384 ? -11.305 24.614 -6.598 1.00 58.19 384 SER A O 1
ATOM 3124 N N . TYR A 1 385 ? -13.389 24.111 -7.228 1.00 63.41 385 TYR A N 1
ATOM 3125 C CA . TYR A 1 385 ? -13.787 23.573 -5.915 1.00 63.41 385 TYR A CA 1
ATOM 3126 C C . TYR A 1 385 ? -13.678 22.048 -5.770 1.00 63.41 385 TYR A C 1
ATOM 3128 O O . TYR A 1 385 ? -13.846 21.531 -4.669 1.00 63.41 385 TYR A O 1
ATOM 3136 N N . GLN A 1 386 ? -13.335 21.302 -6.829 1.00 64.94 386 GLN A N 1
ATOM 3137 C CA . GLN A 1 386 ? -13.324 19.827 -6.778 1.00 64.94 386 GLN A CA 1
ATOM 3138 C C . GLN A 1 386 ? -12.398 19.248 -5.696 1.00 64.94 386 GLN A C 1
ATOM 3140 O O . GLN A 1 386 ? -12.717 18.240 -5.072 1.00 64.94 386 GLN A O 1
ATOM 3145 N N . HIS A 1 387 ? -11.275 19.913 -5.425 1.00 68.75 387 HIS A N 1
ATOM 3146 C CA . HIS A 1 387 ? -10.302 19.491 -4.418 1.00 68.75 387 HIS A CA 1
ATOM 3147 C C . HIS A 1 387 ? -10.795 19.633 -2.963 1.00 68.75 387 HIS A C 1
ATOM 3149 O O . HIS A 1 387 ? -10.138 19.135 -2.044 1.00 68.75 387 HIS A O 1
ATOM 3155 N N . LEU A 1 388 ? -11.926 20.315 -2.745 1.00 73.50 388 LEU A N 1
ATOM 3156 C CA . LEU A 1 388 ? -12.546 20.503 -1.431 1.00 73.50 388 LEU A CA 1
ATOM 3157 C C . LEU A 1 388 ? -13.464 19.343 -1.032 1.00 73.50 388 LEU A C 1
ATOM 3159 O O . LEU A 1 388 ? -13.762 19.185 0.153 1.00 73.50 388 LEU A O 1
ATOM 3163 N N . TYR A 1 389 ? -13.856 18.492 -1.980 1.00 85.94 389 TYR A N 1
ATOM 3164 C CA . TYR A 1 389 ? -14.727 17.357 -1.702 1.00 85.94 389 TYR A CA 1
ATOM 3165 C C . TYR A 1 389 ? -13.929 16.092 -1.404 1.00 85.94 389 TYR A C 1
ATOM 3167 O O . TYR A 1 389 ? -12.840 15.860 -1.937 1.00 85.94 389 TYR A O 1
ATOM 3175 N N . ILE A 1 390 ? -14.495 15.261 -0.535 1.00 88.31 390 ILE A N 1
ATOM 3176 C CA . ILE A 1 390 ? -13.955 13.936 -0.252 1.00 88.31 390 ILE A CA 1
ATOM 3177 C C . ILE A 1 390 ? -14.356 13.012 -1.408 1.00 88.31 390 ILE A C 1
ATOM 3179 O O . ILE A 1 390 ? -15.531 12.989 -1.769 1.00 88.31 390 ILE A O 1
ATOM 3183 N N . PRO A 1 391 ? -13.425 12.227 -1.970 1.00 87.88 391 PRO A N 1
ATOM 3184 C CA . PRO A 1 391 ? -13.759 11.249 -2.999 1.00 87.88 391 PRO A CA 1
ATOM 3185 C C . PRO A 1 391 ? -14.793 10.208 -2.525 1.00 87.88 391 PRO A C 1
ATOM 3187 O O . PRO A 1 391 ? -14.693 9.683 -1.413 1.00 87.88 391 PRO A O 1
ATOM 3190 N N . ASP A 1 392 ? -15.754 9.843 -3.379 1.00 87.81 392 ASP A N 1
ATOM 3191 C CA . ASP A 1 392 ? -16.857 8.929 -3.022 1.00 87.81 392 ASP A CA 1
ATOM 3192 C C . ASP A 1 392 ? -16.382 7.548 -2.556 1.00 87.81 392 ASP A C 1
ATOM 3194 O O . ASP A 1 392 ? -16.991 6.920 -1.689 1.00 87.81 392 ASP A O 1
ATOM 3198 N N . ASN A 1 393 ? -15.278 7.046 -3.114 1.00 81.50 393 ASN A N 1
ATOM 3199 C CA . ASN A 1 393 ? -14.686 5.778 -2.692 1.00 81.50 393 ASN A CA 1
ATOM 3200 C C . ASN A 1 393 ? -14.195 5.826 -1.236 1.00 81.50 393 ASN A C 1
ATOM 3202 O O . ASN A 1 393 ? -14.338 4.835 -0.521 1.00 81.50 393 ASN A O 1
ATOM 3206 N N . ILE A 1 394 ? -13.691 6.972 -0.771 1.00 86.69 394 ILE A N 1
ATOM 3207 C CA . ILE A 1 394 ? -13.294 7.173 0.626 1.00 86.69 394 ILE A CA 1
ATOM 3208 C C . ILE A 1 394 ? -14.531 7.139 1.524 1.00 86.69 394 ILE A C 1
ATOM 3210 O O . ILE A 1 394 ? -14.547 6.388 2.497 1.00 86.69 394 ILE A O 1
ATOM 3214 N N . LEU A 1 395 ? -15.593 7.875 1.175 1.00 91.19 395 LEU A N 1
ATOM 3215 C CA . LEU A 1 395 ? -16.849 7.872 1.937 1.00 91.19 395 LEU A CA 1
ATOM 3216 C C . LEU A 1 395 ? -17.456 6.465 2.027 1.00 91.19 395 LEU A C 1
ATOM 3218 O O . LEU A 1 395 ? -17.803 6.008 3.115 1.00 91.19 395 LEU A O 1
ATOM 3222 N N . ARG A 1 396 ? -17.502 5.730 0.908 1.00 89.25 396 ARG A N 1
ATOM 3223 C CA . ARG A 1 396 ? -17.956 4.330 0.884 1.00 89.25 396 ARG A CA 1
ATOM 3224 C C . ARG A 1 396 ? -17.091 3.420 1.751 1.00 89.25 396 ARG A C 1
ATOM 3226 O O . ARG A 1 396 ? -17.633 2.573 2.455 1.00 89.25 396 ARG A O 1
ATOM 3233 N N . THR A 1 397 ? -15.770 3.598 1.723 1.00 85.75 397 THR A N 1
ATOM 3234 C CA . THR A 1 397 ? -14.842 2.829 2.568 1.00 85.75 397 THR A CA 1
ATOM 3235 C C . THR A 1 397 ? -15.121 3.088 4.045 1.00 85.75 397 THR A C 1
ATOM 3237 O O . THR A 1 397 ? -15.220 2.148 4.826 1.00 85.75 397 THR A O 1
ATOM 3240 N N . LEU A 1 398 ? -15.316 4.350 4.429 1.00 90.44 398 LEU A N 1
ATOM 3241 C CA . LEU A 1 398 ? -15.617 4.739 5.806 1.00 90.44 398 LEU A CA 1
ATOM 3242 C C . LEU A 1 398 ? -16.934 4.128 6.301 1.00 90.44 398 LEU A C 1
ATOM 3244 O O . LEU A 1 398 ? -16.970 3.583 7.404 1.00 90.44 398 LEU A O 1
ATOM 3248 N N . VAL A 1 399 ? -17.981 4.139 5.471 1.00 92.50 399 VAL A N 1
ATOM 3249 C CA . VAL A 1 399 ? -19.253 3.451 5.763 1.00 92.50 399 VAL A CA 1
ATOM 3250 C C . VAL A 1 399 ? -19.053 1.941 5.883 1.00 92.50 399 VAL A C 1
ATOM 3252 O O . VAL A 1 399 ? -19.550 1.333 6.825 1.00 92.50 399 VAL A O 1
ATOM 3255 N N . GLY A 1 400 ? -18.285 1.332 4.975 1.00 88.12 400 GLY A N 1
ATOM 3256 C CA . GLY A 1 400 ? -17.963 -0.098 5.018 1.00 88.12 400 GLY A CA 1
ATOM 3257 C C . GLY A 1 400 ? -17.198 -0.518 6.278 1.00 88.12 400 GLY A C 1
ATOM 3258 O O . GLY A 1 400 ? -17.332 -1.652 6.724 1.00 88.12 400 GLY A O 1
ATOM 3259 N N . LEU A 1 401 ? -16.452 0.407 6.887 1.00 88.19 401 LEU A N 1
ATOM 3260 C CA . LEU A 1 401 ? -15.783 0.231 8.179 1.00 88.19 401 LEU A CA 1
ATOM 3261 C C . LEU A 1 401 ? -16.707 0.472 9.388 1.00 88.19 401 LEU A C 1
ATOM 3263 O O . LEU A 1 401 ? -16.248 0.424 10.526 1.00 88.19 401 LEU A O 1
ATOM 3267 N N . GLY A 1 402 ? -17.998 0.735 9.163 1.00 91.25 402 GLY A N 1
ATOM 3268 C CA . GLY A 1 402 ? -18.983 0.998 10.212 1.00 91.25 402 GLY A CA 1
ATOM 3269 C C . GLY A 1 402 ? -19.035 2.452 10.686 1.00 91.25 402 GLY A C 1
ATOM 3270 O O . GLY A 1 402 ? -19.627 2.727 11.728 1.00 91.25 402 GLY A O 1
ATOM 3271 N N . SER A 1 403 ? -18.426 3.390 9.952 1.00 93.25 403 SER A N 1
ATOM 3272 C CA . SER A 1 403 ? -18.499 4.814 10.301 1.00 93.25 403 SER A CA 1
ATOM 3273 C C . SER A 1 403 ? -19.857 5.404 9.925 1.00 93.25 403 SER A C 1
ATOM 3275 O O . SER A 1 403 ? -20.376 5.147 8.836 1.00 93.25 403 SER A O 1
ATOM 3277 N N . ARG A 1 404 ? -20.398 6.279 10.775 1.00 94.44 404 ARG A N 1
ATOM 3278 C CA . ARG A 1 404 ? -21.573 7.096 10.457 1.00 94.44 404 ARG A CA 1
ATOM 3279 C C . ARG A 1 404 ? -21.138 8.393 9.786 1.00 94.44 404 ARG A C 1
ATOM 3281 O O . ARG A 1 404 ? -20.351 9.142 10.354 1.00 94.44 404 ARG A O 1
ATOM 3288 N N . LEU A 1 405 ? -21.672 8.686 8.605 1.00 94.19 405 LEU A N 1
ATOM 3289 C CA . LEU A 1 405 ? -21.411 9.947 7.909 1.00 94.19 405 LEU A CA 1
ATOM 3290 C C . LEU A 1 405 ? -22.493 10.981 8.244 1.00 94.19 405 LEU A C 1
ATOM 3292 O O . LEU A 1 405 ? -23.678 10.651 8.252 1.00 94.19 405 LEU A O 1
ATOM 3296 N N . VAL A 1 406 ? -22.093 12.225 8.503 1.00 92.12 406 VAL A N 1
ATOM 3297 C CA . VAL A 1 406 ? -22.989 13.353 8.787 1.00 92.12 406 VAL A CA 1
ATOM 3298 C C . VAL A 1 406 ? -22.635 14.507 7.847 1.00 92.12 406 VAL A C 1
ATOM 3300 O O . VAL A 1 406 ? -21.535 15.051 7.964 1.00 92.12 406 VAL A O 1
ATOM 3303 N N . PRO A 1 407 ? -23.509 14.874 6.895 1.00 90.56 407 PRO A N 1
ATOM 3304 C CA . PRO A 1 407 ? -23.261 16.033 6.052 1.00 90.56 407 PRO A CA 1
ATOM 3305 C C . PRO A 1 407 ? -23.307 17.317 6.892 1.00 90.56 407 PRO A C 1
ATOM 3307 O O . PRO A 1 407 ? -24.070 17.405 7.854 1.00 90.56 407 PRO A O 1
ATOM 3310 N N . VAL A 1 408 ? -22.492 18.301 6.527 1.00 85.19 408 VAL A N 1
ATOM 3311 C CA . VAL A 1 408 ? -22.457 19.638 7.145 1.00 85.19 408 VAL A CA 1
ATOM 3312 C C . VAL A 1 408 ? -22.676 20.714 6.089 1.00 85.19 408 VAL A C 1
ATOM 3314 O O . VAL A 1 408 ? -22.351 20.505 4.919 1.00 85.19 408 VAL A O 1
ATOM 3317 N N . THR A 1 409 ? -23.238 21.845 6.503 1.00 83.50 409 THR A N 1
ATOM 3318 C CA . THR A 1 409 ? -23.565 22.974 5.623 1.00 83.50 409 THR A CA 1
ATOM 3319 C C . THR A 1 409 ? -22.380 23.932 5.446 1.00 83.50 409 THR A C 1
ATOM 3321 O O . THR A 1 409 ? -21.412 23.901 6.212 1.00 83.50 409 THR A O 1
ATOM 3324 N N . ASP A 1 410 ? -22.469 24.834 4.464 1.00 75.50 410 ASP A N 1
ATOM 3325 C CA . ASP A 1 410 ? -21.515 25.942 4.304 1.00 75.50 410 ASP A CA 1
ATOM 3326 C C . ASP A 1 410 ? -21.475 26.861 5.538 1.00 75.50 410 ASP A C 1
ATOM 3328 O O . ASP A 1 410 ? -20.428 27.403 5.897 1.00 75.50 410 ASP A O 1
ATOM 3332 N N . GLU A 1 411 ? -22.599 27.015 6.238 1.00 76.94 411 GLU A N 1
ATOM 3333 C CA . GLU A 1 411 ? -22.651 27.810 7.465 1.00 76.94 411 GLU A CA 1
ATOM 3334 C C . GLU A 1 411 ? -21.851 27.145 8.595 1.00 76.94 411 GLU A C 1
ATOM 3336 O O . GLU A 1 411 ? -21.126 27.817 9.334 1.00 76.94 411 GLU A O 1
ATOM 3341 N N . ASP A 1 412 ? -21.914 25.814 8.692 1.00 72.12 412 ASP A N 1
ATOM 3342 C CA . ASP A 1 412 ? -21.108 25.045 9.642 1.00 72.12 412 ASP A CA 1
ATOM 3343 C C . ASP A 1 412 ? -19.609 25.193 9.338 1.00 72.12 412 ASP A C 1
ATOM 3345 O O . ASP A 1 412 ? -18.802 25.362 10.258 1.00 72.12 412 ASP A O 1
ATOM 3349 N N . LEU A 1 413 ? -19.233 25.188 8.049 1.00 64.62 413 LEU A N 1
ATOM 3350 C CA . LEU A 1 413 ? -17.855 25.397 7.575 1.00 64.62 413 LEU A CA 1
ATOM 3351 C C . LEU A 1 413 ? -17.255 26.722 8.043 1.00 64.62 413 LEU A C 1
ATOM 3353 O O . LEU A 1 413 ? -16.079 26.777 8.421 1.00 64.62 413 LEU A O 1
ATOM 3357 N N . LEU A 1 414 ? -18.051 27.788 8.015 1.00 65.75 414 LEU A N 1
ATOM 3358 C CA . LEU A 1 414 ? -17.595 29.137 8.338 1.00 65.75 414 LEU A CA 1
ATOM 3359 C C . LEU A 1 414 ? -17.386 29.353 9.838 1.00 65.75 414 LEU A C 1
ATOM 3361 O O . LEU A 1 414 ? -16.598 30.223 10.216 1.00 65.75 414 LEU A O 1
ATOM 3365 N N . LYS A 1 415 ? -18.033 28.553 10.694 1.00 65.88 415 LYS A N 1
ATOM 3366 C CA . LYS A 1 415 ? -18.009 28.767 12.145 1.00 65.88 415 LYS A CA 1
ATOM 3367 C C . LYS A 1 415 ? -16.633 28.511 12.767 1.00 65.88 415 LYS A C 1
ATOM 3369 O O . LYS A 1 415 ? -16.245 29.296 13.622 1.00 65.88 415 LYS A O 1
ATOM 3374 N N . GLU A 1 416 ? -15.837 27.529 12.312 1.00 62.84 416 GLU A N 1
ATOM 3375 C CA . GLU A 1 416 ? -14.457 27.336 12.821 1.00 62.84 416 GLU A CA 1
ATOM 3376 C C . GLU A 1 416 ? -13.492 26.528 11.907 1.00 62.84 416 GLU A C 1
ATOM 3378 O O . GLU A 1 416 ? -13.052 25.443 12.280 1.00 62.84 416 GLU A O 1
ATOM 3383 N N . PRO A 1 417 ? -12.987 27.038 10.770 1.00 55.94 417 PRO A N 1
ATOM 3384 C CA . PRO A 1 417 ? -12.175 26.257 9.812 1.00 55.94 417 PRO A CA 1
ATOM 3385 C C . PRO A 1 417 ? -10.922 25.552 10.386 1.00 55.94 417 PRO A C 1
ATOM 3387 O O . PRO A 1 417 ? -10.388 24.605 9.805 1.00 55.94 417 PRO A O 1
ATOM 3390 N N . ARG A 1 418 ? -10.405 26.015 11.535 1.00 57.44 418 ARG A N 1
ATOM 3391 C CA . ARG A 1 418 ? -9.201 25.465 12.187 1.00 57.44 418 ARG A CA 1
ATOM 3392 C C . ARG A 1 418 ? -9.454 24.161 12.952 1.00 57.44 418 ARG A C 1
ATOM 3394 O O . ARG A 1 418 ? -8.495 23.419 13.188 1.00 57.44 418 ARG A O 1
ATOM 3401 N N . THR A 1 419 ? -10.692 23.871 13.352 1.00 59.53 419 THR A N 1
ATOM 3402 C CA . THR A 1 419 ? -11.049 22.645 14.090 1.00 59.53 419 THR A CA 1
ATOM 3403 C C . THR A 1 419 ? -11.392 21.472 13.167 1.00 59.53 419 THR A C 1
ATOM 3405 O O . THR A 1 419 ? -11.327 20.324 13.599 1.00 59.53 419 THR A O 1
ATOM 3408 N N . TRP A 1 420 ? -11.548 21.723 11.861 1.00 58.56 420 TRP A N 1
ATOM 3409 C CA . TRP A 1 420 ? -11.952 20.768 10.811 1.00 58.56 420 TRP A CA 1
ATOM 3410 C C . TRP A 1 420 ? -10.910 19.704 10.458 1.00 58.56 420 TRP A C 1
ATOM 3412 O O . TRP A 1 420 ? -11.048 18.954 9.500 1.00 58.56 420 TRP A O 1
ATOM 3422 N N . ARG A 1 421 ? -9.811 19.663 1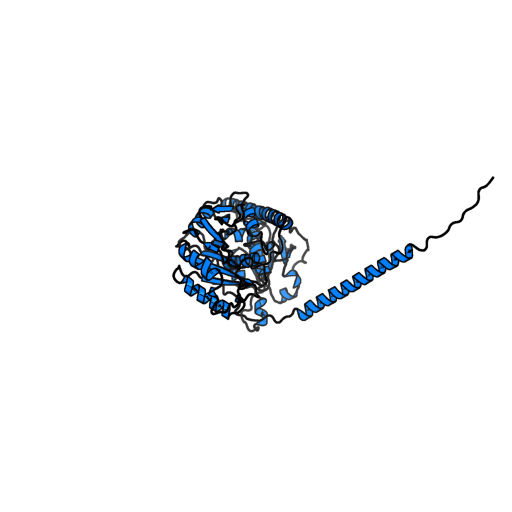1.206 1.00 63.72 421 ARG A N 1
ATOM 3423 C CA . ARG A 1 421 ? -8.732 18.685 11.044 1.00 63.72 421 ARG A CA 1
ATOM 3424 C C . ARG A 1 421 ? -8.420 18.015 12.364 1.00 63.72 421 ARG A C 1
ATOM 3426 O O . ARG A 1 421 ? -7.267 17.657 12.599 1.00 63.72 421 ARG A O 1
ATOM 3433 N N . ARG A 1 422 ? -9.397 17.934 13.266 1.00 67.31 422 ARG A N 1
ATOM 3434 C CA . ARG A 1 422 ? -9.211 17.393 14.608 1.00 67.31 422 ARG A CA 1
ATOM 3435 C C . ARG A 1 422 ? -10.118 16.197 14.836 1.00 67.31 422 ARG A C 1
ATOM 3437 O O . ARG A 1 422 ? -11.235 16.132 14.336 1.00 67.31 422 ARG A O 1
ATOM 3444 N N . LEU A 1 423 ? -9.585 15.258 15.599 1.00 69.44 423 LEU A N 1
ATOM 3445 C CA . LEU A 1 423 ? -10.317 14.153 16.177 1.00 69.44 423 LEU A CA 1
ATOM 3446 C C . LEU A 1 423 ? -10.900 14.616 17.514 1.00 69.44 423 LEU A C 1
ATOM 3448 O O . LEU A 1 423 ? -10.191 15.220 18.328 1.00 69.44 423 LEU A O 1
ATOM 3452 N N . MET A 1 424 ? -12.177 14.334 17.726 1.00 74.75 424 MET A N 1
ATOM 3453 C CA . MET A 1 424 ? -12.940 14.708 18.909 1.00 74.75 424 MET A CA 1
ATOM 3454 C C . MET A 1 424 ? -13.547 13.453 19.543 1.00 74.75 424 MET A C 1
ATOM 3456 O O . MET A 1 424 ? -13.835 12.469 18.867 1.00 74.75 424 MET A O 1
ATOM 3460 N N . TYR A 1 425 ? -13.732 13.480 20.853 1.00 75.38 425 TYR A N 1
ATOM 3461 C CA . TYR A 1 425 ? -14.410 12.451 21.634 1.00 75.38 425 TYR A CA 1
ATOM 3462 C C . TYR A 1 425 ? -15.693 13.037 22.209 1.00 75.38 425 TYR A C 1
ATOM 3464 O O . TYR A 1 425 ? -15.629 14.113 22.790 1.00 75.38 425 TYR A O 1
ATOM 3472 N N . GLY A 1 426 ? -16.818 12.331 22.092 1.00 69.25 426 GLY A N 1
ATOM 3473 C CA . GLY A 1 426 ? -18.076 12.693 22.732 1.00 69.25 426 GLY A CA 1
ATOM 3474 C C . GLY A 1 426 ? -18.621 11.628 23.682 1.00 69.25 426 GLY A C 1
ATOM 3475 O O . GLY A 1 426 ? -18.686 10.447 23.326 1.00 69.25 426 GLY A O 1
ATOM 3476 N N . LYS A 1 427 ? -19.078 12.051 24.867 1.00 70.94 427 LYS A N 1
ATOM 3477 C CA . LYS A 1 427 ? -19.951 11.255 25.748 1.00 70.94 427 LYS A CA 1
ATOM 3478 C C . LYS A 1 427 ? -21.127 12.124 26.192 1.00 70.94 427 LYS A C 1
ATOM 3480 O O . LYS A 1 427 ? -20.943 13.050 26.973 1.00 70.94 427 LYS A O 1
ATOM 3485 N N . GLY A 1 428 ? -22.325 11.821 25.691 1.00 73.44 428 GLY A N 1
ATOM 3486 C CA . GLY A 1 428 ? -23.454 12.755 25.774 1.00 73.44 428 GLY A CA 1
ATOM 3487 C C . GLY A 1 428 ? -23.207 13.969 24.872 1.00 73.44 428 GLY A C 1
ATOM 3488 O O . GLY A 1 428 ? -22.729 13.793 23.751 1.00 73.44 428 GLY A O 1
ATOM 3489 N N . ASP A 1 429 ? -23.472 15.172 25.382 1.00 65.00 429 ASP A N 1
ATOM 3490 C CA . ASP A 1 429 ? -23.327 16.435 24.637 1.00 65.00 429 ASP A CA 1
ATOM 3491 C C . ASP A 1 429 ? -21.937 17.088 24.763 1.00 65.00 429 ASP A C 1
ATOM 3493 O O . ASP A 1 429 ? -21.659 18.110 24.136 1.00 65.00 429 ASP A O 1
ATOM 3497 N N . GLU A 1 430 ? -21.028 16.513 25.554 1.00 67.88 430 GLU A N 1
ATOM 3498 C CA . GLU A 1 430 ? -19.681 17.058 25.736 1.00 67.88 430 GLU A CA 1
ATOM 3499 C C . GLU A 1 430 ? -18.716 16.523 24.671 1.00 67.88 430 GLU A C 1
ATOM 3501 O O . GLU A 1 430 ? -18.528 15.311 24.574 1.00 67.88 430 GLU A O 1
ATOM 3506 N N . LEU A 1 431 ? -18.057 17.415 23.916 1.00 63.03 431 LEU A N 1
ATOM 3507 C CA . LEU A 1 431 ? -17.015 17.072 22.938 1.00 63.03 431 LEU A CA 1
ATOM 3508 C C . LEU A 1 431 ? -15.621 17.517 23.403 1.00 63.03 431 LEU A C 1
ATOM 3510 O O . LEU A 1 431 ? -15.369 18.696 23.593 1.00 63.03 431 LEU A O 1
ATOM 3514 N N . THR A 1 432 ? -14.680 16.584 23.500 1.00 66.88 432 THR A N 1
ATOM 3515 C CA . THR A 1 432 ? -13.280 16.795 23.901 1.00 66.88 432 THR A CA 1
ATOM 3516 C C . THR A 1 432 ? -12.349 16.671 22.696 1.00 66.88 432 THR A C 1
ATOM 3518 O O . THR A 1 432 ? -12.480 15.734 21.913 1.00 66.88 432 THR A O 1
ATOM 3521 N N . PHE A 1 433 ? -11.350 17.548 22.558 1.00 65.75 433 PHE A N 1
ATOM 3522 C CA . PHE A 1 433 ? -10.344 17.418 21.497 1.00 65.75 433 PHE A CA 1
ATOM 3523 C C . PHE A 1 433 ? -9.270 16.386 21.859 1.00 65.75 433 PHE A C 1
ATOM 3525 O O . PHE A 1 433 ? -8.748 16.372 22.974 1.00 65.75 433 PHE A O 1
ATOM 3532 N N . ILE A 1 434 ? -8.902 15.556 20.882 1.00 65.00 434 ILE A N 1
ATOM 3533 C CA . ILE A 1 434 ? -7.889 14.507 21.043 1.00 65.00 434 ILE A CA 1
ATOM 3534 C C . ILE A 1 434 ? -6.596 14.914 20.332 1.00 65.00 434 ILE A C 1
ATOM 3536 O O . ILE A 1 434 ? -5.550 15.095 20.951 1.00 65.00 434 ILE A O 1
ATOM 3540 N N . CYS A 1 435 ? -6.645 15.045 19.006 1.00 67.12 435 CYS A N 1
ATOM 3541 C CA . CYS A 1 435 ? -5.458 15.206 18.166 1.00 67.12 435 CYS A CA 1
ATOM 3542 C C . CYS A 1 435 ? -5.837 15.680 16.753 1.00 67.12 435 CYS A C 1
ATOM 3544 O O . CYS A 1 435 ? -6.996 15.999 16.490 1.00 67.12 435 CYS A O 1
ATOM 3546 N N . LYS A 1 436 ? -4.868 15.760 15.831 1.00 67.44 436 LYS A N 1
ATOM 3547 C CA . LYS A 1 436 ? -5.163 16.022 14.414 1.00 67.44 436 LYS A CA 1
ATOM 3548 C C . LYS A 1 436 ? -5.796 14.786 13.755 1.00 67.44 436 LYS A C 1
ATOM 3550 O O . LYS A 1 436 ? -5.516 13.663 14.152 1.00 67.44 436 LYS A O 1
ATOM 3555 N N . ALA A 1 437 ? -6.591 14.989 12.710 1.00 62.66 437 ALA A N 1
ATOM 3556 C CA . ALA A 1 437 ? -7.259 13.957 11.911 1.00 62.66 437 ALA A CA 1
ATOM 3557 C C . ALA A 1 437 ? -6.295 12.901 11.332 1.00 62.66 437 ALA A C 1
ATOM 3559 O O . ALA A 1 437 ? -6.642 11.731 11.199 1.00 62.66 437 ALA A O 1
ATOM 3560 N N . ASP A 1 438 ? -5.068 13.315 11.019 1.00 64.81 438 ASP A N 1
ATOM 3561 C CA . ASP A 1 438 ? -3.981 12.472 10.520 1.00 64.81 438 ASP A CA 1
ATOM 3562 C C . ASP A 1 438 ? -3.138 11.840 11.640 1.00 64.81 438 ASP A C 1
ATOM 3564 O O . ASP A 1 438 ? -2.177 11.117 11.365 1.00 64.81 438 ASP A O 1
ATOM 3568 N N . SER A 1 439 ? -3.468 12.095 12.907 1.00 65.50 439 SER A N 1
ATOM 3569 C CA . SER A 1 439 ? -2.818 11.463 14.051 1.00 65.50 439 SER A CA 1
ATOM 3570 C C . SER A 1 439 ? -3.450 10.105 14.335 1.00 65.50 439 SER A C 1
ATOM 3572 O O . SER A 1 439 ? -4.634 9.878 14.089 1.00 65.50 439 SER A O 1
ATOM 3574 N N . LEU A 1 440 ? -2.630 9.178 14.824 1.00 65.56 440 LEU A N 1
ATOM 3575 C CA . LEU A 1 440 ? -3.065 7.834 15.182 1.00 65.56 440 LEU A CA 1
ATOM 3576 C C . LEU A 1 440 ? -3.884 7.882 16.477 1.00 65.56 440 LEU A C 1
ATOM 3578 O O . LEU A 1 440 ? -3.374 8.357 17.498 1.00 65.56 440 LEU A O 1
ATOM 3582 N N . ILE A 1 441 ? -5.098 7.329 16.455 1.00 70.81 441 ILE A N 1
ATOM 3583 C CA . ILE A 1 441 ? -5.803 6.967 17.686 1.00 70.81 441 ILE A CA 1
ATOM 3584 C C . ILE A 1 441 ? -4.907 6.049 18.529 1.00 70.81 441 ILE A C 1
ATOM 3586 O O . ILE A 1 441 ? -4.408 5.029 18.062 1.00 70.81 441 ILE A O 1
ATOM 3590 N N . SER A 1 442 ? -4.659 6.436 19.778 1.00 66.12 442 SER A N 1
ATOM 3591 C CA . SER A 1 442 ? -3.916 5.623 20.743 1.00 66.12 442 SER A CA 1
ATOM 3592 C C . SER A 1 442 ? -4.279 6.031 22.166 1.00 66.12 442 SER A C 1
ATOM 3594 O O . SER A 1 442 ? -4.751 7.144 22.384 1.00 66.12 442 SER A O 1
ATOM 3596 N N . GLU A 1 443 ? -3.983 5.175 23.145 1.00 48.53 443 GLU A N 1
ATOM 3597 C CA . GLU A 1 443 ? -4.284 5.439 24.563 1.00 48.53 443 GLU A CA 1
ATOM 3598 C C . GLU A 1 443 ? -3.679 6.734 25.105 1.00 48.53 443 GLU A C 1
ATOM 3600 O O . GLU A 1 443 ? -4.279 7.393 25.946 1.00 48.53 443 GLU A O 1
ATOM 3605 N N . LYS A 1 444 ? -2.496 7.123 24.611 1.00 48.84 444 LYS A N 1
ATOM 3606 C CA . LYS A 1 444 ? -1.807 8.346 25.050 1.00 48.84 444 LYS A CA 1
ATOM 3607 C C . LYS A 1 444 ? -2.379 9.628 24.448 1.00 48.84 444 LYS A C 1
ATOM 3609 O O . LYS A 1 444 ? -1.952 10.704 24.846 1.00 48.84 444 LYS A O 1
ATOM 3614 N N . GLY A 1 445 ? -3.334 9.541 23.519 1.00 49.41 445 GLY A N 1
ATOM 3615 C CA . GLY A 1 445 ? -4.085 10.702 23.026 1.00 49.41 445 GLY A CA 1
ATOM 3616 C C . GLY A 1 445 ? -5.054 11.288 24.063 1.00 49.41 445 GLY A C 1
ATOM 3617 O O . GLY A 1 445 ? -5.935 12.055 23.700 1.00 49.41 445 GLY A O 1
ATOM 3618 N N . SER A 1 446 ? -4.926 10.899 25.332 1.00 37.53 446 SER A N 1
ATOM 3619 C CA . SER A 1 446 ? -5.780 11.268 26.452 1.00 37.53 446 SER A CA 1
ATOM 3620 C C . SER A 1 446 ? -6.021 12.781 26.553 1.00 37.53 446 SER A C 1
ATOM 3622 O O . SER A 1 446 ? -5.137 13.535 26.946 1.00 37.53 446 SER A O 1
ATOM 3624 N N . LEU A 1 447 ? -7.258 13.140 26.190 1.00 39.47 447 LEU A N 1
ATOM 3625 C CA . LEU A 1 447 ? -8.121 14.235 26.645 1.00 39.47 447 LEU A CA 1
ATOM 3626 C C . LEU A 1 447 ? -7.474 15.596 26.957 1.00 39.47 447 LEU A C 1
ATOM 3628 O O . LEU A 1 447 ? -6.955 15.821 28.048 1.00 39.47 447 LEU A O 1
ATOM 3632 N N . LEU A 1 448 ? -7.706 16.565 26.067 1.00 32.97 448 LEU A N 1
ATOM 3633 C CA . LEU A 1 448 ? -7.819 17.980 26.431 1.00 32.97 448 LEU A CA 1
ATOM 3634 C C . LEU A 1 448 ? -9.309 18.348 26.480 1.00 32.97 448 LEU A C 1
ATOM 3636 O O . LEU A 1 448 ? -9.953 18.519 25.443 1.00 32.97 448 LEU A O 1
ATOM 3640 N N . LEU A 1 449 ? -9.854 18.416 27.699 1.00 29.92 449 LEU A N 1
ATOM 3641 C CA . LEU A 1 449 ? -11.236 18.819 27.979 1.00 29.92 449 LEU A CA 1
ATOM 3642 C C . LEU A 1 449 ? -11.463 20.267 27.536 1.00 29.92 449 LEU A C 1
ATOM 3644 O O . LEU A 1 449 ? -10.865 21.193 28.079 1.00 29.92 449 LEU A O 1
ATOM 3648 N N . LEU A 1 450 ? -12.367 20.455 26.581 1.00 31.41 450 LEU A N 1
ATOM 3649 C CA . LEU A 1 450 ? -13.027 21.728 26.326 1.00 31.41 450 LEU A CA 1
ATOM 3650 C C . LEU A 1 450 ? -14.526 21.442 26.335 1.00 31.41 450 LEU A C 1
ATOM 3652 O O . LEU A 1 450 ? -14.983 20.575 25.603 1.00 31.41 450 LEU A O 1
ATOM 3656 N N . LYS A 1 451 ? -15.292 22.129 27.184 1.00 29.39 451 LYS A N 1
ATOM 3657 C CA . LYS A 1 451 ? -16.754 22.099 27.094 1.00 29.39 451 LYS A CA 1
ATOM 3658 C C . LYS A 1 451 ? -17.157 22.937 25.886 1.00 29.39 451 LYS A C 1
ATOM 3660 O O . LYS A 1 451 ? -16.898 24.138 25.873 1.00 29.39 451 LYS A O 1
ATOM 3665 N N . MET A 1 452 ? -17.763 22.313 24.879 1.00 35.25 452 MET A N 1
ATOM 3666 C CA . MET A 1 452 ? -18.513 23.065 23.873 1.00 35.25 452 MET A CA 1
ATOM 3667 C C . MET A 1 452 ? -19.766 23.641 24.553 1.00 35.25 452 MET A C 1
ATOM 3669 O O . MET A 1 452 ? -20.340 22.965 25.414 1.00 35.25 452 MET A O 1
ATOM 3673 N N . PRO A 1 453 ? -20.176 24.878 24.231 1.00 30.47 453 PRO A N 1
ATOM 3674 C CA . PRO A 1 453 ? -21.422 25.429 24.746 1.00 30.47 453 PRO A CA 1
ATOM 3675 C C . PRO A 1 453 ? -22.603 24.547 24.301 1.00 30.47 453 PRO A C 1
ATOM 3677 O O . PRO A 1 453 ? -22.540 23.955 23.219 1.00 30.47 453 PRO A O 1
ATOM 3680 N N . PRO A 1 454 ? -23.654 24.417 25.132 1.00 30.58 454 PRO A N 1
ATOM 3681 C CA . PRO A 1 454 ? -24.823 23.618 24.790 1.00 30.58 454 PRO A CA 1
ATOM 3682 C C . PRO A 1 454 ? -25.425 24.100 23.468 1.00 30.58 454 PRO A C 1
ATOM 3684 O O . PRO A 1 454 ? -25.404 25.295 23.163 1.00 30.58 454 PRO A O 1
ATOM 3687 N N . LYS A 1 455 ? -25.959 23.159 22.683 1.00 38.12 455 LYS A N 1
ATOM 3688 C CA . LYS A 1 455 ? -26.792 23.505 21.532 1.00 38.12 455 LYS A CA 1
ATOM 3689 C C . LYS A 1 455 ? -27.973 24.327 22.044 1.00 38.12 455 LYS A C 1
ATOM 3691 O O . LYS A 1 455 ? -28.683 23.883 22.941 1.00 38.12 455 LYS A O 1
ATOM 3696 N N . HIS A 1 456 ? -28.136 25.528 21.507 1.00 32.22 456 HIS A N 1
ATOM 3697 C CA . HIS A 1 456 ? -29.418 26.208 21.578 1.00 32.22 456 HIS A CA 1
ATOM 3698 C C . HIS A 1 456 ? -30.322 25.515 20.559 1.00 32.22 456 HIS A C 1
ATOM 3700 O O . HIS A 1 456 ? -30.004 25.533 19.368 1.00 32.22 456 HIS A O 1
ATOM 3706 N N . ASP A 1 457 ? -31.342 24.825 21.068 1.00 36.56 457 ASP A N 1
ATOM 3707 C CA . ASP A 1 457 ? -32.468 24.319 20.277 1.00 36.56 457 ASP A CA 1
ATOM 3708 C C . ASP A 1 457 ? -33.248 25.467 19.620 1.00 36.56 457 ASP A C 1
ATOM 3710 O O . ASP A 1 457 ? -33.352 26.551 20.251 1.00 36.56 457 ASP A O 1
#

Secondary structure (DSSP, 8-state):
------------SHHHHHHHHHHHHHHHHHHHHHHHHHHHHHHHHH--------GGGS------PPPPSSSSPPPEEEEEEE---TT-TT--GGGGGGSHIIIIIHHHHHHHPPSS-EEEEEEEEETTSGGGSHHHHHHHHHHHHHHHTTTT--EEEEEEESSSS-HHHHHHHHHHHHHHTT-SEEEE--TTEEE-STTHHHHHHHHHHHSSSTT-SEEEEEETTS-SS---SS-EEETHHHHHHSSSS-TT-SBTBHHHHHHHHHGGGT-EEEEEEEEEEE--TT---S-----SHHHHHHHHHHHHHHHHHHHHHHHHHHHHTT--SPPP---EEEEEE-SS-HHHHHHHHHHHHHHHHHSTT-EEEEEEPPPPSSTTS-GGGGGGSPPHHHHHHHHHTTPEEEE--HHHHHH-TTTTTEEEEEETTEEEEEEETTSPP-GGG--B--PPPPP--

Sequence (457 aa):
MFLRSTRVRCIPKCMANFKSRILIKLILFLILFVVFTLHYQFAFLFGSEKRSSDPDDFVTYSSRRVRPAFGGDVFRVAIGGAVSSKGIIHLTPATITDLPMFWVLLPSFCRTASPGFDYHFYFGYDYDDLLANSSYRKAAIEAFDRRMASCGAPRLHLVKCPYRGRPAWAQNDAMMAAYFDGADFFYRLNDDTMLVTRNWTATFVEELLRMSPSLVGAVGPYCERGPAVKILTHDFVHRTHVEIFGYYYPRTFSDWYADNWITHVYRKDVRALVLDHVLVNHTETMGKRYRVKNVGLSMELMTNRTARKDRQTIQRYMEMFRTRDTSSSAPLKRGSICIILFGSNTNFTHGAIRNAQLAPVYYPGWEFIIYYHPKPETTTGGPSYQHLYIPDNILRTLVGLGSRLVPVTDEDLLKEPRTWRRLMYGKGD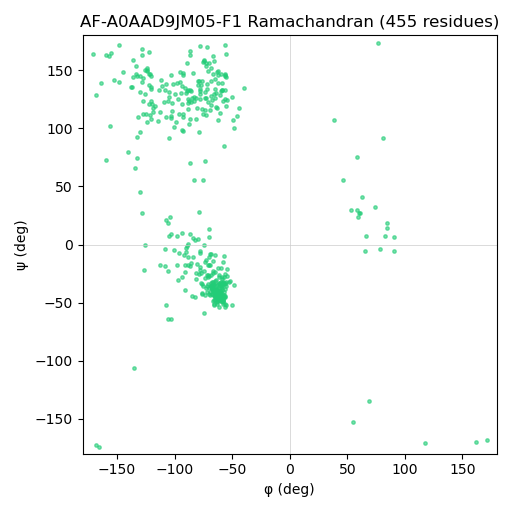ELTFICKADSLISEKGSLLLLKMPPKHD

Nearest PDB structures (foldseek):
  9h48-assembly1_A  TM=5.415E-01  e=1.109E-01  Mus musculus
  2b5y-assembly1_A  TM=6.167E-01  e=2.874E-01  Bacillus subtilis
  2cvb-assembly1_A  TM=5.423E-01  e=2.552E-01  Thermus thermophilus HB8
  4f96-assembly1_A  TM=4.820E-01  e=4.626E-01  Streptomyces hygroscopicus subsp. limoneus
  3oy7-assembly1_B  TM=1.505E-01  e=1.249E-01  Paramecium bursaria Chlorella virus NY2A

Mean predicted aligned error: 11.92 Å

InterPro domains:
  IPR029044 Nucleotide-diphospho-sugar transferases [SSF53448] (149-293)

Solvent-accessible surface area (backbone atoms only — not comparable to full-atom values): 25788 Å² total; per-residue (Å²): 136,91,86,78,90,83,81,91,82,88,88,76,72,72,64,59,61,52,55,53,55,52,51,55,52,52,52,53,49,50,51,52,50,51,53,51,52,51,50,51,51,49,50,63,71,64,62,71,62,84,72,81,85,64,86,80,77,63,83,83,79,78,88,74,77,91,74,82,87,90,73,98,71,67,53,30,37,28,38,27,14,38,50,75,58,70,92,56,81,88,69,41,51,92,46,46,65,73,45,48,35,60,72,34,21,52,58,24,40,61,73,14,60,39,85,81,56,46,46,33,38,23,33,7,28,32,57,87,33,62,66,59,38,67,64,37,38,51,34,45,52,55,51,44,51,67,71,31,62,87,53,81,54,54,47,83,43,80,36,82,28,99,52,73,83,33,50,35,45,24,28,23,52,13,48,48,50,35,50,76,70,64,32,45,29,41,36,45,45,57,37,43,31,30,50,63,38,63,38,46,55,57,54,51,51,50,55,34,52,71,35,88,61,56,38,62,45,38,32,20,44,32,43,86,89,49,68,94,61,93,52,34,80,34,37,33,34,32,44,55,50,36,50,62,68,41,41,75,46,65,81,88,31,40,51,72,58,47,38,51,27,61,26,56,39,27,41,87,78,70,25,39,43,67,38,81,85,33,40,35,44,77,64,60,85,77,59,80,76,60,82,84,86,77,82,55,69,71,51,53,52,48,36,54,53,50,19,56,55,52,35,53,44,52,54,38,45,55,51,50,54,61,48,60,80,71,51,89,64,81,65,70,77,72,34,36,38,39,32,36,51,69,23,54,51,60,65,48,53,46,20,46,46,22,37,44,47,39,40,55,51,79,40,69,45,44,46,40,35,37,37,30,53,68,74,68,92,68,78,81,66,64,85,86,56,63,64,54,28,57,54,66,70,57,56,52,50,36,43,75,58,64,33,46,78,40,78,50,53,74,71,62,52,69,74,49,71,84,58,45,46,25,27,32,39,30,58,84,87,44,45,25,47,50,46,47,30,60,47,80,81,53,85,85,48,68,69,50,85,45,82,58,80,78,84,81,130

Radius of gyration: 27.7 Å; Cα contacts (8 Å, |Δi|>4): 717; chains: 1; bounding box: 89×74×93 Å

pLDDT: mean 80.73, std 18.65, range [28.61, 98.69]

Foldseek 3Di:
DDDDDDDDDDDDPPVVVVVVVVVVVVVVVVVVVVVVVVVVVCCVVVVPDDDPLPVPQDDDQDDDDDDDDDDDDQAEEEEEFEFAPFLPPPDDLVNLCVGLLNVAPLVLCLVAEAPRHQYEYFYFYECPGPCVDPSNVVSNQVSSQVSCVNRNRHHYHYHYDPHPQQGVVSRFRRVLVVVLSPHFKYKYDYSNKRWDHHHVVVVQQVVQCPDVVHQPAWEAEDEPPDPPPPFRPIIMGGSVCCLLQLILFPPVRRHPCSSVLRCLLHVVPPRYYHDHNGYMYRPCPSPDSHDDDDDDDVVVVVSNVNSVQSNVSVVLVVVLVVVVVPDPDQDDAQWEKEAQAWFQPCLLLSLLLSQLSCCCSAPNNYAYEYEYADDDPDPPDPSPCNRGHHDPSSVSSSVSSRHHYDYDDPVRCVPDVVCNQFMWIGDPQFIWTQGGSSDHDDPVSDTDGDGDPDDDD

Organism: NCBI:txid53620